Protein AF-A0A955Z189-F1 (afdb_monomer_lite)

Secondary structure (DSSP, 8-state):
--------------------------------------PPPPPPPPPTT--S--SS-PPP-TTS-SSTTSSS--TT-SBTTBSTTSSPBPTTSB-SSGGGBTTS-EETTEE--GGGSSSS--TT-SBTTB-TTTSPPBPTTSB-SSGGGBTTS-EETTEE---TTEEEEEPGGGS-EEEEESSPPBHHHHHHHHHTT--TTSS-TTTTTT----S-SSS-S----SSTTPPP-TTSBP-S--HHHHHHHHHHTTSEES-BTTSSPBPTTTTT-TTTBHHHHHHTTTTT-SBTTBSS-----TTS-S--STT-S--PPPTTGGGHHHHTTT---TTSB--TTTT-TT-B--EEE-TT--EEEES-GGGB-SSTT-B-SSSSSEEEEEEEETTEEEEES--GGGTT-HHHHSTT--EEEESS-SSGGGSTTEEE-EEE-

Sequence (437 aa):
MRKARNLLVLGFVFGAFGVASACSSNGRPDPGNLSGEAGPPNIGTIDAAAFKDAAEDAPDDSGLPASCRNTIKDPDESDVDCGHDCAPCIDGKACAANDDCAGGQCINSVCTSPLCVDAQLSPGESDVDCGGPICKKCTIGRKCVGGGDCESGKCVNGACACPDNMTIVSRAGGNGAYCISRTEVTKGQYNRFITANQPVTQQDATCLAVNNSFIPSKGWPPATAPAPGLPHSMGLPIHYVDWCDAAAYCKWAGMHLCGKIGGGGLTFAERNDAAKSAWYNACSAQGQKVYPYGDAFDPFVEGVGSVRKCNGNGRGFTPGDAALCADAGGLQCPGLFGYGINDDDGIHRVVASDDTGAVGTPDFKECQGGVVDLYGMSGNVAEWEDACEGGKCAVRGGSYQANNDPAALACNADRTVDRVPATTDDLKDIGFRCCLY

Foldseek 3Di:
DDDDDDDDDDDDDDDDDDDDDDYDDDDDDDDDDDDDDDDDDDDDDDDPPPPDDPPDDPDDPPQADPQLPPQDNDPCAQFRNFFRRGHADAFQGFGDALRSAPLSDQDPRTHDNCQLVVQDPGPQAQFGSFFHDHGHADAFFTFDDALRNHLQSDADPRTHHHDPQWAWAQAQVRPGIWIWGQAAQWQLLLLVVVVVVDALVPFDPVCNVPDHDLAQPFCPPQDDQPDPPDAGLRLWHDWSGFLRSQQSSQVVVSFGFFAFDVDFHDAPVCLCQRNTTRLLCCQCVSVVAFGQAHPDQFFDDPPPLDDSDAQLAFDDDDPVNCVVVVVVVNDDDSRQAFDPVGLRGRAGRQFDAHNNGDTDQGDGPVQGGPGPSHGNQAERAWAWYRYDDPQKTWTGQHYNPNNRPSLRRTSSRTDIDGSRDPDSVVTSRYTHITIGD

pLDDT: mean 78.85, std 22.1, range [26.5, 98.44]

Structure (mmCIF, N/CA/C/O backbone):
data_AF-A0A955Z189-F1
#
_entry.id   AF-A0A955Z189-F1
#
loop_
_atom_site.group_PDB
_atom_site.id
_atom_site.type_symbol
_atom_site.label_atom_id
_atom_site.label_alt_id
_atom_site.label_comp_id
_atom_site.label_asym_id
_atom_site.label_entity_id
_atom_site.label_seq_id
_atom_site.pdbx_PDB_ins_code
_atom_site.Cartn_x
_atom_site.Cartn_y
_atom_site.Cartn_z
_atom_site.occupancy
_atom_site.B_iso_or_equiv
_atom_site.auth_seq_id
_atom_site.auth_comp_id
_atom_site.auth_asym_id
_atom_site.auth_atom_id
_atom_site.pdbx_PDB_model_num
ATOM 1 N N . MET A 1 1 ? -10.007 -56.262 -51.548 1.00 34.47 1 MET A N 1
ATOM 2 C CA . MET A 1 1 ? -10.677 -57.565 -51.288 1.00 34.47 1 MET A CA 1
ATOM 3 C C . MET A 1 1 ? -10.926 -57.705 -49.782 1.00 34.47 1 MET A C 1
ATOM 5 O O . MET A 1 1 ? -10.293 -56.971 -49.047 1.00 34.47 1 MET A O 1
ATOM 9 N N . ARG A 1 2 ? -11.840 -58.597 -49.356 1.00 34.03 2 ARG A N 1
ATOM 10 C CA . ARG A 1 2 ? -12.068 -59.161 -47.991 1.00 34.03 2 ARG A CA 1
ATOM 11 C C . ARG A 1 2 ? -11.502 -58.429 -46.736 1.00 34.03 2 ARG A C 1
ATOM 13 O O . ARG A 1 2 ? -10.298 -58.416 -46.561 1.00 34.03 2 ARG A O 1
ATOM 20 N N . LYS A 1 3 ? -12.428 -58.047 -45.824 1.00 35.72 3 LYS A N 1
ATOM 21 C CA . LYS A 1 3 ? -12.554 -58.395 -44.367 1.00 35.72 3 LYS A CA 1
ATOM 22 C C . LYS A 1 3 ? -11.312 -58.314 -43.439 1.00 35.72 3 LYS A C 1
ATOM 24 O O . LYS A 1 3 ? -10.260 -58.788 -43.825 1.00 35.72 3 LYS A O 1
ATOM 29 N N . ALA A 1 4 ? -11.385 -57.976 -42.140 1.00 39.94 4 ALA A N 1
ATOM 30 C CA . ALA A 1 4 ? -12.384 -57.405 -41.191 1.00 39.94 4 ALA A CA 1
ATOM 31 C C . ALA A 1 4 ? -11.617 -57.165 -39.833 1.00 39.94 4 ALA A C 1
ATOM 33 O O . ALA A 1 4 ? -10.396 -57.101 -39.901 1.00 39.94 4 ALA A O 1
ATOM 34 N N . ARG A 1 5 ? -12.122 -57.042 -38.583 1.00 46.94 5 ARG A N 1
ATOM 35 C CA . ARG A 1 5 ? -13.437 -57.152 -37.890 1.00 46.94 5 ARG A CA 1
ATOM 36 C C . ARG A 1 5 ? -13.307 -56.532 -36.469 1.00 46.94 5 ARG A C 1
ATOM 38 O O . ARG A 1 5 ? -12.289 -56.806 -35.847 1.00 46.94 5 ARG A O 1
ATOM 45 N N . ASN A 1 6 ? -14.327 -55.828 -35.943 1.00 31.33 6 ASN A N 1
ATOM 46 C CA . ASN A 1 6 ? -14.888 -55.886 -34.554 1.00 31.33 6 ASN A CA 1
ATOM 47 C C . ASN A 1 6 ? -15.780 -54.640 -34.285 1.00 31.33 6 ASN A C 1
ATOM 49 O O . ASN A 1 6 ? -15.401 -53.557 -34.704 1.00 31.33 6 ASN A O 1
ATOM 53 N N . LEU A 1 7 ? -17.066 -54.744 -33.887 1.00 36.38 7 LEU A N 1
ATOM 54 C CA . LEU A 1 7 ? -17.707 -55.178 -32.609 1.00 36.38 7 LEU A CA 1
ATOM 55 C C . LEU A 1 7 ? -17.699 -54.066 -31.521 1.00 36.38 7 LEU A C 1
ATOM 57 O O . LEU A 1 7 ? -16.636 -53.513 -31.287 1.00 36.38 7 LEU A O 1
ATOM 61 N N . LEU A 1 8 ? -18.791 -53.731 -30.795 1.00 32.53 8 LEU A N 1
ATOM 62 C CA . LEU A 1 8 ? -20.202 -54.207 -30.791 1.00 32.53 8 LEU A CA 1
ATOM 63 C C . LEU A 1 8 ? -21.128 -53.250 -29.952 1.00 32.53 8 LEU A C 1
ATOM 65 O O . LEU A 1 8 ? -20.731 -52.992 -28.830 1.00 32.53 8 LEU A O 1
ATOM 69 N N . VAL A 1 9 ? -22.340 -52.855 -30.435 1.00 35.47 9 VAL A N 1
ATOM 70 C CA . VAL A 1 9 ? -23.645 -52.578 -29.697 1.00 35.47 9 VAL A CA 1
ATOM 71 C C . VAL A 1 9 ? -23.658 -51.558 -28.502 1.00 35.47 9 VAL A C 1
ATOM 73 O O . VAL A 1 9 ? -22.671 -51.455 -27.801 1.00 35.47 9 VAL A O 1
ATOM 76 N N . LEU A 1 10 ? -24.665 -50.731 -28.123 1.00 32.53 10 LEU A N 1
ATOM 77 C CA . LEU A 1 10 ? -26.116 -50.424 -28.356 1.00 32.53 10 LEU A CA 1
ATOM 78 C C . LEU A 1 10 ? -26.299 -48.867 -28.167 1.00 32.53 10 LEU A C 1
ATOM 80 O O . LEU A 1 10 ? -25.368 -48.248 -27.665 1.00 32.53 10 LEU A O 1
ATOM 84 N N . GLY A 1 11 ? -27.384 -48.106 -28.425 1.00 30.83 11 GLY A N 1
ATOM 85 C CA . GLY A 1 11 ? -28.662 -48.269 -29.150 1.00 30.83 11 GLY A CA 1
ATOM 86 C C . GLY A 1 11 ? -29.943 -47.918 -28.333 1.00 30.83 11 GLY A C 1
ATOM 87 O O . GLY A 1 11 ? -30.454 -48.778 -27.627 1.00 30.83 11 GLY A O 1
ATOM 88 N N . PHE A 1 12 ? -30.513 -46.704 -28.463 1.00 31.14 12 PHE A N 1
ATOM 89 C CA . PHE A 1 12 ? -31.882 -46.347 -27.997 1.00 31.14 12 PHE A CA 1
ATOM 90 C C . PHE A 1 12 ? -32.562 -45.291 -28.915 1.00 31.14 12 PHE A C 1
ATOM 92 O O . PHE A 1 12 ? -32.019 -44.974 -29.972 1.00 31.14 12 PHE A O 1
ATOM 99 N N . VAL A 1 13 ? -33.791 -44.845 -28.598 1.00 33.31 13 VAL A N 1
ATOM 100 C CA . VAL A 1 13 ? -34.865 -44.575 -29.592 1.00 33.31 13 VAL A CA 1
ATOM 101 C C . VAL A 1 13 ? -35.369 -43.114 -29.658 1.00 33.31 13 VAL A C 1
ATOM 103 O O . VAL A 1 13 ? -35.423 -42.419 -28.649 1.00 33.31 13 VAL A O 1
ATOM 106 N N . PHE A 1 14 ? -35.794 -42.685 -30.857 1.00 36.25 14 PHE A N 1
ATOM 107 C CA . PHE A 1 14 ? -36.452 -41.400 -31.179 1.00 36.25 14 PHE A CA 1
ATOM 108 C C . PHE A 1 14 ? -37.998 -41.474 -31.140 1.00 36.25 14 PHE A C 1
ATOM 110 O O . PHE A 1 14 ? -38.576 -42.509 -31.464 1.00 36.25 14 PHE A O 1
ATOM 117 N N . GLY A 1 15 ? -38.666 -40.339 -30.889 1.00 29.69 15 GLY A N 1
ATOM 118 C CA . GLY A 1 15 ? -40.111 -40.127 -31.103 1.00 29.69 15 GLY A CA 1
ATOM 119 C C . GLY A 1 15 ? -40.423 -38.644 -31.376 1.00 29.69 15 GLY A C 1
ATOM 120 O O . GLY A 1 15 ? -39.727 -37.783 -30.846 1.00 29.69 15 GLY A O 1
ATOM 121 N N . ALA A 1 16 ? -41.401 -38.335 -32.242 1.00 39.03 16 ALA A N 1
ATOM 122 C CA . ALA A 1 16 ? -41.660 -36.977 -32.763 1.00 39.03 16 ALA A CA 1
ATOM 123 C C . ALA A 1 16 ? -43.129 -36.768 -33.229 1.00 39.03 16 ALA A C 1
ATOM 125 O O . ALA A 1 16 ? -43.914 -37.713 -33.171 1.00 39.03 16 ALA A O 1
ATOM 126 N N . PHE A 1 17 ? -43.447 -35.567 -33.763 1.00 33.03 17 PHE A N 1
ATOM 127 C CA . PHE A 1 17 ? -44.788 -35.052 -34.169 1.00 33.03 17 PHE A CA 1
ATOM 128 C C . PHE A 1 17 ? -45.742 -34.800 -32.968 1.00 33.03 17 PHE A C 1
ATOM 130 O O . PHE A 1 17 ? -45.532 -35.379 -31.912 1.00 33.03 17 PHE A O 1
ATOM 137 N N . GLY A 1 18 ? -46.795 -33.961 -32.974 1.00 30.50 18 GLY A N 1
ATOM 138 C CA . GLY A 1 18 ? -47.414 -32.987 -33.909 1.00 30.50 18 GLY A CA 1
ATOM 139 C C . GLY A 1 18 ? -48.693 -32.396 -33.231 1.00 30.50 18 GLY A C 1
ATOM 140 O O . GLY A 1 18 ? -49.063 -32.882 -32.169 1.00 30.50 18 GLY A O 1
ATOM 141 N N . VAL A 1 19 ? -49.447 -31.388 -33.708 1.00 32.88 19 VAL A N 1
ATOM 142 C CA . VAL A 1 19 ? -49.414 -30.570 -34.946 1.00 32.88 19 VAL A CA 1
ATOM 143 C C . VAL A 1 19 ? -49.700 -29.072 -34.600 1.00 32.88 19 VAL A C 1
ATOM 145 O O . VAL A 1 19 ? -48.971 -28.542 -33.769 1.00 32.88 19 VAL A O 1
ATOM 148 N N . ALA A 1 20 ? -50.691 -28.358 -35.185 1.00 31.80 20 ALA A N 1
ATOM 149 C CA . ALA A 1 20 ? -50.959 -26.923 -34.914 1.00 31.80 20 ALA A CA 1
ATOM 150 C C . ALA A 1 20 ? -52.416 -26.427 -35.173 1.00 31.80 20 ALA A C 1
ATOM 152 O O . ALA A 1 20 ? -53.127 -27.015 -35.984 1.00 31.80 20 ALA A O 1
ATOM 153 N N . SER A 1 21 ? -52.746 -25.245 -34.604 1.00 33.09 21 SER A N 1
ATOM 154 C CA . SER A 1 21 ? -53.582 -24.142 -35.171 1.00 33.09 21 SER A CA 1
ATOM 155 C C . SER A 1 21 ? -55.010 -23.808 -34.636 1.00 33.09 21 SER A C 1
ATOM 157 O O . SER A 1 21 ? -55.901 -24.646 -34.622 1.00 33.09 21 SER A O 1
ATOM 159 N N . ALA A 1 22 ? -55.204 -22.499 -34.361 1.00 34.66 22 ALA A N 1
ATOM 160 C CA . ALA A 1 22 ? -56.379 -21.616 -34.599 1.00 34.66 22 ALA A CA 1
ATOM 161 C C . ALA A 1 22 ? -57.689 -21.581 -33.732 1.00 34.66 22 ALA A C 1
ATOM 163 O O . ALA A 1 22 ? -58.582 -22.402 -33.876 1.00 34.66 22 ALA A O 1
ATOM 164 N N . CYS A 1 23 ? -57.867 -20.426 -33.050 1.00 26.50 23 CYS A N 1
ATOM 165 C CA . CYS A 1 23 ? -59.031 -19.488 -33.046 1.00 26.50 23 CYS A CA 1
ATOM 166 C C . CYS A 1 23 ? -60.431 -19.766 -32.398 1.00 26.50 23 CYS A C 1
ATOM 168 O O . CYS A 1 23 ? -61.211 -20.570 -32.888 1.00 26.50 23 CYS A O 1
ATOM 170 N N . SER A 1 24 ? -60.831 -18.842 -31.487 1.00 30.83 24 SER A N 1
ATOM 171 C CA . SER A 1 24 ? -62.033 -17.947 -31.568 1.00 30.83 24 SER A CA 1
ATOM 172 C C . SER A 1 24 ? -63.132 -17.945 -30.460 1.00 30.83 24 SER A C 1
ATOM 174 O O . SER A 1 24 ? -63.981 -18.822 -30.391 1.00 30.83 24 SER A O 1
ATOM 176 N N . SER A 1 25 ? -63.205 -16.807 -29.740 1.00 36.69 25 SER A N 1
ATOM 177 C CA . SER A 1 25 ? -64.392 -15.957 -29.420 1.00 36.69 25 SER A CA 1
ATOM 178 C C . SER A 1 25 ? -65.619 -16.397 -28.565 1.00 36.69 25 SER A C 1
ATOM 180 O O . SER A 1 25 ? -66.443 -17.186 -29.009 1.00 36.69 25 SER A O 1
ATOM 182 N N . ASN A 1 26 ? -65.863 -15.588 -27.511 1.00 32.78 26 ASN A N 1
ATOM 183 C CA . ASN A 1 26 ? -67.148 -15.013 -27.017 1.00 32.78 26 ASN A CA 1
ATOM 184 C C . ASN A 1 26 ? -68.177 -15.837 -26.184 1.00 32.78 26 ASN A C 1
ATOM 186 O O . ASN A 1 26 ? -68.742 -16.815 -26.655 1.00 32.78 26 ASN A O 1
ATOM 190 N N . GLY A 1 27 ? -68.563 -15.298 -25.005 1.00 29.98 27 GLY A N 1
ATOM 191 C CA . GLY A 1 27 ? -69.776 -15.663 -24.228 1.00 29.98 27 GLY A CA 1
ATOM 192 C C . GLY A 1 27 ? -69.834 -15.082 -22.787 1.00 29.98 27 GLY A C 1
ATOM 193 O O . GLY A 1 27 ? -68.871 -15.213 -22.043 1.00 29.98 27 GLY A O 1
ATOM 194 N N . ARG A 1 28 ? -70.945 -14.436 -22.383 1.00 30.56 28 ARG A N 1
ATOM 195 C CA . ARG A 1 28 ? -71.239 -13.745 -21.079 1.00 30.56 28 ARG A CA 1
ATOM 196 C C . ARG A 1 28 ? -72.731 -14.020 -20.700 1.00 30.56 28 ARG A C 1
ATOM 198 O O . ARG A 1 28 ? -73.416 -14.499 -21.606 1.00 30.56 28 ARG A O 1
ATOM 205 N N . PRO A 1 29 ? -73.330 -13.606 -19.544 1.00 45.47 29 PRO A N 1
ATOM 206 C CA . PRO A 1 29 ? -72.816 -13.208 -18.204 1.00 45.47 29 PRO A CA 1
ATOM 207 C C . PRO A 1 29 ? -73.650 -13.720 -16.958 1.00 45.47 29 PRO A C 1
ATOM 209 O O . PRO A 1 29 ? -74.748 -14.227 -17.140 1.00 45.47 29 PRO A O 1
ATOM 212 N N . ASP A 1 30 ? -73.162 -13.460 -15.721 1.00 32.41 30 ASP A N 1
ATOM 213 C CA . ASP A 1 30 ? -73.882 -13.046 -14.460 1.00 32.41 30 ASP A CA 1
ATOM 214 C C . ASP A 1 30 ? -75.074 -13.836 -13.811 1.00 32.41 30 ASP A C 1
ATOM 216 O O . ASP A 1 30 ? -75.674 -14.681 -14.471 1.00 32.41 30 ASP A O 1
ATOM 220 N N . PRO A 1 31 ? -75.524 -13.537 -12.546 1.00 47.78 31 PRO A N 1
ATOM 221 C CA . PRO A 1 31 ? -74.900 -12.779 -11.423 1.00 47.78 31 PRO A CA 1
ATOM 222 C C . PRO A 1 31 ? -75.032 -13.365 -9.970 1.00 47.78 31 PRO A C 1
ATOM 224 O O . PRO A 1 31 ? -76.038 -13.966 -9.610 1.00 47.78 31 PRO A O 1
ATOM 227 N N . GLY A 1 32 ? -74.082 -13.003 -9.086 1.00 30.45 32 GLY A N 1
ATOM 228 C CA . GLY A 1 32 ? -74.306 -12.378 -7.749 1.00 30.45 32 GLY A CA 1
ATOM 229 C C . GLY A 1 32 ? -74.853 -13.123 -6.496 1.00 30.45 32 GLY A C 1
ATOM 230 O O . GLY A 1 32 ? -76.005 -13.539 -6.462 1.00 30.45 32 GLY A O 1
ATOM 231 N N . ASN A 1 33 ? -74.095 -13.066 -5.377 1.00 29.75 33 ASN A N 1
ATOM 232 C CA . ASN A 1 33 ? -74.553 -12.575 -4.047 1.00 29.75 33 ASN A CA 1
ATOM 233 C C . ASN A 1 33 ? -73.343 -12.126 -3.158 1.00 29.75 33 ASN A C 1
ATOM 235 O O . ASN A 1 33 ? -72.211 -12.155 -3.634 1.00 29.75 33 ASN A O 1
ATOM 239 N N . LEU A 1 34 ? -73.572 -11.644 -1.922 1.00 33.19 34 LEU A N 1
ATOM 240 C CA . LEU A 1 34 ? -72.751 -10.630 -1.220 1.00 33.19 34 LEU A CA 1
ATOM 241 C C . LEU A 1 34 ? -71.994 -11.044 0.074 1.00 33.19 34 LEU A C 1
ATOM 243 O O . LEU A 1 34 ? -72.367 -11.988 0.767 1.00 33.19 34 LEU A O 1
ATOM 247 N N . SER A 1 35 ? -71.072 -10.143 0.469 1.00 32.25 35 SER A N 1
ATOM 248 C CA . SER A 1 35 ? -70.431 -9.901 1.792 1.00 32.25 35 SER A CA 1
ATOM 249 C C . SER A 1 35 ? -69.114 -10.646 2.117 1.00 32.25 35 SER A C 1
ATOM 251 O O . SER A 1 35 ? -68.963 -11.809 1.760 1.00 32.25 35 SER A O 1
ATOM 253 N N . GLY A 1 36 ? -68.139 -9.954 2.752 1.00 27.77 36 GLY A N 1
ATOM 254 C CA . GLY A 1 36 ? -66.805 -10.534 3.046 1.00 27.77 36 GLY A CA 1
ATOM 255 C C . GLY A 1 36 ? -65.584 -9.643 3.405 1.00 27.77 36 GLY A C 1
ATOM 256 O O . GLY A 1 36 ? -64.519 -10.216 3.565 1.00 27.77 36 GLY A O 1
ATOM 257 N N . GLU A 1 37 ? -65.709 -8.313 3.559 1.00 30.98 37 GLU A N 1
ATOM 258 C CA . GLU A 1 37 ? -64.713 -7.365 4.153 1.00 30.98 37 GLU A CA 1
ATOM 259 C C . GLU A 1 37 ? -63.278 -7.186 3.554 1.00 30.98 37 GLU A C 1
ATOM 261 O O . GLU A 1 37 ? -62.760 -7.995 2.797 1.00 30.98 37 GLU A O 1
ATOM 266 N N . ALA A 1 38 ? -62.658 -6.048 3.922 1.00 32.94 38 ALA A N 1
ATOM 267 C CA . ALA A 1 38 ? -61.231 -5.667 3.840 1.00 32.94 38 ALA A CA 1
ATOM 268 C C . ALA A 1 38 ? -60.448 -5.868 2.511 1.00 32.94 38 ALA A C 1
ATOM 270 O O . ALA A 1 38 ? -59.786 -6.881 2.296 1.00 32.94 38 ALA A O 1
ATOM 271 N N . GLY A 1 39 ? -60.395 -4.819 1.673 1.00 32.97 39 GLY A N 1
ATOM 272 C CA . GLY A 1 39 ? -59.463 -4.705 0.534 1.00 32.97 39 GLY A CA 1
ATOM 273 C C . GLY A 1 39 ? -58.275 -3.752 0.789 1.00 32.97 39 GLY A C 1
ATOM 274 O O . GLY A 1 39 ? -58.318 -2.968 1.739 1.00 32.97 39 GLY A O 1
ATOM 275 N N . PRO A 1 40 ? -57.221 -3.778 -0.053 1.00 38.31 40 PRO A N 1
ATOM 276 C CA . PRO A 1 40 ? -56.078 -2.866 0.050 1.00 38.31 40 PRO A CA 1
ATOM 277 C C . PRO A 1 40 ? -56.417 -1.444 -0.456 1.00 38.31 40 PRO A C 1
ATOM 279 O O . PRO A 1 40 ? -57.207 -1.304 -1.394 1.00 38.31 40 PRO A O 1
ATOM 282 N N . PRO A 1 41 ? -55.812 -0.378 0.104 1.00 38.81 41 PRO A N 1
ATOM 283 C CA . PRO A 1 41 ? -55.984 0.984 -0.401 1.00 38.81 41 PRO A CA 1
ATOM 284 C C . PRO A 1 41 ? -55.263 1.193 -1.745 1.00 38.81 41 PRO A C 1
ATOM 286 O O . PRO A 1 41 ? -54.158 0.698 -1.961 1.00 38.81 41 PRO A O 1
ATOM 289 N N . ASN A 1 42 ? -55.892 1.948 -2.652 1.00 35.59 42 ASN A N 1
ATOM 290 C CA . ASN A 1 42 ? -55.351 2.248 -3.982 1.00 35.59 42 ASN A CA 1
ATOM 291 C C . ASN A 1 42 ? -54.133 3.182 -3.935 1.00 35.59 42 ASN A C 1
ATOM 293 O O . ASN A 1 42 ? -54.140 4.180 -3.215 1.00 35.59 42 ASN A O 1
ATOM 297 N N . ILE A 1 43 ? -53.180 2.955 -4.843 1.00 35.31 43 ILE A N 1
ATOM 298 C CA . ILE A 1 43 ? -52.341 4.037 -5.373 1.00 35.31 43 ILE A CA 1
ATOM 299 C C . ILE A 1 43 ? -53.204 4.836 -6.357 1.00 35.31 43 ILE A C 1
ATOM 301 O O . ILE A 1 43 ? -53.679 4.298 -7.357 1.00 35.31 43 ILE A O 1
ATOM 305 N N . GLY A 1 44 ? -53.436 6.113 -6.052 1.00 34.53 44 GLY A N 1
ATOM 306 C CA . GLY A 1 44 ? -54.117 7.040 -6.955 1.00 34.53 44 GLY A CA 1
ATOM 307 C C . GLY A 1 44 ? -53.210 7.491 -8.103 1.00 34.53 44 GLY A C 1
ATOM 308 O O . GLY A 1 44 ? -51.997 7.610 -7.942 1.00 34.53 44 GLY A O 1
ATOM 309 N N . THR A 1 45 ? -53.799 7.771 -9.263 1.00 40.59 45 THR A N 1
ATOM 310 C CA . THR A 1 45 ? -53.094 8.356 -10.412 1.00 40.59 45 THR A CA 1
ATOM 311 C C . THR A 1 45 ? -52.677 9.798 -10.122 1.00 40.59 45 THR A C 1
ATOM 313 O O . THR A 1 45 ? -53.536 10.615 -9.788 1.00 40.59 45 THR A O 1
ATOM 316 N N . ILE A 1 46 ? -51.397 10.123 -10.316 1.00 40.34 46 ILE A N 1
ATOM 317 C CA . ILE A 1 46 ? -50.887 11.504 -10.312 1.00 40.34 46 ILE A CA 1
ATOM 318 C C . ILE A 1 46 ? -50.634 11.994 -11.743 1.00 40.34 46 ILE A C 1
ATOM 320 O O . ILE A 1 46 ? -50.299 11.204 -12.626 1.00 40.34 46 ILE A O 1
ATOM 324 N N . ASP A 1 47 ? -50.857 13.288 -11.969 1.00 38.38 47 ASP A N 1
ATOM 325 C CA . ASP A 1 47 ? -50.930 13.893 -13.303 1.00 38.38 47 ASP A CA 1
ATOM 326 C C . ASP A 1 47 ? -49.544 14.291 -13.852 1.00 38.38 47 ASP A C 1
ATOM 328 O O . ASP A 1 47 ? -48.642 14.688 -13.112 1.00 38.38 47 ASP A O 1
ATOM 332 N N . ALA A 1 48 ? -49.367 14.207 -15.170 1.00 42.09 48 ALA A N 1
ATOM 333 C CA . ALA A 1 48 ? -48.075 14.292 -15.856 1.00 42.09 48 ALA A CA 1
ATOM 334 C C . ALA A 1 48 ? -47.602 15.741 -16.114 1.00 42.09 48 ALA A C 1
ATOM 336 O O . ALA A 1 48 ? -47.080 16.056 -17.183 1.00 42.09 48 ALA A O 1
ATOM 337 N N . ALA A 1 49 ? -47.791 16.629 -15.133 1.00 37.19 49 ALA A N 1
ATOM 338 C CA . ALA A 1 49 ? -47.538 18.071 -15.247 1.00 37.19 49 ALA A CA 1
ATOM 339 C C . ALA A 1 49 ? -46.625 18.656 -14.145 1.00 37.19 49 ALA A C 1
ATOM 341 O O . ALA A 1 49 ? -46.413 19.866 -14.115 1.00 37.19 49 ALA A O 1
ATOM 342 N N . ALA A 1 50 ? -46.077 17.819 -13.254 1.00 40.25 50 ALA A N 1
ATOM 343 C CA . ALA A 1 50 ? -45.352 18.244 -12.047 1.00 40.25 50 ALA A CA 1
ATOM 344 C C . ALA A 1 50 ? -43.889 17.749 -11.960 1.00 40.25 50 ALA A C 1
ATOM 346 O O . ALA A 1 50 ? -43.355 17.601 -10.867 1.00 40.25 50 ALA A O 1
ATOM 347 N N . PHE A 1 51 ? -43.228 17.500 -13.098 1.00 40.22 51 PHE A N 1
ATOM 348 C CA . PHE A 1 51 ? -41.790 17.185 -13.153 1.00 40.22 51 PHE A CA 1
ATOM 349 C C . PHE A 1 51 ? -40.992 18.294 -13.845 1.00 40.22 51 PHE A C 1
ATOM 351 O O . PHE A 1 51 ? -40.518 18.164 -14.975 1.00 40.22 51 PHE A O 1
ATOM 358 N N . LYS A 1 52 ? -40.836 19.394 -13.110 1.00 40.75 52 LYS A N 1
ATOM 359 C CA . LYS A 1 52 ? -39.702 20.309 -13.215 1.00 40.75 52 LYS A CA 1
ATOM 360 C C . LYS A 1 52 ? -39.171 20.567 -11.810 1.00 40.75 52 LYS A C 1
ATOM 362 O O . LYS A 1 52 ? -39.950 20.557 -10.866 1.00 40.75 52 LYS A O 1
ATOM 367 N N . ASP A 1 53 ? -37.866 20.803 -11.742 1.00 42.62 53 ASP A N 1
ATOM 368 C CA . ASP A 1 53 ? -37.151 21.359 -10.595 1.00 42.62 53 ASP A CA 1
ATOM 369 C C . ASP A 1 53 ? -37.248 20.498 -9.315 1.00 42.62 53 ASP A C 1
ATOM 371 O O . ASP A 1 53 ? -38.000 20.767 -8.385 1.00 42.62 53 ASP A O 1
ATOM 375 N N . ALA A 1 54 ? -36.438 19.434 -9.297 1.00 42.34 54 ALA A N 1
ATOM 376 C CA . ALA A 1 54 ? -36.165 18.572 -8.142 1.00 42.34 54 ALA A CA 1
ATOM 377 C C . ALA A 1 54 ? -34.655 18.255 -8.085 1.00 42.34 54 ALA A C 1
ATOM 379 O O . ALA A 1 54 ? -34.231 17.109 -8.232 1.00 42.34 54 ALA A O 1
ATOM 380 N N . ALA A 1 55 ? -33.843 19.313 -7.995 1.00 46.09 55 ALA A N 1
ATOM 381 C CA . ALA A 1 55 ? -32.376 19.264 -7.983 1.00 46.09 55 ALA A CA 1
ATOM 382 C C . ALA A 1 55 ? -31.758 20.343 -7.062 1.00 46.09 55 ALA A C 1
ATOM 384 O O . ALA A 1 55 ? -30.644 20.794 -7.295 1.00 46.09 55 ALA A O 1
ATOM 385 N N . GLU A 1 56 ? -32.507 20.734 -6.031 1.00 44.69 56 GLU A N 1
ATOM 386 C CA . GLU A 1 56 ? -32.134 21.529 -4.852 1.00 44.69 56 GLU A CA 1
ATOM 387 C C . GLU A 1 56 ? -33.084 21.072 -3.711 1.00 44.69 56 GLU A C 1
ATOM 389 O O . GLU A 1 56 ? -34.019 20.311 -3.975 1.00 44.69 56 GLU A O 1
ATOM 394 N N . ASP A 1 57 ? -32.827 21.458 -2.456 1.00 43.62 57 ASP A N 1
ATOM 395 C CA . ASP A 1 57 ? -33.557 21.018 -1.246 1.00 43.62 57 ASP A CA 1
ATOM 396 C C . ASP A 1 57 ? -33.559 19.498 -0.946 1.00 43.62 57 ASP A C 1
ATOM 398 O O . ASP A 1 57 ? -34.596 18.846 -0.797 1.00 43.62 57 ASP A O 1
ATOM 402 N N . ALA A 1 58 ? -32.365 18.948 -0.701 1.00 46.97 58 ALA A N 1
ATOM 403 C CA . ALA A 1 58 ? -32.216 18.017 0.423 1.00 46.97 58 ALA A CA 1
ATOM 404 C C . ALA A 1 58 ? -31.970 18.857 1.696 1.00 46.97 58 ALA A C 1
ATOM 406 O O . ALA A 1 58 ? -31.171 19.792 1.625 1.00 46.97 58 ALA A O 1
ATOM 407 N N . PRO A 1 59 ? -32.632 18.584 2.838 1.00 45.75 59 PRO A N 1
ATOM 408 C CA . PRO A 1 59 ? -32.453 19.395 4.038 1.00 45.75 59 PRO A CA 1
ATOM 409 C C . PRO A 1 59 ? -31.037 19.240 4.610 1.00 45.75 59 PRO A C 1
ATOM 411 O O . PRO A 1 59 ? -30.591 18.127 4.887 1.00 45.75 59 PRO A O 1
ATOM 414 N N . ASP A 1 60 ? -30.365 20.376 4.798 1.00 51.78 60 ASP A N 1
ATOM 415 C CA . ASP A 1 60 ? -29.132 20.510 5.579 1.00 51.78 60 ASP A CA 1
ATOM 416 C C . ASP A 1 60 ? -29.361 20.059 7.033 1.00 51.78 60 ASP A C 1
ATOM 418 O O . ASP A 1 60 ? -30.418 20.332 7.612 1.00 51.78 60 ASP A O 1
ATOM 422 N N . ASP A 1 61 ? -28.368 19.402 7.639 1.00 55.59 61 ASP A N 1
ATOM 423 C CA . ASP A 1 61 ? -28.391 19.027 9.060 1.00 55.59 61 ASP A CA 1
ATOM 424 C C . ASP A 1 61 ? -27.991 20.244 9.910 1.00 55.59 61 ASP A C 1
ATOM 426 O O . ASP A 1 61 ? -26.898 20.349 10.479 1.00 55.59 61 ASP A O 1
ATOM 430 N N . SER A 1 62 ? -28.870 21.248 9.875 1.00 60.75 62 SER A N 1
ATOM 431 C CA . SER A 1 62 ? -28.584 22.626 10.263 1.00 60.75 62 SER A CA 1
ATOM 432 C C . SER A 1 62 ? -28.550 22.805 11.789 1.00 60.75 62 SER A C 1
ATOM 434 O O . SER A 1 62 ? -29.450 23.404 12.385 1.00 60.75 62 SER A O 1
ATOM 436 N N . GLY A 1 63 ? -27.506 22.276 12.426 1.00 72.00 63 GLY A N 1
ATOM 437 C CA . GLY A 1 63 ? -27.278 22.389 13.869 1.00 72.00 63 GLY A CA 1
ATOM 438 C C . GLY A 1 63 ? -25.811 22.314 14.297 1.00 72.00 63 GLY A C 1
ATOM 439 O O . GLY A 1 63 ? -25.412 23.068 15.182 1.00 72.00 63 GLY A O 1
ATOM 440 N N . LEU A 1 64 ? -25.000 21.453 13.671 1.00 73.19 64 LEU A N 1
ATOM 441 C CA . LEU A 1 64 ? -23.617 21.221 14.107 1.00 73.19 64 LEU A CA 1
ATOM 442 C C . LEU A 1 64 ? -22.616 22.264 13.559 1.00 73.19 64 LEU A C 1
ATOM 444 O O . LEU A 1 64 ? -22.699 22.623 12.372 1.00 73.19 64 LEU A O 1
ATOM 448 N N . PRO A 1 65 ? -21.635 22.710 14.375 1.00 85.38 65 PRO A N 1
ATOM 449 C CA . PRO A 1 65 ? -20.513 23.548 13.946 1.00 85.38 65 PRO A CA 1
ATOM 450 C C . PRO A 1 65 ? -19.760 23.032 12.712 1.00 85.38 65 PRO A C 1
ATOM 452 O O . PRO A 1 65 ? -19.775 21.847 12.384 1.00 85.38 65 PRO A O 1
ATOM 455 N N . ALA A 1 66 ? -19.076 23.944 12.015 1.00 86.12 66 ALA A N 1
ATOM 456 C CA . ALA A 1 66 ? -18.280 23.615 10.830 1.00 86.12 66 ALA A CA 1
ATOM 457 C C . ALA A 1 66 ? -16.935 22.927 11.152 1.00 86.12 66 ALA A C 1
ATOM 459 O O . ALA A 1 66 ? -16.299 22.427 10.226 1.00 86.12 66 ALA A O 1
ATOM 460 N N . SER A 1 67 ? -16.522 22.897 12.425 1.00 87.38 67 SER A N 1
ATOM 461 C CA . SER A 1 67 ? -15.448 22.043 12.956 1.00 87.38 67 SER A CA 1
ATOM 462 C C . SER A 1 67 ? -15.794 20.565 12.748 1.00 87.38 67 SER A C 1
ATOM 464 O O . SER A 1 67 ? -15.117 19.897 11.972 1.00 87.38 67 SER A O 1
ATOM 466 N N . CYS A 1 68 ? -16.962 20.152 13.259 1.00 90.88 68 CYS A N 1
ATOM 467 C CA . CYS A 1 68 ? -17.535 18.793 13.300 1.00 90.88 68 CYS A CA 1
ATOM 468 C C . CYS A 1 68 ? -17.746 18.043 11.959 1.00 90.88 68 CYS A C 1
ATOM 470 O O . CYS A 1 68 ? -18.566 17.123 11.895 1.00 90.88 68 CYS A O 1
ATOM 472 N N . ARG A 1 69 ? -17.145 18.492 10.852 1.00 89.25 69 ARG A N 1
ATOM 473 C CA . ARG A 1 69 ? -17.192 17.858 9.520 1.00 89.25 69 ARG A CA 1
ATOM 474 C C . ARG A 1 69 ? -16.065 18.320 8.583 1.00 89.25 69 ARG A C 1
ATOM 476 O O . ARG A 1 69 ? -16.261 18.346 7.365 1.00 89.25 69 ARG A O 1
ATOM 483 N N . ASN A 1 70 ? -14.922 18.754 9.117 1.00 84.62 70 ASN A N 1
ATOM 484 C CA . ASN A 1 70 ? -13.803 19.283 8.330 1.00 84.62 70 ASN A CA 1
ATOM 485 C C . ASN A 1 70 ? -12.596 18.328 8.203 1.00 84.62 70 ASN A C 1
ATOM 487 O O . ASN A 1 70 ? -11.679 18.616 7.426 1.00 84.62 70 ASN A O 1
ATOM 491 N N . THR A 1 71 ? -12.625 17.164 8.864 1.00 82.81 71 THR A N 1
ATOM 492 C CA . THR A 1 71 ? -11.587 16.107 8.861 1.00 82.81 71 THR A CA 1
ATOM 493 C C . THR A 1 71 ? -10.250 16.477 9.523 1.00 82.81 71 THR A C 1
ATOM 495 O O . THR A 1 71 ? -9.229 15.808 9.319 1.00 82.81 71 THR A O 1
ATOM 498 N N . ILE A 1 72 ? -10.246 17.524 10.345 1.00 84.00 72 ILE A N 1
ATOM 499 C CA . ILE A 1 72 ? -9.141 17.964 11.202 1.00 84.00 72 ILE A CA 1
ATOM 500 C C . ILE A 1 72 ? -9.660 17.943 12.642 1.00 84.00 72 ILE A C 1
ATOM 502 O O . ILE A 1 72 ? -10.816 18.261 12.870 1.00 84.00 72 ILE A O 1
ATOM 506 N N . LYS A 1 73 ? -8.824 17.573 13.622 1.00 87.69 73 LYS A N 1
ATOM 507 C CA . LYS A 1 73 ? -9.214 17.726 15.028 1.00 87.69 73 LYS A CA 1
ATOM 508 C C . LYS A 1 73 ? -9.110 19.196 15.430 1.00 87.69 73 LYS A C 1
ATOM 510 O O . LYS A 1 73 ? -7.989 19.698 15.564 1.00 87.69 73 LYS A O 1
ATOM 515 N N . ASP A 1 74 ? -10.244 19.832 15.687 1.00 90.75 74 ASP A N 1
ATOM 516 C CA . ASP A 1 74 ? -10.308 21.208 16.187 1.00 90.75 74 ASP A CA 1
ATOM 517 C C . ASP A 1 74 ? -10.263 21.295 17.738 1.00 90.75 74 ASP A C 1
ATOM 519 O O . ASP A 1 74 ? -10.353 20.277 18.435 1.00 90.75 74 ASP A O 1
ATOM 523 N N . PRO A 1 75 ? -10.037 22.490 18.332 1.00 89.44 75 PRO A N 1
ATOM 524 C CA . PRO A 1 75 ? -9.914 22.660 19.788 1.00 89.44 75 PRO A CA 1
ATOM 525 C C . PRO A 1 75 ? -11.216 22.431 20.570 1.00 89.44 75 PRO A C 1
ATOM 527 O O . PRO A 1 75 ? -11.165 22.203 21.777 1.00 89.44 75 PRO A O 1
ATOM 530 N N . ASP A 1 76 ? -12.354 22.531 19.887 1.00 88.31 76 ASP A N 1
ATOM 531 C CA . ASP A 1 76 ? -13.714 22.259 20.355 1.00 88.31 76 ASP A CA 1
ATOM 532 C C . ASP A 1 76 ? -14.143 20.791 20.158 1.00 88.31 76 ASP A C 1
ATOM 534 O O . ASP A 1 76 ? -15.317 20.476 20.316 1.00 88.31 76 ASP A O 1
ATOM 538 N N . GLU A 1 77 ? -13.199 19.883 19.876 1.00 94.62 77 GLU A N 1
ATOM 539 C CA . GLU A 1 77 ? -13.459 18.459 19.632 1.00 94.62 77 GLU A CA 1
ATOM 540 C C . GLU A 1 77 ? -12.662 17.517 20.555 1.00 94.62 77 GLU A C 1
ATOM 542 O O . GLU A 1 77 ? -11.527 17.788 20.972 1.00 94.62 77 GLU A O 1
ATOM 547 N N . SER A 1 78 ? -13.216 16.329 20.812 1.00 93.81 78 SER A N 1
ATOM 548 C CA . SER A 1 78 ? -12.558 15.280 21.605 1.00 93.81 78 SER A CA 1
ATOM 549 C C . SER A 1 78 ? -11.765 14.288 20.738 1.00 93.81 78 SER A C 1
ATOM 551 O O . SER A 1 78 ? -10.679 13.856 21.139 1.00 93.81 78 SER A O 1
ATOM 553 N N . ASP A 1 79 ? -12.179 14.071 19.491 1.00 92.94 79 ASP A N 1
ATOM 554 C CA . ASP A 1 79 ? -11.399 13.485 18.388 1.00 92.94 79 ASP A CA 1
ATOM 555 C C . ASP A 1 79 ? -11.901 14.107 17.065 1.00 92.94 79 ASP A C 1
ATOM 557 O O . ASP A 1 79 ? -12.923 14.778 17.070 1.00 92.94 79 ASP A O 1
ATOM 561 N N . VAL A 1 80 ? -11.202 13.895 15.946 1.00 90.25 80 VAL A N 1
ATOM 562 C CA . VAL A 1 80 ? -11.545 14.425 14.614 1.00 90.25 80 VAL A CA 1
ATOM 563 C C . VAL A 1 80 ? -13.034 14.229 14.307 1.00 90.25 80 VAL A C 1
ATOM 565 O O . VAL A 1 80 ? -13.493 13.075 14.271 1.00 90.25 80 VAL A O 1
ATOM 568 N N . ASP A 1 81 ? -13.720 15.348 14.055 1.00 90.25 81 ASP A N 1
ATOM 569 C CA . ASP A 1 81 ? -15.147 15.486 13.742 1.00 90.25 81 ASP A CA 1
ATOM 570 C C . ASP A 1 81 ? -16.127 15.044 14.869 1.00 90.25 81 ASP A C 1
ATOM 572 O O . ASP A 1 81 ? -17.306 14.805 14.586 1.00 90.25 81 ASP A O 1
ATOM 576 N N . CYS A 1 82 ? -15.702 14.871 16.139 1.00 93.62 82 CYS A N 1
ATOM 577 C CA . CYS A 1 82 ? -16.592 14.359 17.204 1.00 93.62 82 CYS A CA 1
ATOM 578 C C . CYS A 1 82 ? -16.293 14.769 18.671 1.00 93.62 82 CYS A C 1
ATOM 580 O O . CYS A 1 82 ? -15.171 15.093 19.073 1.00 93.62 82 CYS A O 1
ATOM 582 N N . GLY A 1 83 ? -17.333 14.665 19.512 1.00 92.94 83 GLY A N 1
ATOM 583 C CA . GLY A 1 83 ? -17.330 14.991 20.947 1.00 92.94 83 GLY A CA 1
ATOM 584 C C . GLY A 1 83 ? -17.544 16.482 21.257 1.00 92.94 83 GLY A C 1
ATOM 585 O O . GLY A 1 83 ? -17.644 17.297 20.347 1.00 92.94 83 GLY A O 1
ATOM 586 N N . HIS A 1 84 ? -17.620 16.842 22.543 1.00 91.19 84 HIS A N 1
ATOM 587 C CA . HIS A 1 84 ? -17.942 18.197 23.030 1.00 91.19 84 HIS A CA 1
ATOM 588 C C . HIS A 1 84 ? -19.223 18.786 22.395 1.00 91.19 84 HIS A C 1
ATOM 590 O O . HIS A 1 84 ? -20.315 18.322 22.719 1.00 91.19 84 HIS A O 1
ATOM 596 N N . ASP A 1 85 ? -19.105 19.799 21.525 1.00 90.00 85 ASP A N 1
ATOM 597 C CA . ASP A 1 85 ? -20.235 20.451 20.838 1.00 90.00 85 ASP A CA 1
ATOM 598 C C . ASP A 1 85 ? -20.624 19.734 19.519 1.00 90.00 85 ASP A C 1
ATOM 600 O O . ASP A 1 85 ? -21.609 20.094 18.867 1.00 90.00 85 ASP A O 1
ATOM 604 N N . CYS A 1 86 ? -19.867 18.702 19.128 1.00 92.25 86 CYS A N 1
ATOM 605 C CA . CYS A 1 86 ? -20.123 17.830 17.982 1.00 92.25 86 CYS A CA 1
ATOM 606 C C . CYS A 1 86 ? -20.920 16.567 18.371 1.00 92.25 86 CYS A C 1
ATOM 608 O O . CYS A 1 86 ? -21.236 16.318 19.535 1.00 92.25 86 CYS A O 1
ATOM 610 N N . ALA A 1 87 ? -21.246 15.723 17.385 1.00 92.25 87 ALA A N 1
ATOM 611 C CA . ALA A 1 87 ? -21.869 14.425 17.651 1.00 92.25 87 ALA A CA 1
ATOM 612 C C . ALA A 1 87 ? -20.947 13.522 18.510 1.00 92.25 87 ALA A C 1
ATOM 614 O O . ALA A 1 87 ? -19.727 13.561 18.321 1.00 92.25 87 ALA A O 1
ATOM 615 N N . PRO A 1 88 ? -21.482 12.682 19.423 1.00 92.81 88 PRO A N 1
ATOM 616 C CA . PRO A 1 88 ? -20.658 11.808 20.256 1.00 92.81 88 PRO A CA 1
ATOM 617 C C . PRO A 1 88 ? -19.792 10.838 19.443 1.00 92.81 88 PRO A C 1
ATOM 619 O O . PRO A 1 88 ? -20.263 10.153 18.535 1.00 92.81 88 PRO A O 1
ATOM 622 N N . CYS A 1 89 ? -18.520 10.749 19.814 1.00 92.50 89 CYS A N 1
ATOM 623 C CA . CYS A 1 89 ? -17.531 9.850 19.250 1.00 92.50 89 CYS A CA 1
ATOM 624 C C . CYS A 1 89 ? -17.899 8.369 19.454 1.00 92.50 89 CYS A C 1
ATOM 626 O O . CYS A 1 89 ? -18.304 7.949 20.541 1.00 92.50 89 CYS A O 1
ATOM 628 N N . ILE A 1 90 ? -17.695 7.556 18.416 1.00 90.56 90 ILE A N 1
ATOM 629 C CA . ILE A 1 90 ? -17.823 6.090 18.480 1.00 90.56 90 ILE A CA 1
ATOM 630 C C . ILE A 1 90 ? -16.696 5.439 19.298 1.00 90.56 90 ILE A C 1
ATOM 632 O O . ILE A 1 90 ? -15.671 6.056 19.590 1.00 90.56 90 ILE A O 1
ATOM 636 N N . ASP A 1 91 ? -16.859 4.162 19.631 1.00 89.38 91 ASP A N 1
ATOM 637 C CA . ASP A 1 91 ? -15.847 3.376 20.341 1.00 89.38 91 ASP A CA 1
ATOM 638 C C . ASP A 1 91 ? -14.459 3.393 19.673 1.00 89.38 91 ASP A C 1
ATOM 640 O O . ASP A 1 91 ? -14.320 3.210 18.462 1.00 89.38 91 ASP A O 1
ATOM 644 N N . GLY A 1 92 ? -13.412 3.558 20.488 1.00 87.06 92 GLY A N 1
ATOM 645 C CA . GLY A 1 92 ? -12.010 3.608 20.059 1.00 87.06 92 GLY A CA 1
ATOM 646 C C . GLY A 1 92 ? -11.479 5.004 19.704 1.00 87.06 92 GLY A C 1
ATOM 647 O O . GLY A 1 92 ? -10.265 5.159 19.572 1.00 87.06 92 GLY A O 1
ATOM 648 N N . LYS A 1 93 ? -12.349 6.014 19.589 1.00 91.50 93 LYS A N 1
ATOM 649 C CA . LYS A 1 93 ? -11.987 7.434 19.422 1.00 91.50 93 LYS A CA 1
ATOM 650 C C . LYS A 1 93 ? -11.489 8.066 20.730 1.00 91.50 93 LYS A C 1
ATOM 652 O O . LYS A 1 93 ? -11.780 7.560 21.811 1.00 91.50 93 LYS A O 1
ATOM 657 N N . ALA A 1 94 ? -10.754 9.171 20.648 1.00 93.94 94 ALA A N 1
ATOM 658 C CA . ALA A 1 94 ? -10.289 9.936 21.804 1.00 93.94 94 ALA A CA 1
ATOM 659 C C . ALA A 1 94 ? -11.417 10.721 22.508 1.00 93.94 94 ALA A C 1
ATOM 661 O O . ALA A 1 94 ? -12.420 11.085 21.897 1.00 93.94 94 A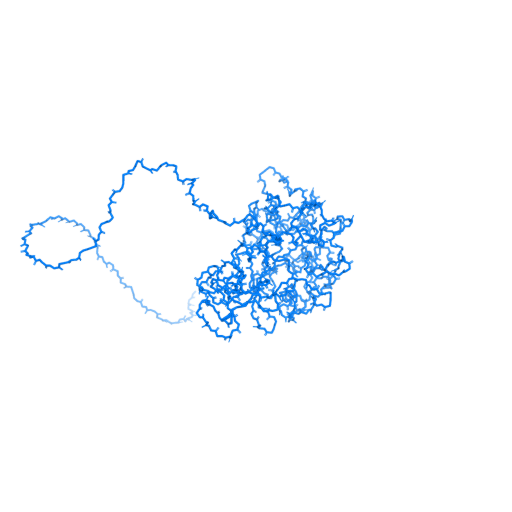LA A O 1
ATOM 662 N N . CYS A 1 95 ? -11.251 10.977 23.811 1.00 95.44 95 CYS A N 1
ATOM 663 C CA . CYS A 1 95 ? -12.235 11.686 24.637 1.00 95.44 95 CYS A CA 1
ATOM 664 C C . CYS A 1 95 ? -11.632 12.375 25.873 1.00 95.44 95 CYS A C 1
ATOM 666 O O . CYS A 1 95 ? -10.537 12.031 26.339 1.00 95.44 95 CYS A O 1
ATOM 668 N N . ALA A 1 96 ? -12.391 13.308 26.451 1.00 95.12 96 ALA A N 1
ATOM 669 C CA . ALA A 1 96 ? -12.108 13.970 27.723 1.00 95.12 96 ALA A CA 1
ATOM 670 C C . ALA A 1 96 ? -13.188 13.699 28.790 1.00 95.12 96 ALA A C 1
ATOM 672 O O . ALA A 1 96 ? -12.873 13.685 29.982 1.00 95.12 96 ALA A O 1
ATOM 673 N N . ALA A 1 97 ? -14.439 13.465 28.381 1.00 94.56 97 ALA A N 1
ATOM 674 C CA . ALA A 1 97 ? -15.581 13.189 29.249 1.00 94.56 97 ALA A CA 1
ATOM 675 C C . ALA A 1 97 ? -16.412 11.998 28.742 1.00 94.56 97 ALA A C 1
ATOM 677 O O . ALA A 1 97 ? -16.379 11.658 27.565 1.00 94.56 97 ALA A O 1
ATOM 678 N N . ASN A 1 98 ? -17.197 11.370 29.624 1.00 94.00 98 ASN A N 1
ATOM 679 C CA . ASN A 1 98 ? -18.094 10.266 29.247 1.00 94.00 98 ASN A CA 1
ATOM 680 C C . ASN A 1 98 ? -19.132 10.668 28.189 1.00 94.00 98 ASN A C 1
ATOM 682 O O . ASN A 1 98 ? -19.470 9.854 27.334 1.00 94.00 98 ASN A O 1
ATOM 686 N N . ASP A 1 99 ? -19.605 11.913 28.253 1.00 94.00 99 ASP A N 1
ATOM 687 C CA . ASP A 1 99 ? -20.635 12.450 27.359 1.00 94.00 99 ASP A CA 1
ATOM 688 C C . ASP A 1 99 ? -20.093 12.736 25.941 1.00 94.00 99 ASP A C 1
ATOM 690 O O . ASP A 1 99 ? -20.879 12.868 25.008 1.00 94.00 99 ASP A O 1
ATOM 694 N N . ASP A 1 100 ? -18.762 12.736 25.747 1.00 94.62 100 ASP A N 1
ATOM 695 C CA . ASP A 1 100 ? -18.146 12.738 24.411 1.00 94.62 100 ASP A CA 1
ATOM 696 C C . ASP A 1 100 ? -18.432 11.446 23.635 1.00 94.62 100 ASP A C 1
ATOM 698 O O . ASP A 1 100 ? -18.208 11.410 22.431 1.00 94.62 100 ASP A O 1
ATOM 702 N N . CYS A 1 101 ? -18.847 10.366 24.305 1.00 93.44 101 CYS A N 1
ATOM 703 C CA . CYS A 1 101 ? -18.820 9.013 23.759 1.00 93.44 101 CYS A CA 1
ATOM 704 C C . CYS A 1 101 ? -20.224 8.448 23.526 1.00 93.44 101 CYS A C 1
ATOM 706 O O . CYS A 1 101 ? -21.039 8.384 24.444 1.00 93.44 101 CYS A O 1
ATOM 708 N N . ALA A 1 102 ? -20.475 7.899 22.336 1.00 91.44 102 ALA A N 1
ATOM 709 C CA . ALA A 1 102 ? -21.716 7.191 22.007 1.00 91.44 102 ALA A CA 1
ATOM 710 C C . ALA A 1 102 ? -21.957 5.960 22.911 1.00 91.44 102 ALA A C 1
ATOM 712 O O . ALA A 1 102 ? -23.101 5.617 23.207 1.00 91.44 102 ALA A O 1
ATOM 713 N N . GLY A 1 103 ? -20.879 5.327 23.394 1.00 87.00 103 GLY A N 1
ATOM 714 C CA . GLY A 1 103 ? -20.904 4.265 24.409 1.00 87.00 103 GLY A CA 1
ATOM 715 C C . GLY A 1 103 ? -21.087 4.740 25.861 1.00 87.00 103 GLY A C 1
ATOM 716 O O . GLY A 1 103 ? -21.248 3.915 26.760 1.00 87.00 103 GLY A O 1
ATOM 717 N N . GLY A 1 104 ? -21.055 6.053 26.114 1.00 90.31 104 GLY A N 1
ATOM 718 C CA . GLY A 1 104 ? -21.267 6.662 27.431 1.00 90.31 104 GLY A CA 1
ATOM 719 C C . GLY A 1 104 ? -20.136 6.483 28.454 1.00 90.31 104 GLY A C 1
ATOM 720 O O . GLY A 1 104 ? -20.340 6.804 29.627 1.00 90.31 104 GLY A O 1
ATOM 721 N N . GLN A 1 105 ? -18.961 5.967 28.068 1.00 93.25 105 GLN A N 1
ATOM 722 C CA . GLN A 1 105 ? -17.775 5.933 28.937 1.00 93.25 105 GLN A CA 1
ATOM 723 C C . GLN A 1 105 ? -16.511 6.383 28.202 1.00 93.25 105 GLN A C 1
ATOM 725 O O . GLN A 1 105 ? -16.221 5.941 27.092 1.00 93.25 105 GLN A O 1
ATOM 730 N N . CYS A 1 106 ? -15.727 7.221 28.878 1.00 94.31 106 CYS A N 1
ATOM 731 C CA . CYS A 1 106 ? -14.399 7.647 28.466 1.00 94.31 106 CYS A CA 1
ATOM 732 C C . CYS A 1 106 ? -13.372 7.055 29.439 1.00 94.31 106 CYS A C 1
ATOM 734 O O . CYS A 1 106 ? -13.287 7.469 30.598 1.00 94.31 106 CYS A O 1
ATOM 736 N N . ILE A 1 107 ? -12.597 6.061 28.998 1.00 92.62 107 ILE A N 1
ATOM 737 C CA . ILE A 1 107 ? -11.625 5.351 29.840 1.00 92.62 107 ILE A CA 1
ATOM 738 C C . ILE A 1 107 ? -10.226 5.538 29.256 1.00 92.62 107 ILE A C 1
ATOM 740 O O . ILE A 1 107 ? -9.972 5.222 28.100 1.00 92.62 107 ILE A O 1
ATOM 744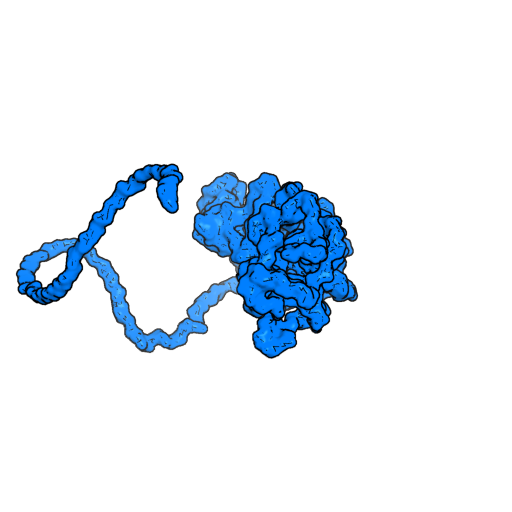 N N . ASN A 1 108 ? -9.296 6.051 30.070 1.00 92.81 108 ASN A N 1
ATOM 745 C CA . ASN A 1 108 ? -7.930 6.398 29.648 1.00 92.81 108 ASN A CA 1
ATOM 746 C C . ASN A 1 108 ? -7.890 7.335 28.417 1.00 92.81 108 ASN A C 1
ATOM 748 O O . ASN A 1 108 ? -7.025 7.187 27.557 1.00 92.81 108 ASN A O 1
ATOM 752 N N . SER A 1 109 ? -8.834 8.282 28.340 1.00 94.25 109 SER A N 1
ATOM 753 C CA . SER A 1 109 ? -9.045 9.189 27.197 1.00 94.25 109 SER A CA 1
ATOM 754 C C . SER A 1 109 ? -9.391 8.502 25.867 1.00 94.25 109 SER A C 1
ATOM 756 O O . SER A 1 109 ? -9.170 9.082 24.807 1.00 94.25 109 SER A O 1
ATOM 758 N N . VAL A 1 110 ? -9.972 7.297 25.919 1.00 93.62 110 VAL A N 1
ATOM 759 C CA . VAL A 1 110 ? -10.553 6.591 24.767 1.00 93.62 110 VAL A CA 1
ATOM 760 C C . VAL A 1 110 ? -12.014 6.222 25.058 1.00 93.62 110 VAL A C 1
ATOM 762 O O . VAL A 1 110 ? -12.334 5.718 26.138 1.00 93.62 110 VAL A O 1
ATOM 765 N N . CYS A 1 111 ? -12.906 6.475 24.102 1.00 92.81 111 CYS A N 1
ATOM 766 C CA . CYS A 1 111 ? -14.311 6.100 24.168 1.00 92.81 111 CYS A CA 1
ATOM 767 C C . CYS A 1 111 ? -14.475 4.581 24.157 1.00 92.81 111 CYS A C 1
ATOM 769 O O . CYS A 1 111 ? -13.902 3.886 23.314 1.00 92.81 111 CYS A O 1
ATOM 771 N N . THR A 1 112 ? -15.290 4.072 25.077 1.00 88.94 112 THR A N 1
ATOM 772 C CA . THR A 1 112 ? -15.656 2.660 25.134 1.00 88.94 112 THR A CA 1
ATOM 773 C C . THR A 1 112 ? -17.092 2.469 25.606 1.00 88.94 112 THR A C 1
ATOM 775 O O . THR A 1 112 ? -17.551 3.058 26.583 1.00 88.94 112 THR A O 1
ATOM 778 N N . SER A 1 113 ? -17.793 1.592 24.911 1.00 87.56 113 SER A N 1
ATOM 779 C CA . SER A 1 113 ? -18.998 0.915 25.335 1.00 87.56 113 SER A CA 1
ATOM 780 C C . SER A 1 113 ? -18.579 -0.452 25.872 1.00 87.56 113 SER A C 1
ATOM 782 O O . SER A 1 113 ? -17.902 -1.201 25.160 1.00 87.56 113 SER A O 1
ATOM 784 N N . PRO A 1 114 ? -19.013 -0.858 27.079 1.00 85.62 114 PRO A N 1
ATOM 785 C CA . PRO A 1 114 ? -18.725 -2.198 27.586 1.00 85.62 114 PRO A CA 1
ATOM 786 C C . PRO A 1 114 ? -19.318 -3.312 26.705 1.00 85.62 114 PRO A C 1
ATOM 788 O O . PRO A 1 114 ? -18.902 -4.453 26.847 1.00 85.62 114 PRO A O 1
ATOM 791 N N . LEU A 1 115 ? -20.257 -2.989 25.805 1.00 87.56 115 LEU A N 1
ATOM 792 C CA . LEU A 1 115 ? -20.877 -3.924 24.860 1.00 87.56 115 LEU A CA 1
ATOM 793 C C . LEU A 1 115 ? -20.038 -4.184 23.597 1.00 87.56 115 LEU A C 1
ATOM 795 O O . LEU A 1 115 ? -20.302 -5.159 22.914 1.00 87.56 115 LEU A O 1
ATOM 799 N N . CYS A 1 116 ? -19.059 -3.329 23.277 1.00 90.56 116 CYS A N 1
ATOM 800 C CA . CYS A 1 116 ? -18.230 -3.434 22.062 1.00 90.56 116 CYS A CA 1
ATOM 801 C C . CYS A 1 116 ? -16.847 -4.076 22.328 1.00 90.56 116 CYS A C 1
ATOM 803 O O . CYS A 1 116 ? -15.931 -3.977 21.495 1.00 90.56 116 CYS A O 1
ATOM 805 N N . VAL A 1 117 ? -16.667 -4.621 23.541 1.00 90.19 117 VAL A N 1
ATOM 806 C CA . VAL A 1 117 ? -15.431 -5.228 24.074 1.00 90.19 117 VAL A CA 1
ATOM 807 C C . VAL A 1 117 ? -15.701 -6.404 25.041 1.00 90.19 117 VAL A C 1
ATOM 809 O O . VAL A 1 117 ? -14.797 -6.808 25.777 1.00 90.19 117 VAL A O 1
ATOM 812 N N . ASP A 1 118 ? -16.929 -6.939 25.096 1.00 91.19 118 ASP A N 1
ATOM 813 C CA . ASP A 1 118 ? -17.300 -8.064 25.980 1.00 91.19 118 ASP A CA 1
ATOM 814 C C . ASP A 1 118 ? -17.049 -9.457 25.356 1.00 91.19 118 ASP A C 1
ATOM 816 O O . ASP A 1 118 ? -17.243 -10.488 26.016 1.00 91.19 118 ASP A O 1
ATOM 820 N N . ALA A 1 119 ? -16.569 -9.497 24.106 1.00 92.75 119 ALA A N 1
ATOM 821 C CA . ALA A 1 119 ? -16.354 -10.693 23.294 1.00 92.75 119 ALA A CA 1
ATOM 822 C C . ALA A 1 119 ? -17.616 -11.556 23.068 1.00 92.75 119 ALA A C 1
ATOM 824 O O . ALA A 1 119 ? -17.505 -12.746 22.747 1.00 92.75 119 ALA A O 1
ATOM 825 N N . GLN A 1 120 ? -18.813 -10.987 23.237 1.00 94.81 120 GLN A N 1
ATOM 826 C CA . GLN A 1 120 ? -20.099 -11.549 22.818 1.00 94.81 120 GLN A CA 1
ATOM 827 C C . GLN A 1 120 ? -20.613 -10.832 21.559 1.00 94.81 120 GLN A C 1
ATOM 829 O O . GLN A 1 120 ? -19.918 -10.022 20.962 1.00 94.81 120 GLN A O 1
ATOM 834 N N . LEU A 1 121 ? -21.818 -11.191 21.106 1.00 95.38 121 LEU A N 1
ATOM 835 C CA . LEU A 1 121 ? -22.566 -10.396 20.131 1.00 95.38 121 LEU A CA 1
ATOM 836 C C . LEU A 1 121 ? -23.665 -9.655 20.892 1.00 95.38 121 LEU A C 1
ATOM 838 O O . LEU A 1 121 ? -24.685 -10.260 21.244 1.00 95.38 121 LEU A O 1
ATOM 842 N N . SER A 1 122 ? -23.436 -8.378 21.169 1.00 93.44 122 SER A N 1
ATOM 843 C CA . SER A 1 122 ? -24.288 -7.558 22.027 1.00 93.44 122 SER A CA 1
ATOM 844 C C . SER A 1 122 ? -25.291 -6.694 21.231 1.00 93.44 122 SER A C 1
ATOM 846 O O . SER A 1 122 ? -25.129 -6.465 20.028 1.00 93.44 122 SER A O 1
ATOM 848 N N . PRO A 1 123 ? -26.398 -6.225 21.848 1.00 90.50 123 PRO A N 1
ATOM 849 C CA . PRO A 1 123 ? -27.397 -5.416 21.149 1.00 90.50 123 PRO A CA 1
ATOM 850 C C . PRO A 1 123 ? -26.818 -4.064 20.712 1.00 90.50 123 PRO A C 1
ATOM 852 O O . PRO A 1 123 ? -26.451 -3.245 21.550 1.00 90.50 123 PRO A O 1
ATOM 855 N N . GLY A 1 124 ? -26.784 -3.828 19.400 1.00 87.44 124 GLY A N 1
ATOM 856 C CA . GLY A 1 124 ? -26.135 -2.660 18.793 1.00 87.44 124 GLY A CA 1
ATOM 857 C C . GLY A 1 124 ? -24.967 -3.015 17.871 1.00 87.44 124 GLY A C 1
ATOM 858 O O . GLY A 1 124 ? -24.490 -2.131 17.172 1.00 87.44 124 GLY A O 1
ATOM 859 N N . GLU A 1 125 ? -24.557 -4.285 17.829 1.00 95.44 125 GLU A N 1
ATOM 860 C CA . GLU A 1 125 ? -23.477 -4.799 16.979 1.00 95.44 125 GLU A CA 1
ATOM 861 C C . GLU A 1 125 ? -23.975 -5.516 15.714 1.00 95.44 125 GLU A C 1
ATOM 863 O O . GLU A 1 125 ? -25.147 -5.892 15.606 1.00 95.44 125 GLU A O 1
ATOM 868 N N . SER A 1 126 ? -23.056 -5.777 14.778 1.00 95.94 126 SER A N 1
ATOM 869 C CA . SER A 1 126 ? -23.296 -6.639 13.605 1.00 95.94 126 SER A CA 1
ATOM 870 C C . SER A 1 126 ? -22.459 -7.930 13.610 1.00 95.94 126 SER A C 1
ATOM 872 O O . SER A 1 126 ? -22.886 -8.950 13.061 1.00 95.94 126 SER A O 1
ATOM 874 N N . ASP A 1 127 ? -21.310 -7.923 14.292 1.00 95.38 127 ASP A N 1
ATOM 875 C CA . ASP A 1 127 ? -20.521 -9.103 14.652 1.00 95.38 127 ASP A CA 1
ATOM 876 C C . ASP A 1 127 ? -19.822 -8.865 16.001 1.00 95.38 127 ASP A C 1
ATOM 878 O O . ASP A 1 127 ? -19.811 -7.746 16.495 1.00 95.38 127 ASP A O 1
ATOM 882 N N . VAL A 1 128 ? -19.220 -9.904 16.585 1.00 94.62 128 VAL A N 1
ATOM 883 C CA . VAL A 1 128 ? -18.592 -9.828 17.922 1.00 94.62 128 VAL A CA 1
ATOM 884 C C . VAL A 1 128 ? -17.561 -8.696 18.019 1.00 94.62 128 VAL A C 1
ATOM 886 O O . VAL A 1 128 ? -16.579 -8.699 17.258 1.00 94.62 128 VAL A O 1
ATOM 889 N N . ASP A 1 129 ? -17.772 -7.793 18.978 1.00 92.38 129 ASP A N 1
ATOM 890 C CA . ASP A 1 129 ? -17.009 -6.569 19.246 1.00 92.38 129 ASP A CA 1
ATOM 891 C C . ASP A 1 129 ? -17.032 -5.517 18.100 1.00 92.38 129 ASP A C 1
ATOM 893 O O . ASP A 1 129 ? -16.126 -4.675 18.045 1.00 92.38 129 ASP A O 1
ATOM 897 N N . CYS A 1 130 ? -17.964 -5.547 17.128 1.00 93.25 130 CYS A N 1
ATOM 898 C CA . CYS A 1 130 ? -17.965 -4.578 16.014 1.00 93.25 130 CYS A CA 1
ATOM 899 C C . CYS A 1 130 ? -19.286 -4.330 15.238 1.00 93.25 130 CYS A C 1
ATOM 901 O O . CYS A 1 130 ? -20.206 -5.149 15.141 1.00 93.25 130 CYS A O 1
ATOM 903 N N . GLY A 1 131 ? -19.306 -3.183 14.550 1.00 93.62 131 GLY A N 1
ATOM 904 C CA . GLY A 1 131 ? -20.356 -2.752 13.624 1.00 93.62 131 GLY A CA 1
ATOM 905 C C . GLY A 1 131 ? -21.586 -2.163 14.318 1.00 93.62 131 GLY A C 1
ATOM 906 O O . GLY A 1 131 ? -21.589 -1.940 15.527 1.00 93.62 131 GLY A O 1
ATOM 907 N N . GLY A 1 132 ? -22.633 -1.883 13.543 1.00 91.62 132 GLY A N 1
ATOM 908 C CA . GLY A 1 132 ? -23.756 -1.074 14.002 1.00 91.62 132 GLY A CA 1
ATOM 909 C C . GLY A 1 132 ? -23.371 0.395 14.261 1.00 91.62 132 GLY A C 1
ATOM 910 O O . GLY A 1 132 ? -22.342 0.864 13.773 1.00 91.62 132 GLY A O 1
ATOM 911 N N . PRO A 1 133 ? -24.213 1.164 14.979 1.00 87.56 133 PRO A N 1
ATOM 912 C CA . PRO A 1 133 ? -24.080 2.622 15.064 1.00 87.56 133 PRO A CA 1
ATOM 913 C C . PRO A 1 133 ? -23.177 3.149 16.195 1.00 87.56 133 PRO A C 1
ATOM 915 O O . PRO A 1 133 ? -22.928 4.350 16.232 1.00 87.56 133 PRO A O 1
ATOM 918 N N . ILE A 1 134 ? -22.737 2.305 17.138 1.00 87.94 134 ILE A N 1
ATOM 919 C CA . ILE A 1 134 ? -21.9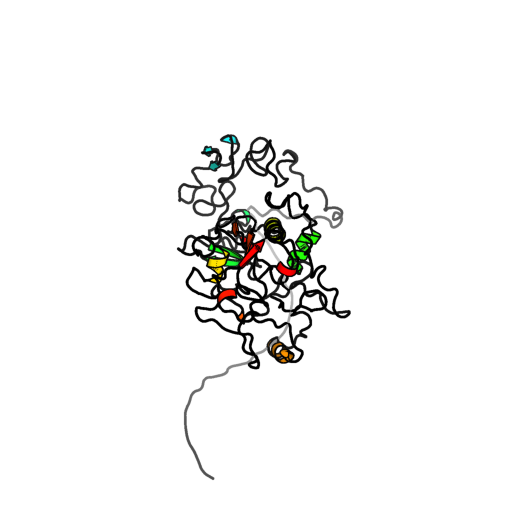73 2.731 18.335 1.00 87.94 134 ILE A CA 1
ATOM 920 C C . ILE A 1 134 ? -20.555 2.149 18.337 1.00 87.94 134 ILE A C 1
ATOM 922 O O . ILE A 1 134 ? -19.592 2.853 18.650 1.00 87.94 134 ILE A O 1
ATOM 926 N N . CYS A 1 135 ? -20.422 0.866 17.999 1.00 90.19 135 CYS A N 1
ATOM 927 C CA . CYS A 1 135 ? -19.139 0.182 18.038 1.00 90.19 135 CYS A CA 1
ATOM 928 C C . CYS A 1 135 ? -18.235 0.587 16.868 1.00 90.19 135 CYS A C 1
ATOM 930 O O . CYS A 1 135 ? -18.691 1.003 15.801 1.00 90.19 135 CYS A O 1
ATOM 932 N N . LYS A 1 136 ? -16.925 0.381 17.049 1.00 89.88 136 LYS A N 1
ATOM 933 C CA . LYS A 1 136 ? -15.949 0.399 15.952 1.00 89.88 136 LYS A CA 1
ATOM 934 C C . LYS A 1 136 ? -16.420 -0.484 14.790 1.00 89.88 136 LYS A C 1
ATOM 936 O O . LYS A 1 136 ? -17.031 -1.535 15.001 1.00 89.88 136 LYS A O 1
ATOM 941 N N . LYS A 1 137 ? -16.095 -0.085 13.563 1.00 91.56 137 LYS A N 1
ATOM 942 C CA . LYS A 1 137 ? -16.444 -0.848 12.361 1.00 91.56 137 LYS A CA 1
ATOM 943 C C . LYS A 1 137 ? -15.783 -2.232 12.345 1.00 91.56 137 LYS A C 1
ATOM 945 O O . LYS A 1 137 ? -14.722 -2.452 12.924 1.00 91.56 137 LYS A O 1
ATOM 950 N N . CYS A 1 138 ? -16.437 -3.169 11.675 1.00 92.56 138 CYS A N 1
ATOM 951 C CA . CYS A 1 138 ? -15.975 -4.526 11.460 1.00 92.56 138 CYS A CA 1
ATOM 952 C C . CYS A 1 138 ? -14.923 -4.605 10.342 1.00 92.56 138 CYS A C 1
ATOM 954 O O . CYS A 1 138 ? -15.098 -4.042 9.257 1.00 92.56 138 CYS A O 1
ATOM 956 N N . THR A 1 139 ? -13.857 -5.363 10.602 1.00 91.44 139 THR A N 1
ATOM 957 C CA . THR A 1 139 ? -12.779 -5.648 9.645 1.00 91.44 139 THR A CA 1
ATOM 958 C C . THR A 1 139 ? -13.168 -6.740 8.641 1.00 91.44 139 THR A C 1
ATOM 960 O O . THR A 1 139 ? -14.219 -7.385 8.738 1.00 91.44 139 THR A O 1
ATOM 963 N N . ILE A 1 140 ? -12.320 -6.957 7.637 1.00 93.06 140 ILE A N 1
ATOM 964 C CA . ILE A 1 140 ? -12.611 -7.830 6.493 1.00 93.06 140 ILE A CA 1
ATOM 965 C C . ILE A 1 140 ? -12.916 -9.280 6.912 1.00 93.06 140 ILE A C 1
ATOM 967 O O . ILE A 1 140 ? -12.170 -9.921 7.655 1.00 93.06 140 ILE A O 1
ATOM 971 N N . GLY A 1 141 ? -14.022 -9.819 6.390 1.00 91.81 141 GLY A N 1
ATOM 972 C CA . GLY A 1 141 ? -14.519 -11.171 6.660 1.00 91.81 141 GLY A CA 1
ATOM 973 C C . GLY A 1 141 ? -15.414 -11.316 7.899 1.00 91.81 141 GLY A C 1
ATOM 974 O O . GLY A 1 141 ? -16.023 -12.375 8.063 1.00 91.81 141 GLY A O 1
ATOM 975 N N . ARG A 1 142 ? -15.538 -10.285 8.747 1.00 93.50 142 ARG A N 1
ATOM 976 C CA . ARG A 1 142 ? -16.541 -10.234 9.830 1.00 93.50 142 ARG A CA 1
ATOM 977 C C . ARG A 1 142 ? -17.956 -10.052 9.271 1.00 93.50 142 ARG A C 1
ATOM 979 O O . ARG A 1 142 ? -18.113 -9.658 8.114 1.00 93.50 142 ARG A O 1
ATOM 986 N N . LYS A 1 143 ? -18.984 -10.351 10.073 1.00 95.81 143 LYS A N 1
ATOM 987 C CA . LYS A 1 143 ? -20.390 -10.166 9.659 1.00 95.81 143 LYS A CA 1
ATOM 988 C C . LYS A 1 143 ? -20.777 -8.687 9.552 1.00 95.81 143 LYS A C 1
ATOM 990 O O . LYS A 1 143 ? -20.135 -7.831 10.146 1.00 95.81 143 LYS A O 1
ATOM 995 N N . CYS A 1 144 ? -21.837 -8.418 8.795 1.00 96.88 144 CYS A N 1
ATOM 996 C CA . CYS A 1 144 ? -22.441 -7.097 8.635 1.00 96.88 144 CYS A CA 1
ATOM 997 C C . CYS A 1 144 ? -23.910 -7.201 8.194 1.00 96.88 144 CYS A C 1
ATOM 999 O O . CYS A 1 144 ? -24.331 -8.202 7.607 1.00 96.88 144 CYS A O 1
ATOM 1001 N N . VAL A 1 145 ? -24.677 -6.141 8.444 1.00 96.31 145 VAL A N 1
ATOM 1002 C CA . VAL A 1 145 ? -26.049 -5.932 7.954 1.00 96.31 145 VAL A CA 1
ATOM 1003 C C . VAL A 1 145 ? -26.053 -4.951 6.775 1.00 96.31 145 VAL A C 1
ATOM 1005 O O . VAL A 1 145 ? -26.816 -5.129 5.826 1.00 96.31 145 VAL A O 1
ATOM 1008 N N . GLY A 1 146 ? -25.178 -3.942 6.795 1.00 95.50 146 GLY A N 1
ATOM 1009 C CA . GLY A 1 146 ? -25.024 -2.943 5.740 1.00 95.50 146 GLY A CA 1
ATOM 1010 C C . GLY A 1 146 ? -23.593 -2.416 5.615 1.00 95.50 146 GLY A C 1
ATOM 1011 O O . GLY A 1 146 ? -22.712 -2.735 6.405 1.00 95.50 146 GLY A O 1
ATOM 1012 N N . GLY A 1 147 ? -23.342 -1.593 4.592 1.00 94.25 147 GLY A N 1
ATOM 1013 C CA . GLY A 1 147 ? -21.998 -1.067 4.313 1.00 94.25 147 GLY A CA 1
ATOM 1014 C C . GLY A 1 147 ? -21.395 -0.234 5.452 1.00 94.25 147 GLY A C 1
ATOM 1015 O O . GLY A 1 147 ? -20.187 -0.286 5.665 1.00 94.25 147 GLY A O 1
ATOM 1016 N N . GLY A 1 148 ? -22.232 0.471 6.222 1.00 92.88 148 GLY A N 1
ATOM 1017 C CA . GLY A 1 148 ? -21.803 1.275 7.371 1.00 92.88 148 GLY A CA 1
ATOM 1018 C C . GLY A 1 148 ? -21.117 0.471 8.480 1.00 92.88 148 GLY A C 1
ATOM 1019 O O . GLY A 1 148 ? -20.235 1.015 9.141 1.00 92.88 148 GLY A O 1
ATOM 1020 N N . ASP A 1 149 ? -21.450 -0.817 8.621 1.00 95.25 149 ASP A N 1
ATOM 1021 C CA . ASP A 1 149 ? -20.848 -1.708 9.620 1.00 95.25 149 ASP A CA 1
ATOM 1022 C C . ASP A 1 149 ? -19.373 -2.007 9.333 1.00 95.25 149 ASP A C 1
ATOM 1024 O O . ASP A 1 149 ? -18.638 -2.366 10.246 1.00 95.25 149 ASP A O 1
ATOM 1028 N N . CYS A 1 150 ? -18.935 -1.895 8.076 1.00 94.19 150 CYS A N 1
ATOM 1029 C CA . CYS A 1 150 ? -17.631 -2.361 7.612 1.00 94.19 150 CYS A CA 1
ATOM 1030 C C . CYS A 1 150 ? -16.615 -1.224 7.496 1.00 94.19 150 CYS A C 1
ATOM 1032 O O . CYS A 1 150 ? -16.939 -0.153 6.976 1.00 94.19 150 CYS A O 1
ATOM 1034 N N . GLU A 1 151 ? -15.358 -1.478 7.876 1.00 89.62 151 GLU A N 1
ATOM 1035 C CA . GLU A 1 151 ? -14.250 -0.526 7.683 1.00 89.62 151 GLU A CA 1
ATOM 1036 C C . GLU A 1 151 ? -14.122 -0.132 6.201 1.00 89.62 151 GLU A C 1
ATOM 1038 O O . GLU A 1 151 ? -14.043 1.049 5.871 1.00 89.62 151 GLU A O 1
ATOM 1043 N N . SER A 1 152 ? -14.288 -1.105 5.299 1.00 91.50 152 SER A N 1
ATOM 1044 C CA . SER A 1 152 ? -14.314 -0.910 3.844 1.00 91.50 152 SER A CA 1
ATOM 1045 C C . SER A 1 152 ? -15.561 -0.230 3.267 1.00 91.50 152 SER A C 1
ATOM 1047 O O . SER A 1 152 ? -15.669 -0.094 2.048 1.00 91.50 152 SER A O 1
ATOM 1049 N N . GLY A 1 153 ? -16.555 0.114 4.093 1.00 92.06 153 GLY A N 1
ATOM 1050 C CA . GLY A 1 153 ? -17.856 0.616 3.638 1.00 92.06 153 GLY A CA 1
ATOM 1051 C C . GLY A 1 153 ? -18.707 -0.404 2.864 1.00 92.06 153 GLY A C 1
ATOM 1052 O O . GLY A 1 153 ? -19.774 -0.051 2.358 1.00 92.06 153 GLY A O 1
ATOM 1053 N N . LYS A 1 154 ? -18.253 -1.661 2.728 1.00 95.00 154 LYS A N 1
ATOM 1054 C CA . LYS A 1 154 ? -18.796 -2.628 1.763 1.00 95.00 154 LYS A CA 1
ATOM 1055 C C . LYS A 1 154 ? -19.142 -3.973 2.408 1.00 95.00 154 LYS A C 1
ATOM 1057 O O . LYS A 1 154 ? -18.285 -4.830 2.619 1.00 95.00 154 LYS A O 1
ATOM 1062 N N . CYS A 1 155 ? -20.437 -4.177 2.634 1.00 96.38 155 CYS A N 1
ATOM 1063 C CA . CYS A 1 155 ? -21.016 -5.447 3.064 1.00 96.38 155 CYS A CA 1
ATOM 1064 C C . CYS A 1 155 ? -21.491 -6.261 1.847 1.00 96.38 155 CYS A C 1
ATOM 1066 O O . CYS A 1 155 ? -22.265 -5.756 1.033 1.00 96.38 155 CYS A O 1
ATOM 1068 N N . VAL A 1 156 ? -21.048 -7.515 1.707 1.00 96.19 156 VAL A N 1
ATOM 1069 C CA . VAL A 1 156 ? -21.430 -8.420 0.606 1.00 96.19 156 VAL A CA 1
ATOM 1070 C C . VAL A 1 156 ? -21.821 -9.778 1.179 1.00 96.19 156 VAL A C 1
ATOM 1072 O O . VAL A 1 156 ? -21.058 -10.387 1.921 1.00 96.19 156 VAL A O 1
ATOM 1075 N N . ASN A 1 157 ? -23.012 -10.275 0.831 1.00 95.62 157 ASN A N 1
ATOM 1076 C CA . ASN A 1 157 ? -23.549 -11.555 1.321 1.00 95.62 157 ASN A CA 1
ATOM 1077 C C . ASN A 1 157 ? -23.545 -11.699 2.864 1.00 95.62 157 ASN A C 1
ATOM 1079 O O . ASN A 1 157 ? -23.458 -12.811 3.380 1.00 95.62 157 ASN A O 1
ATOM 1083 N N . GLY A 1 158 ? -23.639 -10.580 3.595 1.00 95.88 158 GLY A N 1
ATOM 1084 C CA . GLY A 1 158 ? -23.603 -10.541 5.061 1.00 95.88 158 GLY A CA 1
ATOM 1085 C C . GLY A 1 158 ? -22.202 -10.563 5.688 1.00 95.88 158 GLY A C 1
ATOM 1086 O O . GLY A 1 158 ? -22.105 -10.778 6.895 1.00 95.88 158 GLY A O 1
ATOM 1087 N N . ALA A 1 159 ? -21.133 -10.357 4.907 1.00 95.75 159 ALA A N 1
ATOM 1088 C CA . ALA A 1 159 ? -19.764 -10.210 5.409 1.00 95.75 159 ALA A CA 1
ATOM 1089 C C . ALA A 1 159 ? -19.027 -8.999 4.802 1.00 95.75 159 ALA A C 1
ATOM 1091 O O . ALA A 1 159 ? -19.256 -8.624 3.648 1.00 95.75 159 ALA A O 1
ATOM 1092 N N . CYS A 1 160 ? -18.129 -8.384 5.575 1.00 95.38 160 CYS A N 1
ATOM 1093 C CA . CYS A 1 160 ? -17.334 -7.238 5.139 1.00 95.38 160 CYS A CA 1
ATOM 1094 C C . CYS A 1 160 ? -16.303 -7.651 4.082 1.00 95.38 160 CYS A C 1
ATOM 1096 O O . CYS A 1 160 ? -15.521 -8.581 4.289 1.00 95.38 160 CYS A O 1
ATOM 1098 N N . ALA A 1 161 ? -16.304 -6.958 2.944 1.00 94.81 161 ALA A N 1
ATOM 1099 C CA . ALA A 1 161 ? -15.549 -7.329 1.750 1.00 94.81 161 ALA A CA 1
ATOM 1100 C C . ALA A 1 161 ? -14.692 -6.169 1.224 1.00 94.81 161 ALA A C 1
ATOM 1102 O O . ALA A 1 161 ? -14.965 -5.000 1.496 1.00 94.81 161 ALA A O 1
ATOM 1103 N N . CYS A 1 162 ? -13.674 -6.489 0.424 1.00 95.19 162 CYS A N 1
ATOM 1104 C CA . CYS A 1 162 ? -12.807 -5.479 -0.179 1.00 95.19 162 CYS A CA 1
ATOM 1105 C C . CYS A 1 162 ? -13.501 -4.650 -1.276 1.00 95.19 162 CYS A C 1
ATOM 1107 O O . CYS A 1 162 ? -14.343 -5.191 -2.007 1.00 95.19 162 CYS A O 1
ATOM 1109 N N . PRO A 1 163 ? -13.118 -3.368 -1.450 1.00 92.25 163 PRO A N 1
ATOM 1110 C CA . PRO A 1 163 ? -13.396 -2.589 -2.659 1.00 92.25 163 PRO A CA 1
ATOM 1111 C C . PRO A 1 163 ? -12.974 -3.338 -3.933 1.00 92.25 163 PRO A C 1
ATOM 1113 O O . PRO A 1 163 ? -12.056 -4.153 -3.894 1.00 92.25 163 PRO A O 1
ATOM 1116 N N . ASP A 1 164 ? -13.622 -3.076 -5.073 1.00 87.31 164 ASP A N 1
ATOM 1117 C CA . ASP A 1 164 ? -13.454 -3.895 -6.294 1.00 87.31 164 ASP A CA 1
ATOM 1118 C C . ASP A 1 164 ? -12.045 -3.829 -6.921 1.00 87.31 164 ASP A C 1
ATOM 1120 O O . ASP A 1 164 ? -11.684 -4.667 -7.745 1.00 87.31 164 ASP A O 1
ATOM 1124 N N . ASN A 1 165 ? -11.222 -2.855 -6.524 1.00 88.94 165 ASN A N 1
ATOM 1125 C CA . ASN A 1 165 ? -9.815 -2.716 -6.908 1.00 88.94 165 ASN A CA 1
ATOM 1126 C C . ASN A 1 165 ? -8.826 -3.369 -5.915 1.00 88.94 165 ASN A C 1
ATOM 1128 O O . ASN A 1 165 ? -7.614 -3.275 -6.125 1.00 88.94 165 ASN A O 1
ATOM 1132 N N . MET A 1 166 ? -9.310 -4.021 -4.854 1.00 94.69 166 MET A N 1
ATOM 1133 C CA . MET A 1 166 ? -8.506 -4.636 -3.791 1.00 94.69 166 MET A CA 1
ATOM 1134 C C . MET A 1 166 ? -8.818 -6.135 -3.629 1.00 94.69 166 MET A C 1
ATOM 1136 O O . MET A 1 166 ? -9.909 -6.592 -3.959 1.00 94.69 166 MET A O 1
ATOM 1140 N N . THR A 1 167 ? -7.867 -6.903 -3.093 1.00 94.81 167 THR A N 1
ATOM 1141 C CA . THR A 1 167 ? -8.034 -8.328 -2.754 1.00 94.81 167 THR A CA 1
ATOM 1142 C C . THR A 1 167 ? -7.796 -8.586 -1.264 1.00 94.81 167 THR A C 1
ATOM 1144 O O . THR A 1 167 ? -7.120 -7.808 -0.587 1.00 94.81 167 THR A O 1
ATOM 1147 N N . ILE A 1 168 ? -8.382 -9.673 -0.754 1.00 95.50 168 ILE A N 1
ATOM 1148 C CA . ILE A 1 168 ? -8.341 -10.072 0.657 1.00 95.50 168 ILE A CA 1
ATOM 1149 C C . ILE A 1 168 ? -7.024 -10.801 0.948 1.00 95.50 168 ILE A C 1
ATOM 1151 O O . ILE A 1 168 ? -6.721 -11.827 0.338 1.00 95.50 168 ILE A O 1
ATOM 1155 N N . VAL A 1 169 ? -6.286 -10.327 1.950 1.00 96.00 169 VAL A N 1
ATOM 1156 C CA . VAL A 1 169 ? -5.084 -10.975 2.481 1.00 96.00 169 VAL A CA 1
ATOM 1157 C C . VAL A 1 169 ? -5.339 -11.445 3.909 1.00 96.00 169 VAL A C 1
ATOM 1159 O O . VAL A 1 169 ? -5.521 -10.645 4.827 1.00 96.00 169 VAL A O 1
ATOM 1162 N N . SER A 1 170 ? -5.310 -12.758 4.127 1.00 94.50 170 SER A N 1
ATOM 1163 C CA . SER A 1 170 ? -5.339 -13.331 5.475 1.00 94.50 170 SER A CA 1
ATOM 1164 C C . SER A 1 170 ? -4.056 -12.981 6.237 1.00 94.50 170 SER A C 1
ATOM 1166 O O . SER A 1 170 ? -2.949 -13.093 5.698 1.00 94.50 170 SER A O 1
ATOM 1168 N N . ARG A 1 171 ? -4.171 -12.614 7.514 1.00 93.50 171 ARG A N 1
ATOM 1169 C CA . ARG A 1 171 ? -3.021 -12.282 8.372 1.00 93.50 171 ARG A CA 1
ATOM 1170 C C . ARG A 1 171 ? -2.266 -13.539 8.804 1.00 93.50 171 ARG A C 1
ATOM 1172 O O . ARG A 1 171 ? -2.895 -14.547 9.141 1.00 93.50 171 ARG A O 1
ATOM 1179 N N . ALA A 1 172 ? -0.934 -13.473 8.868 1.00 90.19 172 ALA A N 1
ATOM 1180 C CA . ALA A 1 172 ? -0.143 -14.497 9.546 1.00 90.19 172 ALA A CA 1
ATOM 1181 C C . ALA A 1 172 ? -0.657 -14.713 10.985 1.00 90.19 172 ALA A C 1
ATOM 1183 O O . ALA A 1 172 ? -1.047 -13.771 11.676 1.00 90.19 172 ALA A O 1
ATOM 1184 N N . GLY A 1 173 ? -0.717 -15.973 11.421 1.00 84.44 173 GLY A N 1
ATOM 1185 C CA . GLY A 1 173 ? -1.328 -16.353 12.702 1.00 84.44 173 GLY A CA 1
ATOM 1186 C C . GLY A 1 173 ? -2.864 -16.422 12.705 1.00 84.44 173 GLY A C 1
ATOM 1187 O O . GLY A 1 173 ? -3.431 -16.819 13.715 1.00 84.44 173 GLY A O 1
ATOM 1188 N N . GLY A 1 174 ? -3.547 -16.091 11.600 1.00 80.88 174 GLY A N 1
ATOM 1189 C CA . GLY A 1 174 ? -4.984 -16.346 11.411 1.00 80.88 174 GLY A CA 1
ATOM 1190 C C . GLY A 1 174 ? -5.948 -15.336 12.049 1.00 80.88 174 GLY A C 1
ATOM 1191 O O . GLY A 1 174 ? -7.159 -15.522 11.960 1.00 80.88 174 GLY A O 1
ATOM 1192 N N . ASN A 1 175 ? -5.445 -14.257 12.656 1.00 77.50 175 ASN A N 1
ATOM 1193 C CA . ASN A 1 175 ? -6.242 -13.264 13.392 1.00 77.50 175 ASN A CA 1
ATOM 1194 C C . ASN A 1 175 ? -6.948 -12.240 12.473 1.00 77.50 175 ASN A C 1
ATOM 1196 O O . ASN A 1 175 ? -6.765 -11.027 12.613 1.00 77.50 175 ASN A O 1
ATOM 1200 N N . GLY A 1 176 ? -7.743 -12.741 11.524 1.00 86.50 176 GLY A N 1
ATOM 1201 C CA . GLY A 1 176 ? -8.499 -11.960 10.540 1.00 86.50 176 GLY A CA 1
ATOM 1202 C C . GLY A 1 176 ? -7.771 -11.739 9.210 1.00 86.50 176 GLY A C 1
ATOM 1203 O O . GLY A 1 176 ? -6.756 -12.375 8.909 1.00 86.50 176 GLY A O 1
ATOM 1204 N N . ALA A 1 177 ? -8.308 -10.823 8.409 1.00 93.56 177 ALA A N 1
ATOM 1205 C CA . ALA A 1 177 ? -7.798 -10.439 7.097 1.00 93.56 177 ALA A CA 1
ATOM 1206 C C . ALA A 1 177 ? -7.854 -8.914 6.918 1.00 93.56 177 ALA A C 1
ATOM 1208 O O . ALA A 1 177 ? -8.501 -8.231 7.702 1.00 93.56 177 ALA A O 1
ATOM 1209 N N . TYR A 1 178 ? -7.179 -8.412 5.888 1.00 94.94 178 TYR A N 1
ATOM 1210 C CA . TYR A 1 178 ? -7.202 -7.015 5.445 1.00 94.94 178 TYR A CA 1
ATOM 1211 C C . TYR A 1 178 ? -7.259 -6.962 3.912 1.00 94.94 178 TYR A C 1
ATOM 1213 O O . TYR A 1 178 ? -7.084 -7.982 3.242 1.00 94.94 178 TYR A O 1
ATOM 1221 N N . CYS A 1 179 ? -7.490 -5.786 3.343 1.00 96.88 179 CYS A N 1
ATOM 1222 C CA . CYS A 1 179 ? -7.447 -5.534 1.909 1.00 96.88 179 CYS A CA 1
ATOM 1223 C C . CYS A 1 179 ? -6.105 -4.936 1.478 1.00 96.88 179 CYS A C 1
ATOM 1225 O O . CYS A 1 179 ? -5.571 -4.030 2.120 1.00 96.88 179 CYS A O 1
ATOM 1227 N N . ILE A 1 180 ? -5.604 -5.377 0.325 1.00 97.50 180 ILE A N 1
ATOM 1228 C CA . ILE A 1 180 ? -4.497 -4.735 -0.395 1.00 97.50 180 ILE A CA 1
ATOM 1229 C C . ILE A 1 180 ? -4.924 -4.430 -1.831 1.00 97.50 180 ILE A C 1
ATOM 1231 O O . ILE A 1 180 ? -5.683 -5.190 -2.434 1.00 97.50 180 ILE A O 1
ATOM 1235 N N . SER A 1 181 ? -4.444 -3.325 -2.395 1.00 96.19 181 SER A N 1
ATOM 1236 C CA . SER A 1 181 ? -4.664 -3.002 -3.810 1.00 96.19 181 SER A CA 1
ATOM 1237 C C . SER A 1 181 ? -4.099 -4.115 -4.699 1.00 96.19 181 SER A C 1
ATOM 1239 O O . SER A 1 181 ? -2.957 -4.549 -4.521 1.00 96.19 181 SER A O 1
ATOM 1241 N N . ARG A 1 182 ? -4.910 -4.600 -5.649 1.00 94.50 182 ARG A N 1
ATOM 1242 C CA . ARG A 1 182 ? -4.568 -5.763 -6.494 1.00 94.50 182 ARG A CA 1
ATOM 1243 C C . ARG A 1 182 ? -3.323 -5.537 -7.343 1.00 94.50 182 ARG A C 1
ATOM 1245 O O . ARG A 1 182 ? -2.579 -6.476 -7.604 1.00 94.50 182 ARG A O 1
ATOM 1252 N N . THR A 1 183 ? -3.097 -4.290 -7.729 1.00 94.31 183 THR A N 1
ATOM 1253 C CA . THR A 1 183 ? -1.927 -3.805 -8.458 1.00 94.31 183 THR A CA 1
ATOM 1254 C C . THR A 1 183 ? -1.393 -2.543 -7.789 1.00 94.31 183 THR A C 1
ATOM 1256 O O . THR A 1 183 ? -2.033 -1.972 -6.899 1.00 94.31 183 THR A O 1
ATOM 1259 N N . GLU A 1 184 ? -0.244 -2.091 -8.268 1.00 95.88 184 GLU A N 1
ATOM 1260 C CA . GLU A 1 184 ? 0.258 -0.730 -8.113 1.00 95.88 184 GLU A CA 1
ATOM 1261 C C . GLU A 1 184 ? -0.827 0.298 -8.501 1.00 95.88 184 GLU A C 1
ATOM 1263 O O . GLU A 1 184 ? -1.671 0.033 -9.369 1.00 95.88 184 GLU A O 1
ATOM 1268 N N . VAL A 1 185 ? -0.822 1.474 -7.860 1.00 96.56 185 VAL A N 1
ATOM 1269 C CA . VAL A 1 185 ? -1.740 2.575 -8.199 1.00 96.56 185 VAL A CA 1
ATOM 1270 C C . VAL A 1 185 ? -1.433 3.076 -9.607 1.00 96.56 185 VAL A C 1
ATOM 1272 O O . VAL A 1 185 ? -0.286 3.350 -9.946 1.00 96.56 185 VAL A O 1
ATOM 1275 N N . THR A 1 186 ? -2.465 3.202 -10.438 1.00 93.56 186 THR A N 1
ATOM 1276 C CA . THR A 1 186 ? -2.313 3.602 -11.843 1.00 93.56 186 THR A CA 1
ATOM 1277 C C . THR A 1 186 ? -2.273 5.120 -12.034 1.00 93.56 186 THR A C 1
ATOM 1279 O O . THR A 1 186 ? -2.853 5.871 -11.245 1.00 93.56 186 THR A O 1
ATOM 1282 N N . LYS A 1 187 ? -1.673 5.596 -13.134 1.00 90.75 187 LYS A N 1
ATOM 1283 C CA . LYS A 1 187 ? -1.708 7.015 -13.536 1.00 90.75 187 LYS A CA 1
ATOM 1284 C C . LYS A 1 187 ? -3.139 7.556 -13.662 1.00 90.75 187 LYS A C 1
ATOM 1286 O O . LYS A 1 187 ? -3.374 8.713 -13.336 1.00 90.75 187 LYS A O 1
ATOM 1291 N N . GLY A 1 188 ? -4.100 6.725 -14.068 1.00 88.31 188 GLY A N 1
ATOM 1292 C CA . GLY A 1 188 ? -5.532 7.041 -14.120 1.00 88.31 188 GLY A CA 1
ATOM 1293 C C . GLY A 1 188 ? -6.151 7.271 -12.749 1.00 88.31 188 GLY A C 1
ATOM 1294 O O . GLY A 1 188 ? -6.815 8.276 -12.515 1.00 88.31 188 GLY A O 1
ATOM 1295 N N . GLN A 1 189 ? -5.864 6.382 -11.800 1.00 93.12 189 GLN A N 1
ATOM 1296 C CA . GLN A 1 189 ? -6.281 6.552 -10.409 1.00 93.12 189 GLN A CA 1
ATOM 1297 C C . GLN A 1 189 ? -5.643 7.801 -9.780 1.00 93.12 189 GLN A C 1
ATOM 1299 O O . GLN A 1 189 ? -6.351 8.603 -9.172 1.00 93.12 189 GLN A O 1
ATOM 1304 N N . TYR A 1 190 ? -4.344 8.023 -10.000 1.00 94.62 190 TYR A N 1
ATOM 1305 C CA . TYR A 1 190 ? -3.632 9.204 -9.501 1.00 94.62 190 TYR A CA 1
ATOM 1306 C C . TYR A 1 190 ? -4.113 10.515 -10.155 1.00 94.62 190 TYR A C 1
ATOM 1308 O O . TYR A 1 190 ? -4.223 11.540 -9.484 1.00 94.62 190 TYR A O 1
ATOM 1316 N N . ASN A 1 191 ? -4.520 10.483 -11.431 1.00 91.00 191 ASN A N 1
ATOM 1317 C CA . ASN A 1 191 ? -5.130 11.627 -12.120 1.00 91.00 191 ASN A CA 1
ATOM 1318 C C . ASN A 1 191 ? -6.367 12.161 -11.379 1.00 91.00 191 ASN A C 1
ATOM 1320 O O . ASN A 1 191 ? -6.564 13.376 -11.319 1.00 91.00 191 ASN A O 1
ATOM 1324 N N . ARG A 1 192 ? -7.168 11.279 -10.760 1.00 90.56 192 ARG A N 1
ATOM 1325 C CA . ARG A 1 192 ? -8.327 11.680 -9.944 1.00 90.56 192 ARG A CA 1
ATOM 1326 C C . ARG A 1 192 ? -7.919 12.511 -8.728 1.00 90.56 192 ARG A C 1
ATOM 1328 O O . ARG A 1 192 ? -8.546 13.530 -8.469 1.00 90.56 192 ARG A O 1
ATOM 1335 N N . PHE A 1 193 ? -6.880 12.087 -8.008 1.00 94.25 193 PHE A N 1
ATOM 1336 C CA . PHE A 1 193 ? -6.364 12.758 -6.809 1.00 94.25 193 PHE A CA 1
ATOM 1337 C C . PHE A 1 193 ? -5.839 14.161 -7.137 1.00 94.25 193 PHE A C 1
ATOM 1339 O O . PHE A 1 193 ? -6.202 15.134 -6.477 1.00 94.25 193 PHE A O 1
ATOM 1346 N N . ILE A 1 194 ? -5.076 14.282 -8.227 1.00 91.75 194 ILE A N 1
ATOM 1347 C CA . ILE A 1 194 ? -4.574 15.573 -8.715 1.00 91.75 194 ILE A CA 1
ATOM 1348 C C . ILE A 1 194 ? -5.709 16.474 -9.213 1.00 91.75 194 ILE A C 1
ATOM 1350 O O . ILE A 1 194 ? -5.748 17.656 -8.876 1.00 91.75 194 ILE A O 1
ATOM 1354 N N . THR A 1 195 ? -6.682 15.924 -9.942 1.00 90.25 195 THR A N 1
ATOM 1355 C CA . THR A 1 195 ? -7.862 16.679 -10.406 1.00 90.25 195 THR A CA 1
ATOM 1356 C C . THR A 1 195 ? -8.777 17.095 -9.245 1.00 90.25 195 THR A C 1
ATOM 1358 O O . THR A 1 195 ? -9.411 18.146 -9.309 1.00 90.25 195 THR A O 1
ATOM 1361 N N . ALA A 1 196 ? -8.800 16.330 -8.149 1.00 92.38 196 ALA A N 1
ATOM 1362 C CA . ALA A 1 196 ? -9.475 16.691 -6.903 1.00 92.38 196 ALA A CA 1
ATOM 1363 C C . ALA A 1 196 ? -8.758 17.809 -6.116 1.00 92.38 196 ALA A C 1
ATOM 1365 O O . ALA A 1 196 ? -9.278 18.230 -5.082 1.00 92.38 196 ALA A O 1
ATOM 1366 N N . ASN A 1 197 ? -7.596 18.290 -6.586 1.00 90.62 197 ASN A N 1
ATOM 1367 C CA . ASN A 1 197 ? -6.891 19.487 -6.112 1.00 90.62 197 ASN A CA 1
ATOM 1368 C C . ASN A 1 197 ? -6.807 19.582 -4.575 1.00 90.62 197 ASN A C 1
ATOM 1370 O O . ASN A 1 197 ? -7.146 20.603 -3.971 1.00 90.62 197 ASN A O 1
ATOM 1374 N N . GLN A 1 198 ? -6.413 18.477 -3.939 1.00 92.06 198 GLN A N 1
ATOM 1375 C CA . GLN A 1 198 ? -6.327 18.388 -2.484 1.00 92.06 198 GLN A CA 1
ATOM 1376 C C . GLN A 1 198 ? -5.250 19.347 -1.953 1.00 92.06 198 GLN A C 1
ATOM 1378 O O . GLN A 1 198 ? -4.150 19.399 -2.511 1.00 92.06 198 GLN A O 1
ATOM 1383 N N . PRO A 1 199 ? -5.524 20.124 -0.891 1.00 91.62 199 PRO A N 1
ATOM 1384 C CA . PRO A 1 199 ? -4.563 21.088 -0.384 1.00 91.62 199 PRO A CA 1
ATOM 1385 C C . PRO A 1 199 ? -3.407 20.371 0.323 1.00 91.62 199 PRO A C 1
ATOM 1387 O O . PRO A 1 199 ? -3.606 19.575 1.240 1.00 91.62 199 PRO A O 1
ATOM 1390 N N . VAL A 1 200 ? -2.171 20.728 -0.037 1.00 93.19 200 VAL A N 1
ATOM 1391 C CA . VAL A 1 200 ? -0.935 20.189 0.570 1.00 93.19 200 VAL A CA 1
ATOM 1392 C C . VAL A 1 200 ? -0.778 20.514 2.066 1.00 93.19 200 VAL A C 1
ATOM 1394 O O . VAL A 1 200 ? 0.194 20.108 2.690 1.00 93.19 200 VAL A O 1
ATOM 1397 N N . THR A 1 201 ? -1.730 21.222 2.678 1.00 91.00 201 THR A N 1
ATOM 1398 C CA . THR A 1 201 ? -1.826 21.424 4.132 1.00 91.00 201 THR A CA 1
ATOM 1399 C C . THR A 1 201 ? -2.573 20.301 4.868 1.00 91.00 201 THR A C 1
ATOM 1401 O O . THR A 1 201 ? -2.536 20.279 6.093 1.00 91.00 201 THR A O 1
ATOM 1404 N N . GLN A 1 202 ? -3.230 19.369 4.162 1.00 88.88 202 GLN A N 1
ATOM 1405 C CA . GLN A 1 202 ? -3.967 18.227 4.743 1.00 88.88 202 GLN A CA 1
ATOM 1406 C C . GLN A 1 202 ? -3.196 16.886 4.702 1.00 88.88 202 GLN A C 1
ATOM 1408 O O . GLN A 1 202 ? -3.724 15.850 5.132 1.00 88.88 202 GLN A O 1
ATOM 1413 N N . GLN A 1 203 ? -1.957 16.889 4.194 1.00 93.44 203 GLN A N 1
ATOM 1414 C CA . GLN A 1 203 ? -1.036 15.742 4.244 1.00 93.44 203 GLN A CA 1
ATOM 1415 C C . GLN A 1 203 ? -0.541 15.453 5.675 1.00 93.44 203 GLN A C 1
ATOM 1417 O O . GLN A 1 203 ? -0.895 16.151 6.625 1.00 93.44 203 GLN A O 1
ATOM 1422 N N . ASP A 1 204 ? 0.290 14.422 5.836 1.00 90.75 204 ASP A N 1
ATOM 1423 C CA . ASP A 1 204 ? 0.894 14.093 7.129 1.00 90.75 204 ASP A CA 1
ATOM 1424 C C . ASP A 1 204 ? 1.786 15.227 7.680 1.00 90.75 204 ASP A C 1
ATOM 1426 O O . ASP A 1 204 ? 2.514 15.901 6.943 1.00 90.75 204 ASP A O 1
ATOM 1430 N N . ALA A 1 205 ? 1.781 15.408 9.003 1.00 91.69 205 ALA A N 1
ATOM 1431 C CA . ALA A 1 205 ? 2.528 16.473 9.671 1.00 91.69 205 ALA A CA 1
ATOM 1432 C C . ALA A 1 205 ? 4.051 16.380 9.451 1.00 91.69 205 ALA A C 1
ATOM 1434 O O . ALA A 1 205 ? 4.738 17.402 9.442 1.00 91.69 205 ALA A O 1
ATOM 1435 N N . THR A 1 206 ? 4.589 15.177 9.221 1.00 91.69 206 THR A N 1
ATOM 1436 C CA . THR A 1 206 ? 6.011 14.956 8.915 1.00 91.69 206 THR A CA 1
ATOM 1437 C C . THR A 1 206 ? 6.383 15.254 7.455 1.00 91.69 206 THR A C 1
ATOM 1439 O O . THR A 1 206 ? 7.567 15.198 7.107 1.00 91.69 206 THR A O 1
ATOM 1442 N N . CYS A 1 207 ? 5.395 15.605 6.626 1.00 95.19 207 CYS A N 1
ATOM 1443 C CA . CYS A 1 207 ? 5.540 16.006 5.228 1.00 95.19 207 CYS A CA 1
ATOM 1444 C C . CYS A 1 207 ? 5.346 17.516 4.998 1.00 95.19 207 CYS A C 1
ATOM 1446 O O . CYS A 1 207 ? 5.983 18.069 4.104 1.00 95.19 207 CYS A O 1
ATOM 1448 N N . LEU A 1 208 ? 4.556 18.206 5.838 1.00 93.44 208 LEU A N 1
ATOM 1449 C CA . LEU A 1 208 ? 4.221 19.641 5.708 1.00 93.44 208 LEU A CA 1
ATOM 1450 C C . LEU A 1 208 ? 5.424 20.594 5.555 1.00 93.44 208 LEU A C 1
ATOM 1452 O O . LEU A 1 208 ? 5.280 21.687 5.014 1.00 93.44 208 LEU A O 1
ATOM 1456 N N . ALA A 1 209 ? 6.600 20.210 6.058 1.00 91.00 209 ALA A N 1
ATOM 1457 C CA . ALA A 1 209 ? 7.822 21.012 5.988 1.00 91.00 209 ALA A CA 1
ATOM 1458 C C . ALA A 1 209 ? 8.707 20.715 4.758 1.00 91.00 209 ALA A C 1
ATOM 1460 O O . ALA A 1 209 ? 9.720 21.391 4.578 1.00 91.00 209 ALA A O 1
ATOM 1461 N N . VAL A 1 210 ? 8.376 19.693 3.955 1.00 91.06 210 VAL A N 1
ATOM 1462 C CA . VAL A 1 210 ? 9.253 19.149 2.898 1.00 91.06 210 VAL A CA 1
ATOM 1463 C C . VAL A 1 210 ? 8.561 18.896 1.554 1.00 91.06 210 VAL A C 1
ATOM 1465 O O . VAL A 1 210 ? 9.173 19.196 0.533 1.00 91.06 210 VAL A O 1
ATOM 1468 N N . ASN A 1 211 ? 7.309 18.421 1.520 1.00 93.31 211 ASN A N 1
ATOM 1469 C CA . ASN A 1 211 ? 6.527 18.299 0.283 1.00 93.31 211 ASN A CA 1
ATOM 1470 C C . ASN A 1 211 ? 5.560 19.493 0.155 1.00 93.31 211 ASN A C 1
ATOM 1472 O O . ASN A 1 211 ? 4.836 19.833 1.093 1.00 93.31 211 ASN A O 1
ATOM 1476 N N . ASN A 1 212 ? 5.568 20.139 -1.014 1.00 93.44 212 ASN A N 1
ATOM 1477 C CA . ASN A 1 212 ? 4.759 21.310 -1.353 1.00 93.44 212 ASN A CA 1
ATOM 1478 C C . ASN A 1 212 ? 3.879 21.130 -2.611 1.00 93.44 212 ASN A C 1
ATOM 1480 O O . ASN A 1 212 ? 3.230 22.092 -3.027 1.00 93.44 212 ASN A O 1
ATOM 1484 N N . SER A 1 213 ? 3.859 19.943 -3.227 1.00 93.88 213 SER A N 1
ATOM 1485 C CA . SER A 1 213 ? 3.188 19.679 -4.503 1.00 93.88 213 SER A CA 1
ATOM 1486 C C . SER A 1 213 ? 3.003 18.180 -4.740 1.00 9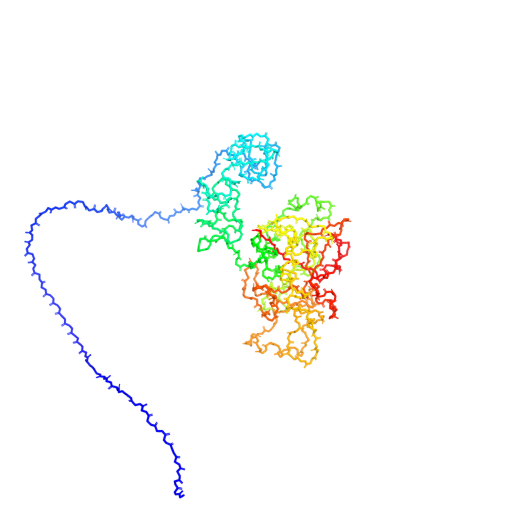3.88 213 SER A C 1
ATOM 1488 O O . SER A 1 213 ? 3.976 17.490 -5.014 1.00 93.88 213 SER A O 1
ATOM 1490 N N . PHE A 1 214 ? 1.750 17.721 -4.822 1.00 96.00 214 PHE A N 1
ATOM 1491 C CA . PHE A 1 214 ? 1.425 16.339 -5.210 1.00 96.00 214 PHE A CA 1
ATOM 1492 C C . PHE A 1 214 ? 1.657 16.012 -6.703 1.00 96.00 214 PHE A C 1
ATOM 1494 O O . PHE A 1 214 ? 1.433 14.880 -7.138 1.00 96.00 214 PHE A O 1
ATOM 1501 N N . ILE A 1 215 ? 2.045 16.995 -7.526 1.00 93.56 215 ILE A N 1
ATOM 1502 C CA . ILE A 1 215 ? 2.328 16.781 -8.953 1.00 93.56 215 ILE A CA 1
ATOM 1503 C C . ILE A 1 215 ? 3.607 15.933 -9.099 1.00 93.56 215 ILE A C 1
ATOM 1505 O O . ILE A 1 215 ? 4.654 16.381 -8.629 1.00 93.56 215 ILE A O 1
ATOM 1509 N N . PRO A 1 216 ? 3.567 14.773 -9.790 1.00 93.81 216 PRO A N 1
ATOM 1510 C CA . PRO A 1 216 ? 4.737 13.919 -9.963 1.00 93.81 216 PRO A CA 1
ATOM 1511 C C . PRO A 1 216 ? 5.875 14.656 -10.667 1.00 93.81 216 PRO A C 1
ATOM 1513 O O . PRO A 1 216 ? 5.670 15.426 -11.607 1.00 93.81 216 PRO A O 1
ATOM 1516 N N . SER A 1 217 ? 7.093 14.399 -10.207 1.00 92.62 217 SER A N 1
ATOM 1517 C CA . SER A 1 217 ? 8.258 15.240 -10.496 1.00 92.62 217 SER A CA 1
ATOM 1518 C C . SER A 1 217 ? 8.852 15.091 -11.911 1.00 92.62 217 SER A C 1
ATOM 1520 O O . SER A 1 217 ? 9.607 15.957 -12.358 1.00 92.62 217 SER A O 1
ATOM 1522 N N . LYS A 1 218 ? 8.489 14.013 -12.616 1.00 89.62 218 LYS A N 1
ATOM 1523 C CA . LYS A 1 218 ? 8.709 13.705 -14.044 1.00 89.62 218 LYS A CA 1
ATOM 1524 C C . LYS A 1 218 ? 7.594 12.746 -14.501 1.00 89.62 218 LYS A C 1
ATOM 1526 O O . LYS A 1 218 ? 6.752 12.351 -13.698 1.00 89.62 218 LYS A O 1
ATOM 1531 N N . GLY A 1 219 ? 7.549 12.386 -15.787 1.00 79.81 219 GLY A N 1
ATOM 1532 C CA . GLY A 1 219 ? 6.531 11.468 -16.331 1.00 79.81 219 GLY A CA 1
ATOM 1533 C C . GLY A 1 219 ? 5.076 11.951 -16.211 1.00 79.81 219 GLY A C 1
ATOM 1534 O O . GLY A 1 219 ? 4.137 11.154 -16.337 1.00 79.81 219 GLY A O 1
ATOM 1535 N N . TRP A 1 220 ? 4.892 13.252 -15.958 1.00 82.94 220 TRP A N 1
ATOM 1536 C CA . TRP A 1 220 ? 3.609 13.916 -15.757 1.00 82.94 220 TRP A CA 1
ATOM 1537 C C . TRP A 1 220 ? 3.582 15.295 -16.455 1.00 82.94 220 TRP A C 1
ATOM 1539 O O . TRP A 1 220 ? 4.605 15.985 -16.437 1.00 82.94 220 TRP A O 1
ATOM 1549 N N . PRO A 1 221 ? 2.453 15.743 -17.050 1.00 78.06 221 PRO A N 1
ATOM 1550 C CA . PRO A 1 221 ? 1.199 15.007 -17.246 1.00 78.06 221 PRO A CA 1
ATOM 1551 C C . PRO A 1 221 ? 1.410 13.706 -18.035 1.00 78.06 221 PRO A C 1
ATOM 1553 O O . PRO A 1 221 ? 2.380 13.606 -18.789 1.00 78.06 221 PRO A O 1
ATOM 1556 N N . PRO A 1 222 ? 0.545 12.689 -17.853 1.00 69.50 222 PRO A N 1
ATOM 1557 C CA . PRO A 1 222 ? 0.663 11.442 -18.596 1.00 69.50 222 PRO A CA 1
ATOM 1558 C C . PRO A 1 222 ? 0.634 11.746 -20.094 1.00 69.50 222 PRO A C 1
ATOM 1560 O O . PRO A 1 222 ? -0.126 12.611 -20.536 1.00 69.50 222 PRO A O 1
ATOM 1563 N N . ALA A 1 223 ? 1.483 11.045 -20.849 1.00 56.03 223 ALA A N 1
ATOM 1564 C CA . ALA A 1 223 ? 1.751 11.304 -22.258 1.00 56.03 223 ALA A CA 1
ATOM 1565 C C . ALA A 1 223 ? 0.486 11.677 -23.050 1.00 56.03 223 ALA A C 1
ATOM 1567 O O . ALA A 1 223 ? -0.420 10.851 -23.209 1.00 56.03 223 ALA A O 1
ATOM 1568 N N . THR A 1 224 ? 0.455 12.892 -23.613 1.00 49.47 224 THR A N 1
ATOM 1569 C CA . THR A 1 224 ? -0.489 13.171 -24.701 1.00 49.47 224 THR A CA 1
ATOM 1570 C C . THR A 1 224 ? -0.206 12.175 -25.823 1.00 49.47 224 THR A C 1
ATOM 1572 O O . THR A 1 224 ? 0.953 11.877 -26.122 1.00 49.47 224 THR A O 1
ATOM 1575 N N . ALA A 1 225 ? -1.272 11.580 -26.361 1.00 48.22 225 ALA A N 1
ATOM 1576 C CA . ALA A 1 225 ? -1.198 10.349 -27.141 1.00 48.22 225 ALA A CA 1
ATOM 1577 C C . ALA A 1 225 ? -0.096 10.382 -28.227 1.00 48.22 225 ALA A C 1
ATOM 1579 O O . ALA A 1 225 ? -0.056 11.335 -29.012 1.00 48.22 225 ALA A O 1
ATOM 1580 N N . PRO A 1 226 ? 0.764 9.344 -28.340 1.00 45.38 226 PRO A N 1
ATOM 1581 C CA . PRO A 1 226 ? 1.932 9.363 -29.233 1.00 45.38 226 PRO A CA 1
ATOM 1582 C C . PRO A 1 226 ? 1.576 9.436 -30.730 1.00 45.38 226 PRO A C 1
ATOM 1584 O O . PRO A 1 226 ? 2.447 9.660 -31.569 1.00 45.38 226 PRO A O 1
ATOM 1587 N N . ALA A 1 227 ? 0.294 9.280 -31.067 1.00 44.00 227 ALA A N 1
ATOM 1588 C CA . ALA A 1 227 ? -0.313 9.745 -32.306 1.00 44.00 227 ALA A CA 1
ATOM 1589 C C . ALA A 1 227 ? -1.787 10.129 -32.045 1.00 44.00 227 ALA A C 1
ATOM 1591 O O . ALA A 1 227 ? -2.394 9.597 -31.107 1.00 44.00 227 ALA A O 1
ATOM 1592 N N . PRO A 1 228 ? -2.407 10.989 -32.880 1.00 42.75 228 PRO A N 1
ATOM 1593 C CA . PRO A 1 228 ? -3.841 11.257 -32.804 1.00 42.75 228 PRO A CA 1
ATOM 1594 C C . PRO A 1 228 ? -4.665 9.963 -32.892 1.00 42.75 228 PRO A C 1
ATOM 1596 O O . PRO A 1 228 ? -4.543 9.214 -33.861 1.00 42.75 228 PRO A O 1
ATOM 1599 N N . GLY A 1 229 ? -5.523 9.719 -31.897 1.00 46.62 229 GLY A N 1
ATOM 1600 C CA . GLY A 1 229 ? -6.427 8.561 -31.858 1.00 46.62 229 GLY A CA 1
ATOM 1601 C C . GLY A 1 229 ? -5.944 7.349 -31.052 1.00 46.62 229 GLY A C 1
ATOM 1602 O O . GLY A 1 229 ? -6.645 6.341 -31.036 1.00 46.62 229 GLY A O 1
ATOM 1603 N N . LEU A 1 230 ? -4.798 7.427 -30.365 1.00 47.53 230 LEU A N 1
ATOM 1604 C CA . LEU A 1 230 ? -4.405 6.433 -29.356 1.00 47.53 230 LEU A CA 1
ATOM 1605 C C . LEU A 1 230 ? -4.881 6.860 -27.950 1.00 47.53 230 LEU A C 1
ATOM 1607 O O . LEU A 1 230 ? -4.898 8.058 -27.664 1.00 47.53 230 LEU A O 1
ATOM 1611 N N . PRO A 1 231 ? -5.281 5.925 -27.067 1.00 50.22 231 PRO A N 1
ATOM 1612 C CA . PRO A 1 231 ? -5.668 6.256 -25.697 1.00 50.22 231 PRO A CA 1
ATOM 1613 C C . PRO A 1 231 ? -4.452 6.669 -24.855 1.00 50.22 231 PRO A C 1
ATOM 1615 O O . PRO A 1 231 ? -3.323 6.251 -25.114 1.00 50.22 231 PRO A O 1
ATOM 1618 N N . HIS A 1 232 ? -4.690 7.464 -23.810 1.00 59.09 232 HIS A N 1
ATOM 1619 C CA . HIS A 1 232 ? -3.675 7.758 -22.797 1.00 59.09 232 HIS A CA 1
ATOM 1620 C C . HIS A 1 232 ? -3.291 6.463 -22.060 1.00 59.09 232 HIS A C 1
ATOM 1622 O O . HIS A 1 232 ? -4.159 5.641 -21.761 1.00 59.09 232 HIS A O 1
ATOM 1628 N N . SER A 1 233 ? -2.013 6.288 -21.707 1.00 68.88 233 SER A N 1
ATOM 1629 C CA . SER A 1 233 ? -1.527 5.083 -21.006 1.00 68.88 233 SER A CA 1
ATOM 1630 C C . SER A 1 233 ? -1.824 5.137 -19.494 1.00 68.88 233 SER A C 1
ATOM 1632 O O . SER A 1 233 ? -0.950 4.973 -18.646 1.00 68.88 233 SER A O 1
ATOM 1634 N N . MET A 1 234 ? -3.085 5.411 -19.140 1.00 81.50 234 MET A N 1
ATOM 1635 C CA . MET A 1 234 ? -3.527 5.655 -17.760 1.00 81.50 234 MET A CA 1
ATOM 1636 C C . MET A 1 234 ? -3.433 4.409 -16.871 1.00 81.50 234 MET A C 1
ATOM 1638 O O . MET A 1 234 ? -3.436 4.540 -15.655 1.00 81.50 234 MET A O 1
ATOM 1642 N N . GLY A 1 235 ? -3.322 3.209 -17.450 1.00 83.94 235 GLY A N 1
ATOM 1643 C CA . GLY A 1 235 ? -3.138 1.947 -16.723 1.00 83.94 235 GLY A CA 1
ATOM 1644 C C . GLY A 1 235 ? -1.702 1.621 -16.304 1.00 83.94 235 GLY A C 1
ATOM 1645 O O . GLY A 1 235 ? -1.478 0.600 -15.652 1.00 83.94 235 GLY A O 1
ATOM 1646 N N . LEU A 1 236 ? -0.719 2.430 -16.708 1.00 87.19 236 LEU A N 1
ATOM 1647 C CA . LEU A 1 236 ? 0.636 2.326 -16.165 1.00 87.19 236 LEU A CA 1
ATOM 1648 C C . LEU A 1 236 ? 0.612 2.630 -14.661 1.00 87.19 236 LEU A C 1
ATOM 1650 O O . LEU A 1 236 ? -0.206 3.459 -14.246 1.00 87.19 236 LEU A O 1
ATOM 1654 N N . PRO A 1 237 ? 1.503 2.032 -13.850 1.00 92.25 237 PRO A N 1
ATOM 1655 C CA . PRO A 1 237 ? 1.762 2.515 -12.501 1.00 92.25 237 PRO A CA 1
ATOM 1656 C C . PRO A 1 237 ? 2.078 4.013 -12.498 1.00 92.25 237 PRO A C 1
ATOM 1658 O O . PRO A 1 237 ? 2.663 4.539 -13.449 1.00 92.25 237 PRO A O 1
ATOM 1661 N N . ILE A 1 238 ? 1.709 4.698 -11.420 1.00 94.50 238 ILE A N 1
ATOM 1662 C CA . ILE A 1 238 ? 2.265 6.011 -11.115 1.00 94.50 238 ILE A CA 1
ATOM 1663 C C . ILE A 1 238 ? 3.682 5.848 -10.554 1.00 94.50 238 ILE A C 1
ATOM 1665 O O . ILE A 1 238 ? 3.939 4.971 -9.730 1.00 94.50 238 ILE A O 1
ATOM 1669 N N . HIS A 1 239 ? 4.586 6.711 -11.001 1.00 94.25 239 HIS A N 1
ATOM 1670 C CA . HIS A 1 239 ? 5.959 6.844 -10.521 1.00 94.25 239 HIS A CA 1
ATOM 1671 C C . HIS A 1 239 ? 6.362 8.321 -10.499 1.00 94.25 239 HIS A C 1
ATOM 1673 O O . HIS A 1 239 ? 5.537 9.184 -10.802 1.00 94.25 239 HIS A O 1
ATOM 1679 N N . TYR A 1 240 ? 7.601 8.626 -10.098 1.00 95.81 240 TYR A N 1
ATOM 1680 C CA . TYR A 1 240 ? 8.076 9.998 -9.844 1.00 95.81 240 TYR A CA 1
ATOM 1681 C C . TYR A 1 240 ? 7.325 10.764 -8.737 1.00 95.81 240 TYR A C 1
ATOM 1683 O O . TYR A 1 240 ? 7.491 11.982 -8.608 1.00 95.81 240 TYR A O 1
ATOM 1691 N N . VAL A 1 241 ? 6.559 10.030 -7.928 1.00 97.06 241 VAL A N 1
ATOM 1692 C CA . VAL A 1 241 ? 5.860 10.471 -6.716 1.00 97.06 241 VAL A CA 1
ATOM 1693 C C . VAL A 1 241 ? 6.675 10.110 -5.478 1.00 97.06 241 VAL A C 1
ATOM 1695 O O . VAL A 1 241 ? 7.255 9.020 -5.399 1.00 97.06 241 VAL A O 1
ATOM 1698 N N . ASP A 1 242 ? 6.740 11.019 -4.514 1.00 97.25 242 ASP A N 1
ATOM 1699 C CA . ASP A 1 242 ? 7.443 10.782 -3.256 1.00 97.25 242 ASP A CA 1
ATOM 1700 C C . ASP A 1 242 ? 6.583 9.989 -2.246 1.00 97.25 242 ASP A C 1
ATOM 1702 O O . ASP A 1 242 ? 5.475 9.531 -2.545 1.00 97.25 242 ASP A O 1
ATOM 1706 N N . TRP A 1 243 ? 7.110 9.741 -1.047 1.00 97.81 243 TRP A N 1
ATOM 1707 C CA . TRP A 1 243 ? 6.378 8.970 -0.038 1.00 97.81 243 TRP A CA 1
ATOM 1708 C C . TRP A 1 243 ? 5.184 9.752 0.539 1.00 97.81 243 TRP A C 1
ATOM 1710 O O . TRP A 1 243 ? 4.159 9.162 0.882 1.00 97.81 243 TRP A O 1
ATOM 1720 N N . CYS A 1 244 ? 5.299 11.078 0.637 1.00 97.81 244 CYS A N 1
ATOM 1721 C CA . CYS A 1 244 ? 4.234 11.962 1.104 1.00 97.81 244 CYS A CA 1
ATOM 1722 C C . CYS A 1 244 ? 3.083 12.024 0.093 1.00 97.81 244 CYS A C 1
ATOM 1724 O O . CYS A 1 244 ? 1.924 11.962 0.503 1.00 97.81 244 CYS A O 1
ATOM 1726 N N . ASP A 1 245 ? 3.393 12.046 -1.206 1.00 98.12 245 ASP A N 1
ATOM 1727 C CA . ASP A 1 245 ? 2.426 11.905 -2.301 1.00 98.12 245 ASP A CA 1
ATOM 1728 C C . ASP A 1 245 ? 1.644 10.589 -2.188 1.00 98.12 245 ASP A C 1
ATOM 1730 O O . ASP A 1 245 ? 0.411 10.575 -2.220 1.00 98.12 245 ASP A O 1
ATOM 1734 N N . ALA A 1 246 ? 2.360 9.473 -2.006 1.00 98.31 246 ALA A N 1
ATOM 1735 C CA . ALA A 1 246 ? 1.778 8.139 -1.874 1.00 98.31 246 ALA A CA 1
ATOM 1736 C C . ALA A 1 246 ? 0.868 8.017 -0.636 1.00 98.31 246 ALA A C 1
ATOM 1738 O O . ALA A 1 246 ? -0.256 7.509 -0.722 1.00 98.31 246 ALA A O 1
ATOM 1739 N N . ALA A 1 247 ? 1.321 8.527 0.513 1.00 97.44 247 ALA A N 1
ATOM 1740 C CA . ALA A 1 247 ? 0.544 8.552 1.749 1.00 97.44 247 ALA A CA 1
ATOM 1741 C C . ALA A 1 247 ? -0.699 9.457 1.640 1.00 97.44 247 ALA A C 1
ATOM 1743 O O . ALA A 1 247 ? -1.791 9.057 2.057 1.00 97.44 247 ALA A O 1
ATOM 1744 N N . ALA A 1 248 ? -0.562 10.645 1.039 1.00 97.81 248 ALA A N 1
ATOM 1745 C CA . ALA A 1 248 ? -1.663 11.580 0.820 1.00 97.81 248 ALA A CA 1
ATOM 1746 C C . ALA A 1 248 ? -2.708 11.025 -0.160 1.00 97.81 248 ALA A C 1
ATOM 1748 O O . ALA A 1 248 ? -3.903 11.108 0.130 1.00 97.81 248 ALA A O 1
ATOM 1749 N N . TYR A 1 249 ? -2.277 10.386 -1.257 1.00 98.12 249 TYR A N 1
ATOM 1750 C CA . TYR A 1 249 ? -3.175 9.683 -2.174 1.00 98.12 249 TYR A CA 1
ATOM 1751 C C . TYR A 1 249 ? -3.978 8.606 -1.441 1.00 98.12 249 TYR A C 1
ATOM 1753 O O . TYR A 1 249 ? -5.202 8.567 -1.570 1.00 98.12 249 TYR A O 1
ATOM 1761 N N . CYS A 1 250 ? -3.318 7.722 -0.678 1.00 97.44 250 CYS A N 1
ATOM 1762 C CA . CYS A 1 250 ? -4.033 6.625 -0.025 1.00 97.44 250 CYS A CA 1
ATOM 1763 C C . CYS A 1 250 ? -5.049 7.168 0.990 1.00 97.44 250 CYS A C 1
ATOM 1765 O O . CYS A 1 250 ? -6.204 6.743 0.949 1.00 97.44 250 CYS A O 1
ATOM 1767 N N . LYS A 1 251 ? -4.664 8.164 1.808 1.00 95.00 251 LYS A N 1
ATOM 1768 C CA . LYS A 1 251 ? -5.565 8.857 2.748 1.00 95.00 251 LYS A CA 1
ATOM 1769 C C . LYS A 1 251 ? -6.785 9.447 2.030 1.00 95.00 251 LYS A C 1
ATOM 1771 O O . LYS A 1 251 ? -7.913 9.197 2.446 1.00 95.00 251 LYS A O 1
ATOM 1776 N N . TRP A 1 252 ? -6.572 10.184 0.936 1.00 95.44 252 TRP A N 1
ATOM 1777 C CA . TRP A 1 252 ? -7.648 10.749 0.109 1.00 95.44 252 TRP A CA 1
ATOM 1778 C C . TRP A 1 252 ? -8.577 9.671 -0.470 1.00 95.44 252 TRP A C 1
ATOM 1780 O O . TRP A 1 252 ? -9.792 9.849 -0.520 1.00 95.44 252 TRP A O 1
ATOM 1790 N N . ALA A 1 253 ? -8.018 8.529 -0.868 1.00 93.69 253 ALA A N 1
ATOM 1791 C CA . ALA A 1 253 ? -8.759 7.403 -1.423 1.00 93.69 253 ALA A CA 1
ATOM 1792 C C . ALA A 1 253 ? -9.451 6.513 -0.362 1.00 93.69 253 ALA A C 1
ATOM 1794 O O . ALA A 1 253 ? -9.938 5.436 -0.709 1.00 93.69 253 ALA A O 1
ATOM 1795 N N . GLY A 1 254 ? -9.501 6.932 0.912 1.00 91.50 254 GLY A N 1
ATOM 1796 C CA . GLY A 1 254 ? -10.135 6.179 2.004 1.00 91.50 254 GLY A CA 1
ATOM 1797 C C . GLY A 1 254 ? -9.350 4.939 2.442 1.00 91.50 254 GLY A C 1
ATOM 1798 O O . GLY A 1 254 ? -9.940 3.942 2.850 1.00 91.50 254 GLY A O 1
ATOM 1799 N N . MET A 1 255 ? -8.026 4.972 2.294 1.00 93.94 255 MET A N 1
ATOM 1800 C CA . MET A 1 255 ? -7.104 3.864 2.545 1.00 93.94 255 MET A CA 1
ATOM 1801 C C . MET A 1 255 ? -5.839 4.364 3.269 1.00 93.94 255 MET A C 1
ATOM 1803 O O . MET A 1 255 ? -5.661 5.551 3.535 1.00 93.94 255 MET A O 1
ATOM 1807 N N . HIS A 1 256 ? -4.911 3.455 3.547 1.00 94.75 256 HIS A N 1
ATOM 1808 C CA . HIS A 1 256 ? -3.576 3.757 4.061 1.00 94.75 256 HIS A CA 1
ATOM 1809 C C . HIS A 1 256 ? -2.513 3.342 3.045 1.00 94.75 256 HIS A C 1
ATOM 1811 O O . HIS A 1 256 ? -2.735 2.437 2.238 1.00 94.75 256 HIS A O 1
ATOM 1817 N N . LEU A 1 257 ? -1.335 3.964 3.089 1.00 97.56 257 LEU A N 1
ATOM 1818 C CA . LEU A 1 257 ? -0.161 3.371 2.452 1.00 97.56 257 LEU A CA 1
ATOM 1819 C C . LEU A 1 257 ? 0.133 2.031 3.152 1.00 97.56 257 LEU A C 1
ATOM 1821 O O . LEU A 1 257 ? -0.056 1.909 4.365 1.00 97.56 257 LEU A O 1
ATOM 1825 N N . CYS A 1 258 ? 0.511 0.993 2.405 1.00 97.69 258 CYS A N 1
ATOM 1826 C CA . CYS A 1 258 ? 0.738 -0.319 3.011 1.00 97.69 258 CYS A CA 1
ATOM 1827 C C . CYS A 1 258 ? 1.894 -0.264 4.016 1.00 97.69 258 CYS A C 1
ATOM 1829 O O . CYS A 1 258 ? 2.996 0.148 3.673 1.00 97.69 258 CYS A O 1
ATOM 1831 N N . GLY A 1 259 ? 1.633 -0.691 5.250 1.00 96.19 259 GLY A N 1
ATOM 1832 C CA . GLY A 1 259 ? 2.543 -0.538 6.384 1.00 96.19 259 GLY A CA 1
ATOM 1833 C C . GLY A 1 259 ? 2.212 -1.544 7.470 1.00 96.19 259 GLY A C 1
ATOM 1834 O O . GLY A 1 259 ? 2.149 -2.745 7.205 1.00 96.19 259 GLY A O 1
ATOM 1835 N N . LYS A 1 260 ? 1.973 -1.082 8.695 1.00 96.31 260 LYS A N 1
ATOM 1836 C CA . LYS A 1 260 ? 1.603 -1.951 9.813 1.00 96.31 260 LYS A CA 1
ATOM 1837 C C . LYS A 1 260 ? 0.175 -2.478 9.655 1.00 96.31 260 LYS A C 1
ATOM 1839 O O . LYS A 1 260 ? -0.758 -1.722 9.394 1.00 96.31 260 LYS A O 1
ATOM 1844 N N . ILE A 1 261 ? -0.015 -3.783 9.852 1.00 93.25 261 ILE A N 1
ATOM 1845 C CA . ILE A 1 261 ? -1.340 -4.411 9.800 1.00 93.25 261 ILE A CA 1
ATOM 1846 C C . ILE A 1 261 ? -2.182 -3.913 10.982 1.00 93.25 261 ILE A C 1
ATOM 1848 O O . ILE A 1 261 ? -1.849 -4.186 12.139 1.00 93.25 261 ILE A O 1
ATOM 1852 N N . GLY A 1 262 ? -3.286 -3.226 10.679 1.00 84.94 262 GLY A N 1
ATOM 1853 C CA . GLY A 1 262 ? -4.091 -2.482 11.654 1.00 84.94 262 GLY A CA 1
ATOM 1854 C C . GLY A 1 262 ? -3.763 -0.984 11.726 1.00 84.94 262 GLY A C 1
ATOM 1855 O O . GLY A 1 262 ? -4.200 -0.324 12.662 1.00 84.94 262 GLY A O 1
ATOM 1856 N N . GLY A 1 263 ? -2.997 -0.454 10.766 1.00 86.94 263 GLY A N 1
ATOM 1857 C CA . GLY A 1 263 ? -2.783 0.980 10.571 1.00 86.94 263 GLY A CA 1
ATOM 1858 C C . GLY A 1 263 ? -1.440 1.519 11.076 1.00 86.94 263 GLY A C 1
ATOM 1859 O O . GLY A 1 263 ? -0.892 1.073 12.089 1.00 86.94 263 GLY A O 1
ATOM 1860 N N . GLY A 1 264 ? -0.948 2.537 10.365 1.00 89.25 264 GLY A N 1
ATOM 1861 C CA . GLY A 1 264 ? 0.246 3.317 10.698 1.00 89.25 264 GLY A CA 1
ATOM 1862 C C . GLY A 1 264 ? 1.585 2.667 10.341 1.00 89.25 264 GLY A C 1
ATOM 1863 O O . GLY A 1 264 ? 1.657 1.581 9.761 1.00 89.25 264 GLY A O 1
ATOM 1864 N N . GLY A 1 265 ? 2.658 3.360 10.723 1.00 93.88 265 GLY A N 1
ATOM 1865 C CA . GLY A 1 265 ? 4.016 3.026 10.310 1.00 93.88 265 GLY A CA 1
ATOM 1866 C C . GLY A 1 265 ? 4.669 1.849 11.034 1.00 93.88 265 GLY A C 1
ATOM 1867 O O . GLY A 1 265 ? 4.376 1.534 12.193 1.00 93.88 265 GLY A O 1
ATOM 1868 N N . LEU A 1 266 ? 5.610 1.223 10.329 1.00 94.94 266 LEU A N 1
ATOM 1869 C CA . LEU A 1 266 ? 6.534 0.200 10.824 1.00 94.94 266 LEU A CA 1
ATOM 1870 C C . LEU A 1 266 ? 7.913 0.788 11.151 1.00 94.94 266 LEU A C 1
ATOM 1872 O O . LEU A 1 266 ? 8.360 1.752 10.529 1.00 94.94 266 LEU A O 1
ATOM 1876 N N . THR A 1 267 ? 8.650 0.114 12.033 1.00 96.38 267 THR A N 1
ATOM 1877 C CA . THR A 1 267 ? 10.116 0.250 12.084 1.00 96.38 267 THR A CA 1
ATOM 1878 C C . THR A 1 267 ? 10.789 -0.581 10.982 1.00 96.38 267 THR A C 1
ATOM 1880 O O . THR A 1 267 ? 10.255 -1.594 10.512 1.00 96.38 267 THR A O 1
ATOM 1883 N N . PHE A 1 268 ? 12.015 -0.223 10.597 1.00 96.44 268 PHE A N 1
ATOM 1884 C CA . PHE A 1 268 ? 12.831 -0.979 9.642 1.00 96.44 268 PHE A CA 1
ATOM 1885 C C . PHE A 1 268 ? 13.180 -2.397 10.125 1.00 96.44 268 PHE A C 1
ATOM 1887 O O . PHE A 1 268 ? 13.545 -3.241 9.303 1.00 96.44 268 PHE A O 1
ATOM 1894 N N . ALA A 1 269 ? 13.039 -2.679 11.424 1.00 95.88 269 ALA A N 1
ATOM 1895 C CA . ALA A 1 269 ? 13.159 -4.018 12.001 1.00 95.88 269 ALA A CA 1
ATOM 1896 C C . ALA A 1 269 ? 11.891 -4.881 11.820 1.00 95.88 269 ALA A C 1
ATOM 1898 O O . ALA A 1 269 ? 11.973 -6.107 11.857 1.00 95.88 269 ALA A O 1
ATOM 1899 N N . GLU A 1 270 ? 10.721 -4.269 11.620 1.00 96.69 270 GLU A N 1
ATOM 1900 C CA . GLU A 1 270 ? 9.416 -4.951 11.577 1.00 96.69 270 GLU A CA 1
ATOM 1901 C C . GLU A 1 270 ? 8.899 -5.201 10.157 1.00 96.69 270 GLU A C 1
ATOM 1903 O O . GLU A 1 270 ? 8.060 -6.074 9.947 1.00 96.69 270 GLU A O 1
ATOM 1908 N N . ARG A 1 271 ? 9.437 -4.494 9.160 1.00 94.62 271 ARG A N 1
ATOM 1909 C CA . ARG A 1 271 ? 9.045 -4.606 7.742 1.00 94.62 271 ARG A CA 1
ATOM 1910 C C . ARG A 1 271 ? 9.284 -5.980 7.085 1.00 94.62 271 ARG A C 1
ATOM 1912 O O . ARG A 1 271 ? 8.849 -6.195 5.959 1.00 94.62 271 ARG A O 1
ATOM 1919 N N . ASN A 1 272 ? 9.963 -6.905 7.768 1.00 96.44 272 ASN A N 1
ATOM 1920 C CA . ASN A 1 272 ? 10.163 -8.304 7.351 1.00 96.44 272 ASN A CA 1
ATOM 1921 C C . ASN A 1 272 ? 9.482 -9.319 8.299 1.00 96.44 272 ASN A C 1
ATOM 1923 O O . ASN A 1 272 ? 9.752 -10.517 8.230 1.00 96.44 272 ASN A O 1
ATOM 1927 N N . ASP A 1 273 ? 8.593 -8.856 9.183 1.00 96.94 273 ASP A N 1
ATOM 1928 C CA . ASP A 1 273 ? 7.746 -9.693 10.037 1.00 96.94 273 ASP A CA 1
ATOM 1929 C C . ASP A 1 273 ? 6.334 -9.780 9.430 1.00 96.94 273 ASP A C 1
ATOM 1931 O O . ASP A 1 273 ? 5.612 -8.784 9.342 1.00 96.94 273 ASP A O 1
ATOM 1935 N N . ALA A 1 274 ? 5.919 -10.979 9.007 1.00 96.69 274 ALA A N 1
ATOM 1936 C CA . ALA A 1 274 ? 4.610 -11.205 8.388 1.00 96.69 274 ALA A CA 1
ATOM 1937 C C . ALA A 1 274 ? 3.428 -11.079 9.374 1.00 96.69 274 ALA A C 1
ATOM 1939 O O . ALA A 1 274 ? 2.284 -10.965 8.943 1.00 96.69 274 ALA A O 1
ATOM 1940 N N . ALA A 1 275 ? 3.667 -11.050 10.689 1.00 96.06 275 ALA A N 1
ATOM 1941 C CA . ALA A 1 275 ? 2.633 -10.688 11.658 1.00 96.06 275 ALA A CA 1
ATOM 1942 C C . ALA A 1 275 ? 2.420 -9.163 11.757 1.00 96.06 275 ALA A C 1
ATOM 1944 O O . ALA A 1 275 ? 1.430 -8.728 12.350 1.00 96.06 275 ALA A O 1
ATOM 1945 N N . LYS A 1 276 ? 3.330 -8.353 11.186 1.00 96.12 276 LYS A N 1
ATOM 1946 C CA . LYS A 1 276 ? 3.364 -6.891 11.341 1.00 96.12 276 LYS A CA 1
ATOM 1947 C C . LYS A 1 276 ? 3.240 -6.111 10.039 1.00 96.12 276 LYS A C 1
ATOM 1949 O O . LYS A 1 276 ? 2.427 -5.196 10.006 1.00 96.12 276 LYS A O 1
ATOM 1954 N N . SER A 1 277 ? 4.013 -6.429 8.999 1.00 96.62 277 SER A N 1
ATOM 1955 C CA . SER A 1 277 ? 3.966 -5.706 7.718 1.00 96.62 277 SER A CA 1
ATOM 1956 C C . SER A 1 277 ? 2.893 -6.268 6.792 1.00 96.62 277 SER A C 1
ATOM 1958 O O . SER A 1 277 ? 2.905 -7.446 6.431 1.00 96.62 277 SER A O 1
ATOM 1960 N N . ALA A 1 278 ? 1.979 -5.396 6.373 1.00 97.00 278 ALA A N 1
ATOM 1961 C CA . ALA A 1 278 ? 0.909 -5.681 5.431 1.00 97.00 278 ALA A CA 1
ATOM 1962 C C . ALA A 1 278 ? 1.451 -5.945 4.021 1.00 97.00 278 ALA A C 1
ATOM 1964 O O . ALA A 1 278 ? 0.933 -6.813 3.315 1.00 97.00 278 ALA A O 1
ATOM 1965 N N . TRP A 1 279 ? 2.522 -5.246 3.633 1.00 97.50 279 TRP A N 1
ATOM 1966 C CA . TRP A 1 279 ? 3.192 -5.470 2.356 1.00 97.50 279 TRP A CA 1
ATOM 1967 C C . TRP A 1 279 ? 3.908 -6.826 2.352 1.00 97.50 279 TRP A C 1
ATOM 1969 O O . TRP A 1 279 ? 3.661 -7.670 1.487 1.00 97.50 279 TRP A O 1
ATOM 1979 N N . TYR A 1 280 ? 4.730 -7.092 3.372 1.00 97.81 280 TYR A N 1
ATOM 1980 C CA . TYR A 1 280 ? 5.504 -8.328 3.458 1.00 97.81 280 TYR A CA 1
ATOM 1981 C C . TYR A 1 280 ? 4.623 -9.564 3.660 1.00 97.81 280 TYR A C 1
ATOM 1983 O O . TYR A 1 280 ? 4.864 -10.580 3.010 1.00 97.81 280 TYR A O 1
ATOM 1991 N N . ASN A 1 281 ? 3.573 -9.497 4.489 1.00 97.50 281 ASN A N 1
ATOM 1992 C CA . ASN A 1 281 ? 2.612 -10.594 4.661 1.00 97.50 281 ASN A CA 1
ATOM 1993 C C . ASN A 1 281 ? 1.896 -10.952 3.347 1.00 97.50 281 ASN A C 1
ATOM 1995 O O . ASN A 1 281 ? 1.706 -12.136 3.066 1.00 97.50 281 ASN A O 1
ATOM 1999 N N . ALA A 1 282 ? 1.542 -9.949 2.536 1.00 97.25 282 ALA A N 1
ATOM 2000 C CA . ALA A 1 282 ? 0.919 -10.155 1.232 1.00 97.25 282 ALA A CA 1
ATOM 2001 C C . ALA A 1 282 ? 1.909 -10.730 0.204 1.00 97.25 282 ALA A C 1
ATOM 2003 O O . ALA A 1 282 ? 1.603 -11.727 -0.446 1.00 97.25 282 ALA A O 1
ATOM 2004 N N . CYS A 1 283 ? 3.116 -10.159 0.106 1.00 97.38 283 CYS A N 1
ATOM 2005 C CA . CYS A 1 283 ? 4.157 -10.624 -0.813 1.00 97.38 283 CYS A CA 1
ATOM 2006 C C . CYS A 1 283 ? 4.592 -12.062 -0.499 1.00 97.38 283 CYS A C 1
ATOM 2008 O O . CYS A 1 283 ? 4.482 -12.954 -1.336 1.00 97.38 283 CYS A O 1
ATOM 2010 N N . SER A 1 284 ? 5.047 -12.312 0.731 1.00 97.06 284 SER A N 1
ATOM 2011 C CA . SER A 1 284 ? 5.612 -13.603 1.153 1.00 97.06 284 SER A CA 1
ATOM 2012 C C . SER A 1 284 ? 4.558 -14.688 1.412 1.00 97.06 284 SER A C 1
ATOM 2014 O O . SER A 1 284 ? 4.906 -15.776 1.870 1.00 97.06 284 SER A O 1
ATOM 2016 N N . ALA A 1 285 ? 3.273 -14.395 1.174 1.00 95.56 285 ALA A N 1
ATOM 2017 C CA . ALA A 1 285 ? 2.130 -15.227 1.546 1.00 95.56 285 ALA A CA 1
ATOM 2018 C C . ALA A 1 285 ? 2.253 -15.759 2.990 1.00 95.56 285 ALA A C 1
ATOM 2020 O O . ALA A 1 285 ? 2.412 -16.958 3.210 1.00 95.56 285 ALA A O 1
ATOM 2021 N N . GLN A 1 286 ? 2.202 -14.855 3.976 1.00 95.75 286 GLN A N 1
ATOM 2022 C CA . GLN A 1 286 ? 2.362 -15.146 5.413 1.00 95.75 286 GLN A CA 1
ATOM 2023 C C . GLN A 1 286 ? 3.750 -15.695 5.808 1.00 95.75 286 GLN A C 1
ATOM 2025 O O . GLN A 1 286 ? 3.869 -16.590 6.650 1.00 95.75 286 GLN A O 1
ATOM 2030 N N . GLY A 1 287 ? 4.820 -15.184 5.192 1.00 95.12 287 GLY A N 1
ATOM 2031 C CA . GLY A 1 287 ? 6.197 -15.618 5.455 1.00 95.12 287 GLY A CA 1
ATOM 2032 C C . GLY A 1 287 ? 6.536 -17.010 4.912 1.00 95.12 287 GLY A C 1
ATOM 2033 O O . GLY A 1 287 ? 7.557 -17.571 5.297 1.00 95.12 287 GLY A O 1
ATOM 2034 N N . GLN A 1 288 ? 5.687 -17.579 4.050 1.00 94.44 288 GLN A N 1
ATOM 2035 C CA . GLN A 1 288 ? 5.842 -18.927 3.489 1.00 94.44 288 GLN A CA 1
ATOM 2036 C C . GLN A 1 288 ? 6.575 -18.946 2.136 1.00 94.44 288 GLN A C 1
ATOM 2038 O O . GLN A 1 288 ? 6.655 -20.009 1.518 1.00 94.44 288 GLN A O 1
ATOM 2043 N N . LYS A 1 289 ? 7.027 -17.787 1.630 1.00 94.88 289 LYS A N 1
ATOM 2044 C CA . LYS A 1 289 ? 7.690 -17.636 0.324 1.00 94.88 289 LYS A CA 1
ATOM 2045 C C . LYS A 1 289 ? 8.773 -16.560 0.330 1.00 94.88 289 LYS A C 1
ATOM 2047 O O . LYS A 1 289 ? 8.578 -15.496 0.916 1.00 94.88 289 LYS A O 1
ATOM 2052 N N . VAL A 1 290 ? 9.863 -16.798 -0.403 1.00 95.56 290 VAL A N 1
ATOM 2053 C CA . VAL A 1 290 ? 10.912 -15.785 -0.665 1.00 95.56 290 VAL A CA 1
ATOM 2054 C C . VAL A 1 290 ? 10.456 -14.726 -1.684 1.00 95.56 290 VAL A C 1
ATOM 2056 O O . VAL A 1 290 ? 10.723 -13.540 -1.502 1.00 95.56 290 VAL A O 1
ATOM 2059 N N . TYR A 1 291 ? 9.738 -15.140 -2.730 1.00 94.06 291 TYR A N 1
ATOM 2060 C CA . TYR A 1 291 ? 9.168 -14.305 -3.798 1.00 94.06 291 TYR A CA 1
ATOM 2061 C C . TYR A 1 291 ? 7.641 -14.478 -3.831 1.00 94.06 291 TYR A C 1
ATOM 2063 O O . TYR A 1 291 ? 7.153 -15.526 -3.399 1.00 94.06 291 TYR A O 1
ATOM 2071 N N . PRO A 1 292 ? 6.860 -13.556 -4.432 1.00 93.06 292 PRO A N 1
ATOM 2072 C CA . PRO A 1 292 ? 5.402 -13.705 -4.522 1.00 93.06 292 PRO A CA 1
ATOM 2073 C C . PRO A 1 292 ? 4.960 -15.059 -5.084 1.00 93.06 292 PRO A C 1
ATOM 2075 O O . PRO A 1 292 ? 3.982 -15.649 -4.631 1.00 93.06 292 PRO A O 1
ATOM 2078 N N . TYR A 1 293 ? 5.711 -15.573 -6.057 1.00 88.19 293 TYR A N 1
ATOM 2079 C CA . TYR A 1 293 ? 5.417 -16.792 -6.803 1.00 88.19 293 TYR A CA 1
ATOM 2080 C C . TYR A 1 293 ? 6.077 -18.072 -6.242 1.00 88.19 293 TYR A C 1
ATOM 2082 O O . TYR A 1 293 ? 5.800 -19.155 -6.757 1.00 88.19 293 TYR A O 1
ATOM 2090 N N . GLY A 1 294 ? 6.916 -18.003 -5.198 1.00 90.88 294 GLY A N 1
ATOM 2091 C CA . GLY A 1 294 ? 7.577 -19.179 -4.606 1.00 90.88 294 GLY A CA 1
ATOM 2092 C C . GLY A 1 294 ? 8.954 -18.895 -3.999 1.00 90.88 294 GLY A C 1
ATOM 2093 O O . GLY A 1 294 ? 9.314 -17.749 -3.771 1.00 90.88 294 GLY A O 1
ATOM 2094 N N . ASP A 1 295 ? 9.729 -19.949 -3.736 1.00 92.88 295 ASP A N 1
ATOM 2095 C CA . ASP A 1 295 ? 11.049 -19.845 -3.084 1.00 92.88 295 ASP A CA 1
ATOM 2096 C C . ASP A 1 295 ? 12.225 -19.810 -4.066 1.00 92.88 295 ASP A C 1
ATOM 2098 O O . ASP A 1 295 ? 13.298 -19.296 -3.754 1.00 92.88 295 ASP A O 1
ATOM 2102 N N . ALA A 1 296 ? 12.021 -20.344 -5.272 1.00 90.56 296 ALA A N 1
ATOM 2103 C CA . ALA A 1 296 ? 12.973 -20.239 -6.366 1.00 90.56 296 ALA A CA 1
ATOM 2104 C C . ALA A 1 296 ? 12.736 -18.935 -7.137 1.00 90.56 296 ALA A C 1
ATOM 2106 O O . ALA A 1 296 ? 11.609 -18.661 -7.552 1.00 90.56 296 ALA A O 1
ATOM 2107 N N . PHE A 1 297 ? 13.804 -18.169 -7.356 1.00 88.88 297 PHE A N 1
ATOM 2108 C CA . PHE A 1 297 ? 13.790 -17.002 -8.235 1.00 88.88 297 PHE A CA 1
ATOM 2109 C C . PHE A 1 297 ? 13.494 -17.416 -9.683 1.00 88.88 297 PHE A C 1
ATOM 2111 O O . PHE A 1 297 ? 14.037 -18.416 -10.160 1.00 88.88 297 PHE A O 1
ATOM 2118 N N . ASP A 1 298 ? 12.664 -16.640 -10.382 1.00 80.25 298 ASP A N 1
ATOM 2119 C CA . ASP A 1 298 ? 12.328 -16.852 -11.793 1.00 80.25 298 ASP A CA 1
ATOM 2120 C C . ASP A 1 298 ? 12.866 -15.664 -12.617 1.00 80.25 298 ASP A C 1
ATOM 2122 O O . ASP A 1 298 ? 12.268 -14.585 -12.575 1.00 80.25 298 ASP A O 1
ATOM 2126 N N . PRO A 1 299 ? 14.032 -15.810 -13.280 1.00 75.31 299 PRO A N 1
ATOM 2127 C CA . PRO A 1 299 ? 14.686 -14.726 -14.005 1.00 75.31 299 PRO A CA 1
ATOM 2128 C C . PRO A 1 299 ? 14.135 -14.543 -15.422 1.00 75.31 299 PRO A C 1
ATOM 2130 O O . PRO A 1 299 ? 13.896 -15.509 -16.157 1.00 75.31 299 PRO A O 1
ATOM 2133 N N . PHE A 1 300 ? 14.116 -13.293 -15.890 1.00 69.62 300 PHE A N 1
ATOM 2134 C CA . PHE A 1 300 ? 13.953 -13.013 -17.313 1.00 69.62 300 PHE A CA 1
ATOM 2135 C C . PHE A 1 300 ? 15.136 -13.606 -18.096 1.00 69.62 300 PHE A C 1
ATOM 2137 O O . PHE A 1 300 ? 16.287 -13.230 -17.871 1.00 69.62 300 PHE A O 1
ATOM 2144 N N . VAL A 1 301 ? 14.860 -14.489 -19.059 1.00 65.69 301 VAL A N 1
ATOM 2145 C CA . VAL A 1 301 ? 15.870 -15.011 -19.995 1.00 65.69 301 VAL A CA 1
ATOM 2146 C C . VAL A 1 301 ? 15.430 -14.723 -21.425 1.00 65.69 301 VAL A C 1
ATOM 2148 O O . VAL A 1 301 ? 14.380 -15.189 -21.867 1.00 65.69 301 VAL A O 1
ATOM 2151 N N . GLU A 1 302 ? 16.258 -13.964 -22.137 1.00 61.59 302 GLU A N 1
ATOM 2152 C CA . GLU A 1 302 ? 16.042 -13.523 -23.515 1.00 61.59 302 GLU A CA 1
ATOM 2153 C C . GLU A 1 302 ? 15.860 -14.686 -24.509 1.00 61.59 302 GLU A C 1
ATOM 2155 O O . GLU A 1 302 ? 16.396 -15.779 -24.330 1.00 61.59 302 GLU A O 1
ATOM 2160 N N . GLY A 1 303 ? 15.092 -14.448 -25.577 1.00 54.47 303 GLY A N 1
ATOM 2161 C CA . GLY A 1 303 ? 14.904 -15.398 -26.680 1.00 54.47 303 GLY A CA 1
ATOM 2162 C C . GLY A 1 303 ? 13.919 -16.543 -26.413 1.00 54.47 303 GLY A C 1
ATOM 2163 O O . GLY A 1 303 ? 13.587 -17.274 -27.343 1.00 54.47 303 GLY A O 1
ATOM 2164 N N . VAL A 1 304 ? 13.403 -16.686 -25.187 1.00 52.84 304 VAL A N 1
ATOM 2165 C CA . VAL A 1 304 ? 12.307 -17.615 -24.861 1.00 52.84 304 VAL A CA 1
ATOM 2166 C C . VAL A 1 304 ? 11.055 -16.787 -24.569 1.00 52.84 304 VAL A C 1
ATOM 2168 O O . VAL A 1 304 ? 10.971 -16.144 -23.523 1.00 52.84 304 VAL A O 1
ATOM 2171 N N . GLY A 1 305 ? 10.124 -16.757 -25.529 1.00 46.47 305 GLY A N 1
ATOM 2172 C CA . GLY A 1 305 ? 8.988 -15.824 -25.588 1.00 46.47 305 GLY A CA 1
ATOM 2173 C C . GLY A 1 305 ? 7.897 -16.069 -24.545 1.00 46.47 305 GLY A C 1
ATOM 2174 O O . GLY A 1 305 ? 6.806 -16.516 -24.880 1.00 46.47 305 GLY A O 1
ATOM 2175 N N . SER A 1 306 ? 8.193 -15.802 -23.275 1.00 45.47 306 SER A N 1
ATOM 2176 C CA . SER A 1 306 ? 7.234 -15.814 -22.165 1.00 45.47 306 SER A CA 1
ATOM 2177 C C . SER A 1 306 ? 7.745 -14.918 -21.037 1.00 45.47 306 SER A C 1
ATOM 2179 O O . SER A 1 306 ? 8.918 -15.019 -20.658 1.00 45.47 306 SER A O 1
ATOM 2181 N N . VAL A 1 307 ? 6.871 -14.074 -20.482 1.00 54.62 307 VAL A N 1
ATOM 2182 C CA . VAL A 1 307 ? 7.177 -13.202 -19.337 1.00 54.62 307 VAL A CA 1
ATOM 2183 C C . VAL A 1 307 ? 7.377 -14.069 -18.086 1.00 54.62 307 VAL A C 1
ATOM 2185 O O . VAL A 1 307 ? 6.512 -14.867 -17.734 1.00 54.62 307 VAL A O 1
ATOM 2188 N N . ARG A 1 308 ? 8.548 -13.971 -17.443 1.00 55.31 308 ARG A N 1
ATOM 2189 C CA . ARG A 1 308 ? 8.989 -14.889 -16.369 1.00 55.31 308 ARG A CA 1
ATOM 2190 C C . ARG A 1 308 ? 9.849 -14.189 -15.300 1.00 55.31 308 ARG A C 1
ATOM 2192 O O . ARG A 1 308 ? 11.054 -14.374 -15.284 1.00 55.31 308 ARG A O 1
ATOM 2199 N N . LYS A 1 309 ? 9.326 -13.303 -14.453 1.00 62.53 309 LYS A N 1
ATOM 2200 C CA . LYS A 1 309 ? 7.988 -12.680 -14.410 1.00 62.53 309 LYS A CA 1
ATOM 2201 C C . LYS A 1 309 ? 8.150 -11.168 -14.164 1.00 62.53 309 LYS A C 1
ATOM 2203 O O . LYS A 1 309 ? 9.220 -10.727 -13.758 1.00 62.53 309 LYS A O 1
ATOM 2208 N N . CYS A 1 310 ? 7.094 -10.389 -14.391 1.00 69.00 310 CYS A N 1
ATOM 2209 C CA . CYS A 1 310 ? 6.899 -9.053 -13.799 1.00 69.00 310 CYS A CA 1
ATOM 2210 C C . CYS A 1 310 ? 8.029 -8.036 -13.944 1.00 69.00 310 CYS A C 1
ATOM 2212 O O . CYS A 1 310 ? 8.261 -7.243 -13.043 1.00 69.00 310 CYS A O 1
ATOM 2214 N N . ASN A 1 311 ? 8.690 -8.006 -15.104 1.00 72.38 311 ASN A N 1
ATOM 2215 C CA . ASN A 1 311 ? 9.514 -6.861 -15.484 1.00 72.38 311 ASN A CA 1
ATOM 2216 C C . ASN A 1 311 ? 10.576 -6.479 -14.424 1.00 72.38 311 ASN A C 1
ATOM 2218 O O . ASN A 1 311 ? 10.581 -5.372 -13.899 1.00 72.38 311 ASN A O 1
ATOM 2222 N N . GLY A 1 312 ? 11.466 -7.417 -14.087 1.00 62.16 312 GLY A N 1
ATOM 2223 C CA . GLY A 1 312 ? 12.612 -7.180 -13.195 1.00 62.16 312 GLY A CA 1
ATOM 2224 C C . GLY A 1 312 ? 13.940 -6.892 -13.914 1.00 62.16 312 GLY A C 1
ATOM 2225 O O . GLY A 1 312 ? 14.992 -6.923 -13.281 1.00 62.16 312 GLY A O 1
ATOM 2226 N N . ASN A 1 313 ? 13.938 -6.713 -15.243 1.00 63.06 313 ASN A N 1
ATOM 2227 C CA . ASN A 1 313 ? 15.160 -6.698 -16.067 1.00 63.06 313 ASN A CA 1
ATOM 2228 C C . ASN A 1 313 ? 15.075 -5.767 -17.296 1.00 63.06 313 ASN A C 1
ATOM 2230 O O . ASN A 1 313 ? 15.382 -6.163 -18.421 1.00 63.06 313 ASN A O 1
ATOM 2234 N N . GLY A 1 314 ? 14.648 -4.525 -17.074 1.00 60.06 314 GLY A N 1
ATOM 2235 C CA . GLY A 1 314 ? 15.025 -3.374 -17.898 1.00 60.06 314 GLY A CA 1
ATOM 2236 C C . GLY A 1 314 ? 14.606 -3.417 -19.364 1.00 60.06 314 GLY A C 1
ATOM 2237 O O . GLY A 1 314 ? 15.392 -3.012 -20.218 1.00 60.06 314 GLY A O 1
ATOM 2238 N N . ARG A 1 315 ? 13.403 -3.917 -19.679 1.00 53.03 315 ARG A N 1
ATOM 2239 C CA . ARG A 1 315 ? 12.871 -3.889 -21.051 1.00 53.03 315 ARG A CA 1
ATOM 2240 C C . ARG A 1 315 ? 11.457 -3.323 -21.107 1.00 53.03 315 ARG A C 1
ATOM 2242 O O . ARG A 1 315 ? 10.472 -4.045 -20.957 1.00 53.03 315 ARG A O 1
ATOM 2249 N N . GLY A 1 316 ? 11.384 -2.037 -21.449 1.00 49.84 316 GLY A N 1
ATOM 2250 C CA . GLY A 1 316 ? 10.341 -1.569 -22.356 1.00 49.84 316 GLY A CA 1
ATOM 2251 C C . GLY A 1 316 ? 10.456 -2.325 -23.688 1.00 49.84 316 GLY A C 1
ATOM 2252 O O . GLY A 1 316 ? 11.511 -2.875 -24.015 1.00 49.84 316 GLY A O 1
ATOM 2253 N N . PHE A 1 317 ? 9.355 -2.414 -24.431 1.00 44.38 317 PHE A N 1
ATOM 2254 C CA . PHE A 1 317 ? 9.266 -3.257 -25.626 1.00 44.38 317 PHE A CA 1
ATOM 2255 C C . PHE A 1 317 ? 10.334 -2.916 -26.677 1.00 44.38 317 PHE A C 1
ATOM 2257 O O . PHE A 1 317 ? 10.382 -1.799 -27.195 1.00 44.38 317 PHE A O 1
ATOM 2264 N N . THR A 1 318 ? 11.134 -3.906 -27.074 1.00 42.12 318 THR A N 1
ATOM 2265 C CA . THR A 1 318 ? 11.916 -3.807 -28.308 1.00 42.12 318 THR A CA 1
ATOM 2266 C C . THR A 1 318 ? 10.998 -4.066 -29.512 1.00 42.12 318 THR A C 1
ATOM 2268 O O . THR A 1 318 ? 9.979 -4.750 -29.382 1.00 42.12 318 THR A O 1
ATOM 2271 N N . PRO A 1 319 ? 11.349 -3.615 -30.731 1.00 39.34 319 PRO A N 1
ATOM 2272 C CA . PRO A 1 319 ? 10.555 -3.911 -31.929 1.00 39.34 319 PRO A CA 1
ATOM 2273 C C . PRO A 1 319 ? 10.385 -5.409 -32.257 1.00 39.34 319 PRO A C 1
ATOM 2275 O O . PRO A 1 319 ? 9.570 -5.745 -33.114 1.00 39.34 319 PRO A O 1
ATOM 2278 N N . GLY A 1 320 ? 11.140 -6.308 -31.608 1.00 42.81 320 GLY A N 1
ATOM 2279 C CA . GLY A 1 320 ? 10.988 -7.761 -31.741 1.00 42.81 320 GLY A CA 1
ATOM 2280 C C . GLY A 1 320 ? 9.919 -8.376 -30.827 1.00 42.81 320 GLY A C 1
ATOM 2281 O O . GLY A 1 320 ? 9.416 -9.457 -31.130 1.00 42.81 320 GLY A O 1
ATOM 2282 N N . ASP A 1 321 ? 9.521 -7.690 -29.751 1.00 47.69 321 ASP A N 1
ATOM 2283 C CA . ASP A 1 321 ? 8.633 -8.239 -28.713 1.00 47.69 321 ASP A CA 1
ATOM 2284 C C . ASP A 1 321 ? 7.152 -8.305 -29.138 1.00 47.69 321 ASP A C 1
ATOM 2286 O O . ASP A 1 321 ? 6.310 -8.840 -28.419 1.00 47.69 321 ASP A O 1
ATOM 2290 N N . ALA A 1 322 ? 6.828 -7.868 -30.362 1.00 46.31 322 ALA A N 1
ATOM 2291 C CA . ALA A 1 322 ? 5.502 -7.971 -30.980 1.00 46.31 322 ALA A CA 1
ATOM 2292 C C . ALA A 1 322 ? 4.917 -9.403 -31.010 1.00 46.31 322 ALA A C 1
ATOM 2294 O O . ALA A 1 322 ? 3.710 -9.563 -31.186 1.00 46.31 322 ALA A O 1
ATOM 2295 N N . ALA A 1 323 ? 5.736 -10.441 -30.806 1.00 45.72 323 ALA A N 1
ATOM 2296 C CA . ALA A 1 323 ? 5.269 -11.812 -30.603 1.00 45.72 323 ALA A CA 1
ATOM 2297 C C . ALA A 1 323 ? 4.448 -11.989 -29.307 1.00 45.72 323 ALA A C 1
ATOM 2299 O O . ALA A 1 323 ? 3.469 -12.728 -29.316 1.00 45.72 323 ALA A O 1
ATOM 2300 N N . LEU A 1 324 ? 4.776 -11.274 -28.222 1.00 47.91 324 LEU A N 1
ATOM 2301 C CA . LEU A 1 324 ? 4.021 -11.320 -26.958 1.00 47.91 324 LEU A CA 1
ATOM 2302 C C . LEU A 1 324 ? 2.602 -10.731 -27.109 1.00 47.91 324 LEU A C 1
ATOM 2304 O O . LEU A 1 324 ? 1.686 -11.113 -26.388 1.00 47.91 324 LEU A O 1
ATOM 2308 N N . CYS A 1 325 ? 2.384 -9.857 -28.100 1.00 48.62 325 CYS A N 1
ATOM 2309 C CA . CYS A 1 325 ? 1.057 -9.331 -28.445 1.00 48.62 325 CYS A CA 1
ATOM 2310 C C . CYS A 1 325 ? 0.129 -10.378 -29.099 1.00 48.62 325 CYS A C 1
ATOM 2312 O O . CYS A 1 325 ? -1.070 -10.127 -29.231 1.00 48.62 325 CYS A O 1
ATOM 2314 N N . ALA A 1 326 ? 0.648 -11.539 -29.526 1.00 42.97 326 ALA A N 1
ATOM 2315 C CA . ALA A 1 326 ? -0.156 -12.580 -30.169 1.00 42.97 326 ALA A CA 1
ATOM 2316 C C . ALA A 1 326 ? -1.075 -13.309 -29.172 1.00 42.97 326 ALA A C 1
ATOM 2318 O O . ALA A 1 326 ? -2.249 -13.527 -29.474 1.00 42.97 326 ALA A O 1
ATOM 2319 N N . ASP A 1 327 ? -0.572 -13.615 -27.972 1.00 43.12 327 ASP A N 1
ATOM 2320 C CA . ASP A 1 327 ? -1.350 -14.282 -26.917 1.00 43.12 327 ASP A CA 1
ATOM 2321 C C . ASP A 1 327 ? -2.367 -13.331 -26.252 1.00 43.12 327 ASP A C 1
ATOM 2323 O O . ASP A 1 327 ? -3.391 -13.772 -25.731 1.00 43.12 327 ASP A O 1
ATOM 2327 N N . ALA A 1 328 ? -2.166 -12.012 -26.375 1.00 40.78 328 ALA A N 1
ATOM 2328 C CA . ALA A 1 328 ? -3.096 -10.960 -25.944 1.00 40.78 328 ALA A CA 1
ATOM 2329 C C . ALA A 1 328 ? -4.315 -10.765 -26.884 1.00 40.78 328 ALA A C 1
ATOM 2331 O O . ALA A 1 328 ? -4.927 -9.695 -26.922 1.00 40.78 328 ALA A O 1
ATOM 2332 N N . GLY A 1 329 ? -4.673 -11.778 -27.682 1.00 41.06 329 GLY A N 1
ATOM 2333 C CA . GLY A 1 329 ? -5.876 -11.774 -28.523 1.00 41.06 329 GLY A CA 1
ATOM 2334 C C . GLY A 1 329 ? -5.840 -10.823 -29.727 1.00 41.06 329 GLY A C 1
ATOM 2335 O O . GLY A 1 329 ? -6.882 -10.577 -30.333 1.00 41.06 329 GLY A O 1
ATOM 2336 N N . GLY A 1 330 ? -4.668 -10.294 -30.092 1.00 40.59 330 GLY A N 1
ATOM 2337 C CA . GLY A 1 330 ? -4.494 -9.454 -31.280 1.00 40.59 330 GLY A CA 1
ATOM 2338 C C . GLY A 1 330 ? -4.895 -7.983 -31.120 1.00 40.59 330 GLY A C 1
ATOM 2339 O O . GLY A 1 330 ? -5.064 -7.299 -32.132 1.00 40.59 330 GLY A O 1
ATOM 2340 N N . LEU A 1 331 ? -5.024 -7.467 -29.889 1.00 39.59 331 LEU A N 1
ATOM 2341 C CA . LEU A 1 331 ? -5.041 -6.014 -29.690 1.00 39.59 331 LEU A CA 1
ATOM 2342 C C . LEU A 1 331 ? -3.719 -5.395 -30.165 1.00 39.59 331 LEU A C 1
ATOM 2344 O O . LEU A 1 331 ? -2.638 -5.955 -29.987 1.00 39.59 331 LEU A O 1
ATOM 2348 N N . GLN A 1 332 ? -3.800 -4.191 -30.732 1.00 47.38 332 GLN A N 1
ATOM 2349 C CA . GLN A 1 332 ? -2.608 -3.383 -30.958 1.00 47.38 332 GLN A CA 1
ATOM 2350 C C . GLN A 1 332 ? -1.987 -3.023 -29.598 1.00 47.38 332 GLN A C 1
ATOM 2352 O O . GLN A 1 332 ? -2.685 -2.578 -28.688 1.00 47.38 332 GLN A O 1
ATOM 2357 N N . CYS A 1 333 ? -0.664 -3.154 -29.479 1.00 50.59 333 CYS A N 1
ATOM 2358 C CA . CYS A 1 333 ? 0.065 -2.925 -28.229 1.00 50.59 333 CYS A CA 1
ATOM 2359 C C . CYS A 1 333 ? 0.462 -1.469 -27.841 1.00 50.59 333 CYS A C 1
ATOM 2361 O O . CYS A 1 333 ? 1.087 -1.345 -26.785 1.00 50.59 333 CYS A O 1
ATOM 2363 N N . PRO A 1 334 ? 0.139 -0.355 -28.553 1.00 51.62 334 PRO A N 1
ATOM 2364 C CA . PRO A 1 334 ? 0.643 0.990 -28.218 1.00 51.62 334 PRO A CA 1
ATOM 2365 C C . PRO A 1 334 ? -0.063 1.661 -27.014 1.00 51.62 334 PRO A C 1
ATOM 2367 O O . PRO A 1 334 ? -0.304 2.863 -26.998 1.00 51.62 334 PRO A O 1
ATOM 2370 N N . GLY A 1 335 ? -0.425 0.865 -26.009 1.00 56.28 335 GLY A N 1
ATOM 2371 C CA . GLY A 1 335 ? -1.003 1.301 -24.738 1.00 56.28 335 GLY A CA 1
ATOM 2372 C C . GLY A 1 335 ? -0.871 0.260 -23.621 1.00 56.28 335 GLY A C 1
ATOM 2373 O O . GLY A 1 335 ? -1.594 0.353 -22.637 1.00 56.28 335 GLY A O 1
ATOM 2374 N N . LEU A 1 336 ? -0.015 -0.761 -23.786 1.00 63.25 336 LEU A N 1
ATOM 2375 C CA . LEU A 1 336 ? 0.331 -1.768 -22.762 1.00 63.25 336 LEU A CA 1
ATOM 2376 C C . LEU A 1 336 ? 1.674 -1.478 -22.067 1.00 63.25 336 LEU A C 1
ATOM 2378 O O . LEU A 1 336 ? 2.016 -2.127 -21.083 1.00 63.25 336 LEU A O 1
ATOM 2382 N N . PHE A 1 337 ? 2.434 -0.512 -22.579 1.00 66.19 337 PHE A N 1
ATOM 2383 C CA . PHE A 1 337 ? 3.788 -0.193 -22.137 1.00 66.19 337 PHE A CA 1
ATOM 2384 C C . PHE A 1 337 ? 3.963 1.316 -22.056 1.00 66.19 337 PHE A C 1
ATOM 2386 O O . PHE A 1 337 ? 3.245 2.078 -22.713 1.00 66.19 337 PHE A O 1
ATOM 2393 N N . GLY A 1 338 ? 4.904 1.737 -21.222 1.00 59.22 338 GLY A N 1
ATOM 2394 C CA . GLY A 1 338 ? 5.343 3.114 -21.178 1.00 59.22 338 GLY A CA 1
ATOM 2395 C C . GLY A 1 338 ? 6.269 3.473 -22.341 1.00 59.22 338 GLY A C 1
ATOM 2396 O O . GLY A 1 338 ? 6.781 2.612 -23.060 1.00 59.22 338 GLY A O 1
ATOM 2397 N N . TYR A 1 339 ? 6.432 4.775 -22.563 1.00 59.78 339 TYR A N 1
ATOM 2398 C CA . TYR A 1 339 ? 7.161 5.335 -23.695 1.00 59.78 339 TYR A CA 1
ATOM 2399 C C . TYR A 1 339 ? 8.298 6.250 -23.238 1.00 59.78 339 TYR A C 1
ATOM 2401 O O . TYR A 1 339 ? 8.060 7.258 -22.570 1.00 59.78 339 TYR A O 1
ATOM 2409 N N . GLY A 1 340 ? 9.511 6.006 -23.743 1.00 56.47 340 GLY A N 1
ATOM 2410 C CA . GLY A 1 340 ? 10.701 6.846 -23.527 1.00 56.47 340 GLY A CA 1
ATOM 2411 C C . GLY A 1 340 ? 10.666 8.264 -24.120 1.00 56.47 340 GLY A C 1
ATOM 2412 O O . GLY A 1 340 ? 11.713 8.879 -24.278 1.00 56.47 340 GLY A O 1
ATOM 2413 N N . ILE A 1 341 ? 9.482 8.787 -24.455 1.00 57.81 341 ILE A N 1
ATOM 2414 C CA . ILE A 1 341 ? 9.251 10.214 -24.740 1.00 57.81 341 ILE A CA 1
ATOM 2415 C C . ILE A 1 341 ? 8.679 10.987 -23.538 1.00 57.81 341 ILE A C 1
ATOM 2417 O O . ILE A 1 341 ? 8.624 12.209 -23.599 1.00 57.81 341 ILE A O 1
ATOM 2421 N N . ASN A 1 342 ? 8.250 10.305 -22.468 1.00 63.22 342 ASN A N 1
ATOM 2422 C CA . ASN A 1 342 ? 7.696 10.924 -21.254 1.00 63.22 342 ASN A CA 1
ATOM 2423 C C . ASN A 1 342 ? 8.190 10.207 -19.980 1.00 63.22 342 ASN A C 1
ATOM 2425 O O . ASN A 1 342 ? 7.390 9.925 -19.104 1.00 63.22 342 ASN A O 1
ATOM 2429 N N . ASP A 1 343 ? 9.476 9.841 -19.907 1.00 78.38 343 ASP A N 1
ATOM 2430 C CA . ASP A 1 343 ? 10.098 9.144 -18.757 1.00 78.38 343 ASP A CA 1
ATOM 2431 C C . ASP A 1 343 ? 9.379 7.851 -18.285 1.00 78.38 343 ASP A C 1
ATOM 2433 O O . ASP A 1 343 ? 9.560 7.379 -17.161 1.00 78.38 343 ASP A O 1
ATOM 2437 N N . ASP A 1 344 ? 8.589 7.247 -19.176 1.00 78.44 344 ASP A N 1
ATOM 2438 C CA . ASP A 1 344 ? 7.823 6.019 -18.944 1.00 78.44 344 ASP A CA 1
ATOM 2439 C C . ASP A 1 344 ? 8.545 4.781 -19.521 1.00 78.44 344 ASP A C 1
ATOM 2441 O O . ASP A 1 344 ? 7.967 3.700 -19.600 1.00 78.44 344 ASP A O 1
ATOM 2445 N N . ASP A 1 345 ? 9.795 4.908 -19.979 1.00 75.94 345 ASP A N 1
ATOM 2446 C CA . ASP A 1 345 ? 10.530 3.751 -20.501 1.00 75.94 345 ASP A CA 1
ATOM 2447 C C . ASP A 1 345 ? 10.773 2.708 -19.402 1.00 75.94 345 ASP A C 1
ATOM 2449 O O . ASP A 1 345 ? 11.014 3.030 -18.240 1.00 75.94 345 ASP A O 1
ATOM 2453 N N . GLY A 1 346 ? 10.705 1.437 -19.777 1.00 76.81 346 GLY A N 1
ATOM 2454 C CA . GLY A 1 346 ? 10.861 0.322 -18.854 1.00 76.81 346 GLY A CA 1
ATOM 2455 C C . GLY A 1 346 ? 9.591 -0.138 -18.134 1.00 76.81 346 GLY A C 1
ATOM 2456 O O . GLY A 1 346 ? 9.554 -1.317 -17.807 1.00 76.81 346 GLY A O 1
ATOM 2457 N N . ILE A 1 347 ? 8.550 0.682 -17.917 1.00 82.19 347 ILE A N 1
ATOM 2458 C CA . ILE A 1 347 ? 7.353 0.257 -17.148 1.00 82.19 347 ILE A CA 1
ATOM 2459 C C . ILE A 1 347 ? 6.238 -0.378 -17.998 1.00 82.19 347 ILE A C 1
ATOM 2461 O O . ILE A 1 347 ? 6.028 -0.038 -19.167 1.00 82.19 347 ILE A O 1
ATOM 2465 N N . HIS A 1 348 ? 5.523 -1.341 -17.407 1.00 80.25 348 HIS A N 1
ATOM 2466 C CA . HIS A 1 348 ? 4.463 -2.134 -18.048 1.00 80.25 348 HIS A CA 1
ATOM 2467 C C . HIS A 1 348 ? 3.090 -1.798 -17.440 1.00 80.25 348 HIS A C 1
ATOM 2469 O O . HIS A 1 348 ? 2.992 -1.465 -16.257 1.00 80.25 348 HIS A O 1
ATOM 2475 N N . ARG A 1 349 ? 2.017 -1.889 -18.239 1.00 81.62 349 ARG A N 1
ATOM 2476 C CA . ARG A 1 349 ? 0.635 -1.650 -17.789 1.00 81.62 349 ARG A CA 1
ATOM 2477 C C . ARG A 1 349 ? 0.167 -2.765 -16.856 1.00 81.62 349 ARG A C 1
ATOM 2479 O O . ARG A 1 349 ? 0.283 -3.935 -17.200 1.00 81.62 349 ARG A O 1
ATOM 2486 N N . VAL A 1 350 ? -0.401 -2.409 -15.706 1.00 78.06 350 VAL A N 1
ATOM 2487 C CA . VAL A 1 350 ? -0.836 -3.401 -14.704 1.00 78.06 350 VAL A CA 1
ATOM 2488 C C . VAL A 1 350 ? -2.295 -3.819 -14.884 1.00 78.06 350 VAL A C 1
ATOM 2490 O O . VAL A 1 350 ? -2.629 -4.995 -14.742 1.00 78.06 350 VAL A O 1
ATOM 2493 N N . VAL A 1 351 ? -3.151 -2.867 -15.258 1.00 83.44 351 VAL A N 1
ATOM 2494 C CA . VAL A 1 351 ? -4.569 -3.050 -15.602 1.00 83.44 351 VAL A CA 1
ATOM 2495 C C . VAL A 1 351 ? -4.937 -2.104 -16.743 1.00 83.44 351 VAL A C 1
ATOM 2497 O O . VAL A 1 351 ? -4.354 -1.026 -16.878 1.00 83.44 351 VAL A O 1
ATOM 2500 N N . ALA A 1 352 ? -5.989 -2.415 -17.499 1.00 79.00 352 ALA A N 1
ATOM 2501 C CA . ALA A 1 352 ? -6.700 -1.372 -18.236 1.00 79.00 352 ALA A CA 1
ATOM 2502 C C . ALA A 1 352 ? -7.245 -0.322 -17.240 1.00 79.00 352 ALA A C 1
ATOM 2504 O O . ALA A 1 352 ? -7.903 -0.691 -16.269 1.00 79.00 352 ALA A O 1
ATOM 2505 N N . SER A 1 353 ? -6.968 0.964 -17.468 1.00 78.38 353 SER A N 1
ATOM 2506 C CA . SER A 1 353 ? -7.433 2.092 -16.643 1.00 78.38 353 SER A CA 1
ATOM 2507 C C . SER A 1 353 ? -7.695 3.302 -17.539 1.00 78.38 353 SER A C 1
ATOM 2509 O O . SER A 1 353 ? -7.060 3.422 -18.592 1.00 78.38 353 SER A O 1
ATOM 2511 N N . ASP A 1 354 ? -8.606 4.184 -17.134 1.00 75.81 354 ASP A N 1
ATOM 2512 C CA . ASP A 1 354 ? -8.971 5.414 -17.849 1.00 75.81 354 ASP A CA 1
ATOM 2513 C C . ASP A 1 354 ? -8.651 6.690 -17.042 1.00 75.81 354 ASP A C 1
ATOM 2515 O O . ASP A 1 354 ? -8.040 6.644 -15.973 1.00 75.81 354 ASP A O 1
ATOM 2519 N N . ASP A 1 355 ? -9.013 7.858 -17.571 1.00 71.69 355 ASP A N 1
ATOM 2520 C CA . ASP A 1 355 ? -8.827 9.158 -16.915 1.00 71.69 355 ASP A CA 1
ATOM 2521 C C . ASP A 1 355 ? -9.801 9.410 -15.751 1.00 71.69 355 ASP A C 1
ATOM 2523 O O . ASP A 1 355 ? -9.506 10.232 -14.877 1.00 71.69 355 ASP A O 1
ATOM 2527 N N . THR A 1 356 ? -10.900 8.648 -15.682 1.00 74.50 356 THR A N 1
ATOM 2528 C CA . THR A 1 356 ? -11.788 8.565 -14.511 1.00 74.50 356 THR A CA 1
ATOM 2529 C C . THR A 1 356 ? -11.203 7.696 -13.390 1.00 74.50 356 THR A C 1
ATOM 2531 O O . THR A 1 356 ? -11.720 7.720 -12.271 1.00 74.50 356 THR A O 1
ATOM 2534 N N . GLY A 1 357 ? -10.114 6.965 -13.668 1.00 73.06 357 GLY A N 1
ATOM 2535 C CA . GLY A 1 357 ? -9.436 6.036 -12.766 1.00 73.06 357 GLY A CA 1
ATOM 2536 C C . GLY A 1 357 ? -10.200 4.734 -12.517 1.00 73.06 357 GLY A C 1
ATOM 2537 O O . GLY A 1 357 ? -9.949 4.069 -11.508 1.00 73.06 357 GLY A O 1
ATOM 2538 N N . ALA A 1 358 ? -11.132 4.372 -13.403 1.00 79.12 358 ALA A N 1
ATOM 2539 C CA . ALA A 1 358 ? -11.817 3.088 -13.362 1.00 79.12 358 ALA A CA 1
ATOM 2540 C C . ALA A 1 358 ? -10.874 1.979 -13.852 1.00 79.12 358 ALA A C 1
ATOM 2542 O O . ALA A 1 358 ? -10.321 2.070 -14.945 1.00 79.12 358 ALA A O 1
ATOM 2543 N N . VAL A 1 359 ? -10.695 0.923 -13.052 1.00 82.94 359 VAL A N 1
ATOM 2544 C CA . VAL A 1 359 ? -9.765 -0.178 -13.357 1.00 82.94 359 VAL A CA 1
ATOM 2545 C C . VAL A 1 359 ? -10.488 -1.437 -13.835 1.00 82.94 359 VAL A C 1
ATOM 2547 O O . VAL A 1 359 ? -11.457 -1.892 -13.227 1.00 82.94 359 VAL A O 1
ATOM 2550 N N . GLY A 1 360 ? -9.994 -2.009 -14.931 1.00 82.69 360 GLY A N 1
ATOM 2551 C CA . GLY A 1 360 ? -10.474 -3.255 -15.522 1.00 82.69 360 GLY A CA 1
ATOM 2552 C C . GLY A 1 360 ? -9.799 -4.500 -14.941 1.00 82.69 360 GLY A C 1
ATOM 2553 O O . GLY A 1 360 ? -9.399 -4.551 -13.777 1.00 82.69 360 GLY A O 1
ATOM 2554 N N . THR A 1 361 ? -9.670 -5.538 -15.769 1.00 79.81 361 THR A N 1
ATOM 2555 C CA . THR A 1 361 ? -8.907 -6.744 -15.416 1.00 79.81 361 THR A CA 1
ATOM 2556 C C . THR A 1 361 ? -7.397 -6.510 -15.538 1.00 79.81 361 THR A C 1
ATOM 2558 O O . THR A 1 361 ? -6.984 -5.842 -16.489 1.00 79.81 361 THR A O 1
ATOM 2561 N N . PRO A 1 362 ? -6.576 -7.123 -14.667 1.00 81.50 362 PRO A N 1
ATOM 2562 C CA . PRO A 1 362 ? -5.126 -7.189 -14.833 1.00 81.50 362 PRO A CA 1
ATOM 2563 C C . PRO A 1 362 ? -4.705 -7.818 -16.161 1.00 81.50 362 PRO A C 1
ATOM 2565 O O . PRO A 1 362 ? -5.271 -8.833 -16.584 1.00 81.50 362 PRO A O 1
ATOM 2568 N N . ASP A 1 363 ? -3.715 -7.198 -16.802 1.00 73.25 363 ASP A N 1
ATOM 2569 C CA . ASP A 1 363 ? -3.223 -7.594 -18.124 1.00 73.25 363 ASP A CA 1
ATOM 2570 C C . ASP A 1 363 ? -2.283 -8.810 -18.041 1.00 73.25 363 ASP A C 1
ATOM 2572 O O . ASP A 1 363 ? -2.471 -9.791 -18.761 1.00 73.25 363 ASP A O 1
ATOM 2576 N N . PHE A 1 364 ? -1.324 -8.782 -17.109 1.00 74.50 364 PHE A N 1
ATOM 2577 C CA . PHE A 1 364 ? -0.316 -9.832 -16.911 1.00 74.50 364 PHE A CA 1
ATOM 2578 C C . PHE A 1 364 ? -0.728 -10.794 -15.788 1.00 74.50 364 PHE A C 1
ATOM 2580 O O . PHE A 1 364 ? -0.402 -10.603 -14.615 1.00 74.50 364 PHE A O 1
ATOM 2587 N N . LYS A 1 365 ? -1.465 -11.855 -16.124 1.00 78.06 365 LYS A N 1
ATOM 2588 C CA . LYS A 1 365 ? -1.973 -12.830 -15.136 1.00 78.06 365 LYS A CA 1
ATOM 2589 C C . LYS A 1 365 ? -0.886 -13.746 -14.578 1.00 78.06 365 LYS A C 1
ATOM 2591 O O . LYS A 1 365 ? -0.986 -14.209 -13.446 1.00 78.06 365 LYS A O 1
ATOM 2596 N N . GLU A 1 366 ? 0.183 -13.948 -15.337 1.00 75.12 366 GLU A N 1
ATOM 2597 C CA . GLU A 1 366 ? 1.425 -14.579 -14.898 1.00 75.12 366 GLU A CA 1
ATOM 2598 C C . GLU A 1 366 ? 2.115 -13.823 -13.752 1.00 75.12 366 GLU A C 1
ATOM 2600 O O . GLU A 1 366 ? 2.961 -14.406 -13.076 1.00 75.12 366 GLU A O 1
ATOM 2605 N N . CYS A 1 367 ? 1.738 -12.562 -13.500 1.00 80.62 367 CYS A N 1
ATOM 2606 C CA . CYS A 1 367 ? 2.251 -11.764 -12.392 1.00 80.62 367 CYS A CA 1
ATOM 2607 C C . CYS A 1 367 ? 1.532 -11.940 -11.060 1.00 80.62 367 CYS A C 1
ATOM 2609 O O . CYS A 1 367 ? 1.876 -11.249 -10.098 1.00 80.62 367 CYS A O 1
ATOM 2611 N N . GLN A 1 368 ? 0.568 -12.857 -10.975 1.00 86.62 368 GLN A N 1
ATOM 2612 C CA . GLN A 1 368 ? -0.095 -13.133 -9.711 1.00 86.62 368 GLN A CA 1
ATOM 2613 C C . GLN A 1 368 ? 0.863 -13.812 -8.716 1.00 86.62 368 GLN A C 1
ATOM 2615 O O . GLN A 1 368 ? 1.576 -14.762 -9.053 1.00 86.62 368 GLN A O 1
ATOM 2620 N N . GLY A 1 369 ? 0.856 -13.344 -7.469 1.00 83.75 369 GLY A N 1
ATOM 2621 C CA . GLY A 1 369 ? 1.538 -13.997 -6.356 1.00 83.75 369 GLY A CA 1
ATOM 2622 C C . GLY A 1 369 ? 0.757 -15.182 -5.773 1.00 83.75 369 GLY A C 1
ATOM 2623 O O . GLY A 1 369 ? -0.257 -15.639 -6.305 1.00 83.75 369 GLY A O 1
ATOM 2624 N N . GLY A 1 370 ? 1.227 -15.661 -4.619 1.00 82.25 370 GLY A N 1
ATOM 2625 C CA . GLY A 1 370 ? 0.573 -16.696 -3.814 1.00 82.25 370 GLY A CA 1
ATOM 2626 C C . GLY A 1 370 ? -0.726 -16.244 -3.136 1.00 82.25 370 GLY A C 1
ATOM 2627 O O . GLY A 1 370 ? -1.461 -17.088 -2.629 1.00 82.25 370 GLY A O 1
ATOM 2628 N N . VAL A 1 371 ? -1.017 -14.940 -3.143 1.00 92.75 371 VAL A N 1
ATOM 2629 C CA . VAL A 1 371 ? -2.330 -14.370 -2.816 1.00 92.75 371 VAL A CA 1
ATOM 2630 C C . VAL A 1 371 ? -3.147 -14.265 -4.106 1.00 92.75 371 VAL A C 1
ATOM 2632 O O . VAL A 1 371 ? -2.643 -13.824 -5.138 1.00 92.75 371 VAL A O 1
ATOM 2635 N N . VAL A 1 372 ? -4.413 -14.681 -4.053 1.00 91.88 372 VAL A N 1
ATOM 2636 C CA . VAL A 1 372 ? -5.316 -14.654 -5.213 1.00 91.88 372 VAL A CA 1
ATOM 2637 C C . VAL A 1 372 ? -5.645 -13.212 -5.599 1.00 91.88 372 VAL A C 1
ATOM 2639 O O . VAL A 1 372 ? -5.923 -12.382 -4.736 1.00 91.88 372 VAL A O 1
ATOM 2642 N N . ASP A 1 373 ? -5.633 -12.931 -6.902 1.00 91.88 373 ASP A N 1
ATOM 2643 C CA . ASP A 1 373 ? -5.915 -11.610 -7.475 1.00 91.88 373 ASP A CA 1
ATOM 2644 C C . ASP A 1 373 ? -4.968 -10.484 -6.988 1.00 91.88 373 ASP A C 1
ATOM 2646 O O . ASP A 1 373 ? -5.331 -9.310 -7.008 1.00 91.88 373 ASP A O 1
ATOM 2650 N N . LEU A 1 374 ? -3.742 -10.835 -6.563 1.00 94.38 374 LEU A N 1
ATOM 2651 C CA . LEU A 1 374 ? -2.663 -9.901 -6.212 1.00 94.38 374 LEU A CA 1
ATOM 2652 C C . LEU A 1 374 ? -1.493 -10.014 -7.198 1.00 94.38 374 LEU A C 1
ATOM 2654 O O . LEU A 1 374 ? -0.870 -11.071 -7.285 1.00 94.38 374 LEU A O 1
ATOM 2658 N N . TYR A 1 375 ? -1.155 -8.920 -7.878 1.00 91.75 375 TYR A N 1
ATOM 2659 C CA . TYR A 1 375 ? -0.154 -8.858 -8.949 1.00 91.75 375 TYR A CA 1
ATOM 2660 C C . TYR A 1 375 ? 0.875 -7.753 -8.680 1.00 91.75 375 TYR A C 1
ATOM 2662 O O . TYR A 1 375 ? 0.601 -6.819 -7.925 1.00 91.75 375 TYR A O 1
ATOM 2670 N N . GLY A 1 376 ? 2.052 -7.854 -9.302 1.00 90.06 376 GLY A N 1
ATOM 2671 C CA . GLY A 1 376 ? 3.065 -6.785 -9.312 1.00 90.06 376 GLY A CA 1
ATOM 2672 C C . GLY A 1 376 ? 3.932 -6.664 -8.052 1.00 90.06 376 GLY A C 1
ATOM 2673 O O . GLY A 1 376 ? 4.813 -5.824 -8.007 1.00 90.06 376 GLY A O 1
ATOM 2674 N N . MET A 1 377 ? 3.769 -7.543 -7.055 1.00 94.19 377 MET A N 1
ATOM 2675 C CA . MET A 1 377 ? 4.530 -7.533 -5.784 1.00 94.19 377 MET A CA 1
ATOM 2676 C C . MET A 1 377 ? 6.051 -7.819 -5.919 1.00 94.19 377 MET A C 1
ATOM 2678 O O . MET A 1 377 ? 6.719 -8.111 -4.927 1.00 94.19 377 MET A O 1
ATOM 2682 N N . SER A 1 378 ? 6.596 -7.847 -7.137 1.00 92.56 378 SER A N 1
ATOM 2683 C CA . SER A 1 378 ? 8.006 -8.102 -7.449 1.00 92.56 378 SER A CA 1
ATOM 2684 C C . SER A 1 378 ? 8.295 -7.580 -8.858 1.00 92.56 378 SER A C 1
ATOM 2686 O O . SER A 1 378 ? 7.690 -8.069 -9.812 1.00 92.56 378 SER A O 1
ATOM 2688 N N . GLY A 1 379 ? 9.201 -6.610 -8.991 1.00 90.62 379 GLY A N 1
ATOM 2689 C CA . GLY A 1 379 ? 9.505 -5.947 -10.262 1.00 90.62 379 GLY A CA 1
ATOM 2690 C C . GLY A 1 379 ? 8.465 -4.903 -10.697 1.00 90.62 379 GLY A C 1
ATOM 2691 O O . GLY A 1 379 ? 7.665 -4.424 -9.907 1.00 90.62 379 GLY A O 1
ATOM 2692 N N . ASN A 1 380 ? 8.505 -4.523 -11.976 1.00 89.69 380 ASN A N 1
ATOM 2693 C CA . ASN A 1 380 ? 7.757 -3.410 -12.567 1.00 89.69 380 ASN A CA 1
ATOM 2694 C C . ASN A 1 380 ? 8.106 -2.053 -11.931 1.00 89.69 380 ASN A C 1
ATOM 2696 O O . ASN A 1 380 ? 9.090 -1.455 -12.361 1.00 89.69 380 ASN A O 1
ATOM 2700 N N . VAL A 1 381 ? 7.401 -1.584 -10.900 1.00 94.00 381 VAL A N 1
ATOM 2701 C CA . VAL A 1 381 ? 7.857 -0.457 -10.064 1.00 94.00 381 VAL A CA 1
ATOM 2702 C C . VAL A 1 381 ? 8.002 -0.914 -8.620 1.00 94.00 381 VAL A C 1
ATOM 2704 O O . VAL A 1 381 ? 7.150 -1.621 -8.095 1.00 94.00 381 VAL A O 1
ATOM 2707 N N . ALA A 1 382 ? 9.082 -0.486 -7.971 1.00 96.56 382 ALA A N 1
ATOM 2708 C CA . ALA A 1 382 ? 9.281 -0.754 -6.557 1.00 96.56 382 ALA A CA 1
ATOM 2709 C C . ALA A 1 382 ? 8.302 0.102 -5.737 1.00 96.56 382 ALA A C 1
ATOM 2711 O O . ALA A 1 382 ? 7.904 1.177 -6.175 1.00 96.56 382 ALA A O 1
ATOM 2712 N N . GLU A 1 3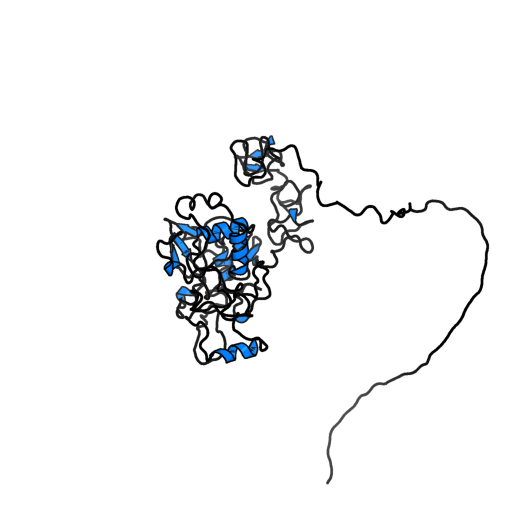83 ? 7.895 -0.348 -4.555 1.00 97.81 383 GLU A N 1
ATOM 2713 C CA . GLU A 1 383 ? 6.740 0.242 -3.866 1.00 97.81 383 GLU A CA 1
ATOM 2714 C C . GLU A 1 383 ? 7.096 0.897 -2.537 1.00 97.81 383 GLU A C 1
ATOM 2716 O O . GLU A 1 383 ? 7.725 0.263 -1.690 1.00 97.81 383 GLU A O 1
ATOM 2721 N N . TRP A 1 384 ? 6.641 2.134 -2.323 1.00 98.44 384 TRP A N 1
ATOM 2722 C CA . TRP A 1 384 ? 6.674 2.768 -1.004 1.00 98.44 384 TRP A CA 1
ATOM 2723 C C . TRP A 1 384 ? 5.900 1.949 0.045 1.00 98.44 384 TRP A C 1
ATOM 2725 O O . TRP A 1 384 ? 4.752 1.560 -0.173 1.00 98.44 384 TRP A O 1
ATOM 2735 N N . GLU A 1 385 ? 6.515 1.755 1.211 1.00 97.44 385 GLU A N 1
ATOM 2736 C CA . GLU A 1 385 ? 5.890 1.196 2.416 1.00 97.44 385 GLU A CA 1
ATOM 2737 C C . GLU A 1 385 ? 5.782 2.296 3.490 1.00 97.44 385 GLU A C 1
ATOM 2739 O O . GLU A 1 385 ? 6.672 3.145 3.617 1.00 97.44 385 GLU A O 1
ATOM 2744 N N . ASP A 1 386 ? 4.721 2.292 4.301 1.00 97.06 386 ASP A N 1
ATOM 2745 C CA . ASP A 1 386 ? 4.644 3.083 5.538 1.00 97.06 386 ASP A CA 1
ATOM 2746 C C . ASP A 1 386 ? 5.551 2.436 6.601 1.00 97.06 386 ASP A C 1
ATOM 2748 O O . ASP A 1 386 ? 5.145 1.664 7.475 1.00 97.06 386 ASP A O 1
ATOM 2752 N N . ALA A 1 387 ? 6.845 2.686 6.416 1.00 96.81 387 ALA A N 1
ATOM 2753 C CA . ALA A 1 387 ? 7.955 2.223 7.226 1.00 96.81 387 ALA A CA 1
ATOM 2754 C C . ALA A 1 387 ? 9.097 3.236 7.068 1.00 96.81 387 ALA A C 1
ATOM 2756 O O . ALA A 1 387 ? 9.824 3.188 6.074 1.00 96.81 387 ALA A O 1
ATOM 2757 N N . CYS A 1 388 ? 9.238 4.181 8.004 1.00 96.44 388 CYS A N 1
ATOM 2758 C CA . CYS A 1 388 ? 10.183 5.295 7.877 1.00 96.44 388 CYS A CA 1
ATOM 2759 C C . CYS A 1 388 ? 10.977 5.562 9.161 1.00 96.44 388 CYS A C 1
ATOM 2761 O O . CYS A 1 388 ? 10.399 5.774 10.225 1.00 96.44 388 CYS A O 1
ATOM 2763 N N . GLU A 1 389 ? 12.299 5.685 9.041 1.00 95.75 389 GLU A N 1
ATOM 2764 C CA . GLU A 1 389 ? 13.203 6.080 10.126 1.00 95.75 389 GLU A CA 1
ATOM 2765 C C . GLU A 1 389 ? 14.223 7.114 9.628 1.00 95.75 389 GLU A C 1
ATOM 2767 O O . GLU A 1 389 ? 14.710 7.052 8.499 1.00 95.75 389 GLU A O 1
ATOM 2772 N N . GLY A 1 390 ? 14.558 8.101 10.467 1.00 92.25 390 GLY A N 1
ATOM 2773 C CA . GLY A 1 390 ? 15.610 9.084 10.165 1.00 92.25 390 GLY A CA 1
ATOM 2774 C C . GLY A 1 390 ? 15.371 9.967 8.928 1.00 92.25 390 GLY A C 1
ATOM 2775 O O . GLY A 1 390 ? 16.319 10.567 8.434 1.00 92.25 390 GLY A O 1
ATOM 2776 N N . GLY A 1 391 ? 14.135 10.041 8.420 1.00 92.25 391 GLY A N 1
ATOM 2777 C CA . GLY A 1 391 ? 13.789 10.754 7.181 1.00 92.25 391 GLY A CA 1
ATOM 2778 C C . GLY A 1 391 ? 13.855 9.898 5.909 1.00 92.25 391 GLY A C 1
ATOM 2779 O O . GLY A 1 391 ? 13.456 10.376 4.849 1.00 92.25 391 GLY A O 1
ATOM 2780 N N . LYS A 1 392 ? 14.287 8.634 6.008 1.00 96.31 392 LYS A N 1
ATOM 2781 C CA . LYS A 1 392 ? 14.200 7.641 4.929 1.00 96.31 392 LYS A CA 1
ATOM 2782 C C . LYS A 1 392 ? 12.994 6.731 5.130 1.00 96.31 392 LYS A C 1
ATOM 2784 O O . LYS A 1 392 ? 12.609 6.465 6.265 1.00 96.31 392 LYS A O 1
ATOM 2789 N N . CYS A 1 393 ? 12.439 6.229 4.036 1.00 97.56 393 CYS A N 1
ATOM 2790 C CA . CYS A 1 393 ? 11.325 5.286 4.008 1.00 97.56 393 CYS A CA 1
ATOM 2791 C C . CYS A 1 393 ? 11.692 4.040 3.190 1.00 97.56 393 CYS A C 1
ATOM 2793 O O . CYS A 1 393 ? 12.561 4.095 2.313 1.00 97.56 393 CYS A O 1
ATOM 2795 N N . ALA A 1 394 ? 11.077 2.901 3.509 1.00 97.62 394 ALA A N 1
ATOM 2796 C CA . ALA A 1 394 ? 11.342 1.638 2.830 1.00 97.62 394 ALA A CA 1
ATOM 2797 C C . ALA A 1 394 ? 10.647 1.567 1.462 1.00 97.62 394 ALA A C 1
ATOM 2799 O O . ALA A 1 394 ? 9.548 2.088 1.268 1.00 97.62 394 ALA A O 1
ATOM 2800 N N . VAL A 1 395 ? 11.313 0.893 0.525 1.00 97.38 395 VAL A N 1
ATOM 2801 C CA . VAL A 1 395 ? 10.858 0.676 -0.850 1.00 97.38 395 VAL A CA 1
ATOM 2802 C C . VAL A 1 395 ? 11.010 -0.812 -1.171 1.00 97.38 395 VAL A C 1
ATOM 2804 O O . VAL A 1 395 ? 12.079 -1.384 -0.947 1.00 97.38 395 VAL A O 1
ATOM 2807 N N . ARG A 1 396 ? 9.940 -1.466 -1.630 1.00 95.44 396 ARG A N 1
ATOM 2808 C CA . ARG A 1 396 ? 9.797 -2.936 -1.644 1.00 95.44 396 ARG A CA 1
ATOM 2809 C C . ARG A 1 396 ? 9.596 -3.502 -3.055 1.00 95.44 396 ARG A C 1
ATOM 2811 O O . ARG A 1 396 ? 9.401 -2.750 -4.002 1.00 95.44 396 ARG A O 1
ATOM 2818 N N . GLY A 1 397 ? 9.689 -4.826 -3.204 1.00 93.31 397 GLY A N 1
ATOM 2819 C CA . GLY A 1 397 ? 9.421 -5.569 -4.451 1.00 93.31 397 GLY A CA 1
ATOM 2820 C C . GLY A 1 397 ? 10.466 -5.447 -5.571 1.00 93.31 397 GLY A C 1
ATOM 2821 O O . GLY A 1 397 ? 10.603 -6.372 -6.370 1.00 93.31 397 GLY A O 1
ATOM 2822 N N . GLY A 1 398 ? 11.218 -4.348 -5.633 1.00 92.62 398 GLY A N 1
ATOM 2823 C CA . GLY A 1 398 ? 12.109 -4.065 -6.761 1.00 92.62 398 GLY A CA 1
ATOM 2824 C C . GLY A 1 398 ? 11.337 -3.635 -8.012 1.00 92.62 398 GLY A C 1
ATOM 2825 O O . GLY A 1 398 ? 10.116 -3.567 -8.006 1.00 92.62 398 GLY A O 1
ATOM 2826 N N . SER A 1 399 ? 12.049 -3.303 -9.086 1.00 92.19 399 SER A N 1
ATOM 2827 C CA . SER A 1 399 ? 11.488 -2.624 -10.263 1.00 92.19 399 SER A CA 1
ATOM 2828 C C . SER A 1 399 ? 12.058 -3.169 -11.576 1.00 92.19 399 SER A C 1
ATOM 2830 O O . SER A 1 399 ? 12.929 -4.045 -11.577 1.00 92.19 399 SER A O 1
ATOM 2832 N N . TYR A 1 400 ? 11.671 -2.561 -12.701 1.00 86.94 400 TYR A N 1
ATOM 2833 C CA . TYR A 1 400 ? 12.333 -2.739 -13.996 1.00 86.94 400 TYR A CA 1
ATOM 2834 C C . TYR A 1 400 ? 13.848 -2.497 -13.943 1.00 86.94 400 TYR A C 1
ATOM 2836 O O . TYR A 1 400 ? 14.579 -3.059 -14.754 1.00 86.94 400 TYR A O 1
ATOM 2844 N N . GLN A 1 401 ? 14.357 -1.738 -12.969 1.00 89.00 401 GLN A N 1
ATOM 2845 C CA . GLN A 1 401 ? 15.787 -1.457 -12.812 1.00 89.00 401 GLN A CA 1
ATOM 2846 C C . GLN A 1 401 ? 16.535 -2.471 -11.931 1.00 89.00 401 GLN A C 1
ATOM 2848 O O . GLN A 1 401 ? 17.740 -2.323 -11.729 1.00 89.00 401 GLN A O 1
ATOM 2853 N N . ALA A 1 402 ? 15.873 -3.529 -11.450 1.00 89.00 402 ALA A N 1
ATOM 2854 C CA . ALA A 1 402 ? 16.520 -4.582 -10.665 1.00 89.00 402 ALA A CA 1
ATOM 2855 C C . ALA A 1 402 ? 17.520 -5.440 -11.470 1.00 89.00 402 ALA A C 1
ATOM 2857 O O . ALA A 1 402 ? 18.331 -6.138 -10.871 1.00 89.00 402 ALA A O 1
ATOM 2858 N N . ASN A 1 403 ? 17.505 -5.387 -12.809 1.00 85.56 403 ASN A N 1
ATOM 2859 C CA . ASN A 1 403 ? 18.454 -6.086 -13.692 1.00 85.56 403 ASN A CA 1
ATOM 2860 C C . ASN A 1 403 ? 18.629 -7.590 -13.369 1.00 85.56 403 ASN A C 1
ATOM 2862 O O . ASN A 1 403 ? 19.751 -8.100 -13.341 1.00 85.56 403 ASN A O 1
ATOM 2866 N N . ASN A 1 404 ? 17.516 -8.295 -13.119 1.00 84.69 404 ASN A N 1
ATOM 2867 C CA . ASN A 1 404 ? 17.468 -9.703 -12.698 1.00 84.69 404 ASN A CA 1
ATOM 2868 C C . ASN A 1 404 ? 18.159 -10.010 -11.346 1.00 84.69 404 ASN A C 1
ATOM 2870 O O . ASN A 1 404 ? 18.425 -11.180 -11.069 1.00 84.69 404 ASN A O 1
ATOM 2874 N N . ASP A 1 405 ? 18.435 -9.022 -10.487 1.00 90.62 405 ASP A N 1
ATOM 2875 C CA . ASP A 1 405 ? 18.959 -9.271 -9.137 1.00 90.62 405 ASP A CA 1
ATOM 2876 C C . ASP A 1 405 ? 17.913 -10.002 -8.262 1.00 90.62 405 ASP A C 1
ATOM 2878 O O . ASP A 1 405 ? 16.866 -9.423 -7.943 1.00 90.62 405 ASP A O 1
ATOM 2882 N N . PRO A 1 406 ? 18.180 -11.251 -7.819 1.00 91.69 406 PRO A N 1
ATOM 2883 C CA . PRO A 1 406 ? 17.261 -11.989 -6.957 1.00 91.69 406 PRO A CA 1
ATOM 2884 C C . PRO A 1 406 ? 17.048 -11.310 -5.597 1.00 91.69 406 PRO A C 1
ATOM 2886 O O . PRO A 1 406 ? 15.984 -11.454 -5.005 1.00 91.69 406 PRO A O 1
ATOM 2889 N N . ALA A 1 407 ? 18.032 -10.562 -5.084 1.00 94.12 407 ALA A N 1
ATOM 2890 C CA . ALA A 1 407 ? 17.927 -9.895 -3.787 1.00 94.12 407 ALA A CA 1
ATOM 2891 C C . ALA A 1 407 ? 17.041 -8.641 -3.847 1.00 94.12 407 ALA A C 1
ATOM 2893 O O . ALA A 1 407 ? 16.291 -8.377 -2.908 1.00 94.12 407 ALA A O 1
ATOM 2894 N N . ALA A 1 408 ? 17.085 -7.899 -4.957 1.00 93.06 408 ALA A N 1
ATOM 2895 C CA . ALA A 1 408 ? 16.237 -6.729 -5.182 1.00 93.06 408 ALA A CA 1
ATOM 2896 C C . ALA A 1 408 ? 14.770 -7.093 -5.482 1.00 93.06 408 ALA A C 1
ATOM 2898 O O . ALA A 1 408 ? 13.885 -6.285 -5.218 1.00 93.06 408 ALA A O 1
ATOM 2899 N N . LEU A 1 409 ? 14.515 -8.292 -6.023 1.00 93.06 409 LEU A N 1
ATOM 2900 C CA . LEU A 1 409 ? 13.184 -8.761 -6.441 1.00 93.06 409 LEU A CA 1
ATOM 2901 C C . LEU A 1 409 ? 12.478 -9.663 -5.408 1.00 93.06 409 LEU A C 1
ATOM 2903 O O . LEU A 1 409 ? 11.330 -10.062 -5.624 1.00 93.06 409 LEU A O 1
ATOM 2907 N N . ALA A 1 410 ? 13.140 -10.008 -4.302 1.00 95.19 410 ALA A N 1
ATOM 2908 C CA . ALA A 1 410 ? 12.569 -10.816 -3.224 1.00 95.19 410 ALA A CA 1
ATOM 2909 C C . ALA A 1 410 ? 11.608 -10.014 -2.330 1.00 95.19 410 ALA A C 1
ATOM 2911 O O . ALA A 1 410 ? 11.712 -8.796 -2.191 1.00 95.19 410 ALA A O 1
ATOM 2912 N N . CYS A 1 411 ? 10.703 -10.698 -1.627 1.00 96.75 411 CYS A N 1
ATOM 2913 C CA . CYS A 1 411 ? 9.788 -10.041 -0.692 1.00 96.75 411 CYS A CA 1
ATOM 2914 C C . CYS A 1 411 ? 10.522 -9.341 0.461 1.00 96.75 411 CYS A C 1
ATOM 2916 O O . CYS A 1 411 ? 10.058 -8.319 0.957 1.00 96.75 411 CYS A O 1
ATOM 2918 N N . ASN A 1 412 ? 11.681 -9.851 0.879 1.00 96.06 412 ASN A N 1
ATOM 2919 C CA . ASN A 1 412 ? 12.526 -9.240 1.908 1.00 96.06 412 ASN A CA 1
ATOM 2920 C C . ASN A 1 412 ? 13.536 -8.211 1.356 1.00 96.06 412 ASN A C 1
ATOM 2922 O O . ASN A 1 412 ? 14.440 -7.826 2.099 1.00 96.06 412 ASN A O 1
ATOM 2926 N N . ALA A 1 413 ? 13.395 -7.774 0.095 1.00 93.25 413 ALA A N 1
ATOM 2927 C CA . ALA A 1 413 ? 14.260 -6.771 -0.526 1.00 93.25 413 ALA A CA 1
ATOM 2928 C C . ALA A 1 413 ? 14.355 -5.491 0.319 1.00 93.25 413 ALA A C 1
ATOM 2930 O O . ALA A 1 413 ? 13.342 -4.955 0.786 1.00 93.25 413 ALA A O 1
ATOM 2931 N N . ASP A 1 414 ? 15.587 -5.010 0.492 1.00 87.75 414 ASP A N 1
ATOM 2932 C CA . ASP A 1 414 ? 15.934 -3.877 1.347 1.00 87.75 414 ASP A CA 1
ATOM 2933 C C . ASP A 1 414 ? 16.456 -2.699 0.511 1.00 87.75 414 ASP A C 1
ATOM 2935 O O . ASP A 1 414 ? 17.656 -2.557 0.269 1.00 87.75 414 ASP A O 1
ATOM 2939 N N . ARG A 1 415 ? 15.530 -1.842 0.068 1.00 95.50 415 ARG A N 1
ATOM 2940 C CA . ARG A 1 415 ? 15.823 -0.497 -0.437 1.00 95.50 415 ARG A CA 1
ATOM 2941 C C . ARG A 1 415 ? 15.226 0.516 0.537 1.00 95.50 415 ARG A C 1
ATOM 2943 O O . ARG A 1 415 ? 14.103 0.353 1.014 1.00 95.50 415 ARG A O 1
ATOM 2950 N N . THR A 1 416 ? 15.971 1.583 0.812 1.00 97.25 416 THR A N 1
ATOM 2951 C CA . THR A 1 416 ? 15.464 2.770 1.511 1.00 97.25 416 THR A CA 1
ATOM 2952 C C . THR A 1 416 ? 15.835 4.015 0.718 1.00 97.25 416 THR A C 1
ATOM 2954 O O . THR A 1 416 ? 16.929 4.103 0.161 1.00 97.25 416 THR A O 1
ATOM 2957 N N . VAL A 1 417 ? 14.908 4.962 0.637 1.00 97.38 417 VAL A N 1
ATOM 2958 C CA . VAL A 1 417 ? 15.046 6.223 -0.107 1.00 97.38 417 VAL A CA 1
ATOM 2959 C C . VAL A 1 417 ? 14.572 7.356 0.808 1.00 97.38 417 VAL A C 1
ATOM 2961 O O . VAL A 1 417 ? 13.808 7.111 1.741 1.00 97.38 417 VAL A O 1
ATOM 2964 N N . ASP A 1 418 ? 15.071 8.579 0.629 1.00 97.12 418 ASP A N 1
ATOM 2965 C CA . ASP A 1 418 ? 14.586 9.731 1.404 1.00 97.12 418 ASP A CA 1
ATOM 2966 C C . ASP A 1 418 ? 13.087 9.954 1.159 1.00 97.12 418 ASP A C 1
ATOM 2968 O O . ASP A 1 418 ? 12.623 9.791 0.036 1.00 97.12 418 ASP A O 1
ATOM 2972 N N . ARG A 1 419 ? 12.324 10.316 2.201 1.00 95.38 419 ARG A N 1
ATOM 2973 C CA . ARG A 1 419 ? 10.857 10.480 2.121 1.00 95.38 419 ARG A CA 1
ATOM 2974 C C . ARG A 1 419 ? 10.439 11.439 0.999 1.00 95.38 419 ARG A C 1
ATOM 2976 O O . ARG A 1 419 ? 9.458 11.185 0.311 1.00 95.38 419 ARG A O 1
ATOM 2983 N N . VAL A 1 420 ? 11.215 12.511 0.845 1.00 95.50 420 VAL A N 1
ATOM 2984 C CA . VAL A 1 420 ? 11.143 13.501 -0.235 1.00 95.50 420 VAL A CA 1
ATOM 2985 C C . VAL A 1 420 ? 12.565 13.643 -0.799 1.00 95.50 420 VAL A C 1
ATOM 2987 O O . VAL A 1 420 ? 13.391 14.327 -0.183 1.00 95.50 420 VAL A O 1
ATOM 2990 N N . PRO A 1 421 ? 12.922 12.947 -1.894 1.00 93.88 421 PRO A N 1
ATOM 2991 C CA . PRO A 1 421 ? 14.277 12.995 -2.438 1.00 93.88 421 PRO A CA 1
ATOM 2992 C C . PRO A 1 421 ? 14.658 14.358 -3.009 1.00 93.88 421 PRO A C 1
ATOM 2994 O O . PRO A 1 421 ? 13.868 15.033 -3.664 1.00 93.88 421 PRO A O 1
ATOM 2997 N N . ALA A 1 422 ? 15.928 14.730 -2.839 1.00 87.94 422 ALA A N 1
ATOM 2998 C CA . ALA A 1 422 ? 16.487 15.935 -3.452 1.00 87.94 422 ALA A CA 1
ATOM 2999 C C . ALA A 1 422 ? 16.738 15.789 -4.969 1.00 87.94 422 ALA A C 1
ATOM 3001 O O . ALA A 1 422 ? 17.051 16.781 -5.631 1.00 87.94 422 ALA A O 1
ATOM 3002 N N . THR A 1 423 ? 16.633 14.575 -5.528 1.00 89.12 423 THR A N 1
ATOM 3003 C CA . THR A 1 423 ? 16.742 14.320 -6.971 1.00 89.12 423 THR A CA 1
ATOM 3004 C C . THR A 1 423 ? 15.569 13.474 -7.457 1.00 89.12 423 THR A C 1
ATOM 3006 O O . THR A 1 423 ? 15.134 12.540 -6.790 1.00 89.12 423 THR A O 1
ATOM 3009 N N . THR A 1 424 ? 15.043 13.795 -8.638 1.00 87.31 424 THR A N 1
ATOM 3010 C CA . THR A 1 424 ? 13.864 13.106 -9.186 1.00 87.31 424 THR A CA 1
ATOM 3011 C C . THR A 1 424 ? 14.207 11.728 -9.753 1.00 87.31 424 THR A C 1
ATOM 3013 O O . THR A 1 424 ? 13.350 10.851 -9.812 1.00 87.31 424 THR A O 1
ATOM 3016 N N . ASP A 1 425 ? 15.473 11.489 -10.101 1.00 88.25 425 ASP A N 1
ATOM 3017 C CA . ASP A 1 425 ? 15.939 10.203 -10.624 1.00 88.25 425 ASP A CA 1
ATOM 3018 C C . ASP A 1 425 ? 16.007 9.099 -9.554 1.00 88.25 425 ASP A C 1
ATOM 3020 O O . ASP A 1 425 ? 16.130 7.932 -9.913 1.00 88.25 425 ASP A O 1
ATOM 3024 N N . ASP A 1 426 ? 15.845 9.422 -8.268 1.00 90.50 426 ASP A N 1
ATOM 3025 C CA . ASP A 1 426 ? 15.645 8.430 -7.202 1.00 90.50 426 ASP A CA 1
ATOM 3026 C C . ASP A 1 426 ? 14.227 7.810 -7.224 1.00 90.50 426 ASP A C 1
ATOM 3028 O O . ASP A 1 426 ? 14.033 6.711 -6.700 1.00 90.50 426 ASP A O 1
ATOM 3032 N N . LEU A 1 427 ? 13.253 8.494 -7.852 1.00 95.12 427 LEU A N 1
ATOM 3033 C CA . LEU A 1 427 ? 11.818 8.147 -7.899 1.00 95.12 427 LEU A CA 1
ATOM 3034 C C . LEU A 1 427 ? 11.361 7.507 -9.230 1.00 95.12 427 LEU A C 1
ATOM 3036 O O . LEU A 1 427 ? 10.209 7.094 -9.366 1.00 95.12 427 LEU A O 1
ATOM 3040 N N . LYS A 1 428 ? 12.250 7.427 -10.227 1.00 92.50 428 LYS A N 1
ATOM 3041 C CA . LYS A 1 428 ? 11.972 6.994 -11.620 1.00 92.50 428 LYS A CA 1
ATOM 3042 C C . LYS A 1 428 ? 11.459 5.563 -11.797 1.00 92.50 428 LYS A C 1
ATOM 3044 O O . LYS A 1 428 ? 11.079 5.162 -12.895 1.00 92.50 428 LYS A O 1
ATOM 3049 N N . ASP A 1 429 ? 11.544 4.767 -10.745 1.00 93.44 429 ASP A N 1
ATOM 3050 C CA . ASP A 1 429 ? 11.164 3.361 -10.707 1.00 93.44 429 ASP A CA 1
ATOM 3051 C C . ASP A 1 429 ? 10.423 3.005 -9.410 1.00 93.44 429 ASP A C 1
ATOM 3053 O O . ASP A 1 429 ? 10.317 1.825 -9.075 1.00 93.44 429 ASP A O 1
ATOM 3057 N N . ILE A 1 430 ? 9.925 4.023 -8.692 1.00 97.25 430 ILE A N 1
ATOM 3058 C CA . ILE A 1 430 ? 9.157 3.883 -7.456 1.00 97.25 430 ILE A CA 1
ATOM 3059 C C . ILE A 1 430 ? 7.714 4.321 -7.701 1.00 97.25 430 ILE A C 1
ATOM 3061 O O . ILE A 1 430 ? 7.467 5.472 -8.055 1.00 97.25 430 ILE A O 1
ATOM 3065 N N . GLY A 1 431 ? 6.781 3.403 -7.470 1.00 97.75 431 GLY A N 1
ATOM 3066 C CA . GLY A 1 431 ? 5.356 3.664 -7.303 1.00 97.75 431 GLY A CA 1
ATOM 3067 C C . GLY A 1 431 ? 4.905 3.255 -5.902 1.00 97.75 431 GLY A C 1
ATOM 3068 O O . GLY A 1 431 ? 5.682 3.276 -4.946 1.00 97.75 431 GLY A O 1
ATOM 3069 N N . PHE A 1 432 ? 3.636 2.881 -5.752 1.00 98.44 432 PHE A N 1
ATOM 3070 C CA . PHE A 1 432 ? 3.090 2.427 -4.471 1.00 98.44 432 PHE A CA 1
ATOM 3071 C C . PHE A 1 432 ? 1.761 1.679 -4.639 1.00 98.44 432 PHE A C 1
ATOM 3073 O O . PHE A 1 432 ? 1.139 1.708 -5.707 1.00 98.44 432 PHE A O 1
ATOM 3080 N N . ARG A 1 433 ? 1.291 1.051 -3.553 1.00 97.56 433 ARG A N 1
ATOM 3081 C CA . ARG A 1 433 ? -0.062 0.491 -3.449 1.00 97.56 433 ARG A CA 1
ATOM 3082 C C . ARG A 1 433 ? -0.663 0.723 -2.057 1.00 97.56 433 ARG A C 1
ATOM 3084 O O . ARG A 1 433 ? 0.065 0.807 -1.069 1.00 97.56 433 ARG A O 1
ATOM 3091 N N . CYS A 1 434 ? -1.990 0.830 -1.977 1.00 97.88 434 CYS A N 1
ATOM 3092 C CA . CYS A 1 434 ? -2.699 1.115 -0.723 1.00 97.88 434 CYS A CA 1
ATOM 3093 C C . CYS A 1 434 ? -3.257 -0.156 -0.053 1.00 97.88 434 CYS A C 1
ATOM 3095 O O . CYS A 1 434 ? -3.605 -1.128 -0.736 1.00 97.88 434 CYS A O 1
ATOM 3097 N N . CYS A 1 435 ? -3.392 -0.106 1.273 1.00 97.50 435 CYS A N 1
ATOM 3098 C CA . CYS A 1 435 ? -3.962 -1.119 2.163 1.00 97.50 435 CYS A CA 1
ATOM 3099 C C . CYS A 1 435 ? -5.131 -0.534 2.986 1.00 97.50 435 CYS A C 1
ATOM 3101 O O . CYS A 1 435 ? -5.234 0.677 3.159 1.00 97.50 435 CYS A O 1
ATOM 3103 N N . LEU A 1 436 ? -6.011 -1.396 3.494 1.00 94.81 436 LEU A N 1
ATOM 3104 C CA . LEU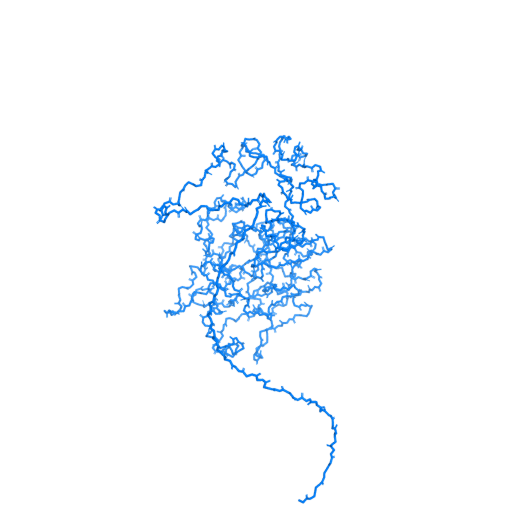 A 1 436 ? -7.237 -1.070 4.245 1.00 94.81 436 LEU A CA 1
ATOM 3105 C C . LEU A 1 436 ? -7.543 -2.269 5.159 1.00 94.81 436 LEU A C 1
ATOM 3107 O O . LEU A 1 436 ? -7.383 -3.392 4.679 1.00 94.81 436 LEU A O 1
ATOM 3111 N N . TYR A 1 437 ? -7.872 -2.081 6.442 1.00 88.25 437 TYR A N 1
ATOM 3112 C CA . TYR A 1 437 ? -7.638 -3.115 7.470 1.00 88.25 437 TYR A CA 1
ATOM 3113 C C . TYR A 1 437 ? -8.885 -3.864 7.996 1.00 88.25 437 TYR A C 1
ATOM 3115 O O . TYR A 1 437 ? -9.976 -3.742 7.392 1.00 88.25 437 TYR A O 1
#

Radius of gyration: 29.7 Å; chains: 1; bounding box: 94×83×81 Å